Protein 4Z4J (pdb70)

Structure (mmCIF, N/CA/C/O backbone):
data_4Z4J
#
_entry.id   4Z4J
#
_cell.length_a   55.687
_cell.length_b   75.773
_cell.length_c   91.171
_cell.angle_alpha   90.000
_cell.angle_beta   90.000
_cell.angle_gamma   90.000
#
_symmetry.space_group_name_H-M   'P 21 21 21'
#
loop_
_entity.id
_entity.type
_entity.pdbx_description
1 polymer 'Cellobiose 2-epimerase'
2 non-polymer 'ISOPROPYL ALCOHOL'
3 non-polymer 1,2-ETHANEDIOL
4 water water
#
loop_
_atom_site.group_PDB
_atom_site.id
_atom_site.type_symbol
_atom_site.label_atom_id
_atom_site.label_alt_id
_atom_site.label_comp_id
_atom_site.label_asym_id
_atom_site.label_entity_id
_atom_site.label_seq_id
_atom_site.pdbx_PDB_ins_code
_atom_site.Cartn_x
_atom_site.Cartn_y
_atom_site.Cartn_z
_atom_site.occupancy
_atom_site.B_iso_or_equiv
_atom_site.auth_seq_id
_atom_site.auth_comp_id
_atom_site.auth_asym_id
_atom_site.auth_atom_id
_atom_site.pdbx_PDB_model_num
ATOM 1 N N . GLY A 1 11 ? 15.302 -23.240 -17.042 1.00 30.85 -1 GLY A N 1
ATOM 2 C CA . GLY A 1 11 ? 16.370 -22.817 -17.932 1.00 24.47 -1 GLY A CA 1
ATOM 3 C C . GLY A 1 11 ? 16.132 -23.301 -19.352 1.00 28.58 -1 GLY A C 1
ATOM 4 O O . GLY A 1 11 ? 15.047 -23.784 -19.678 1.00 27.87 -1 GLY A O 1
ATOM 5 N N . SER A 1 12 ? 17.147 -23.169 -20.200 1.00 22.61 0 SER A N 1
ATOM 6 C CA . SER A 1 12 ? 17.031 -23.570 -21.597 1.00 24.52 0 SER A CA 1
ATOM 7 C C . SER A 1 12 ? 18.401 -23.567 -22.245 1.00 21.99 0 SER A C 1
ATOM 8 O O . SER A 1 12 ? 19.376 -23.110 -21.643 1.00 21.08 0 SER A O 1
ATOM 11 N N . MET A 1 13 ? 18.472 -24.065 -23.474 1.00 22.96 1 MET A N 1
ATOM 12 C CA . MET A 1 13 ? 19.711 -24.014 -24.235 1.00 22.98 1 MET A CA 1
ATOM 13 C C . MET A 1 13 ? 20.221 -22.580 -24.379 1.00 21.80 1 MET A C 1
ATOM 14 O O . MET A 1 13 ? 21.405 -22.297 -24.165 1.00 21.21 1 MET A O 1
ATOM 19 N N . ASP A 1 14 ? 19.319 -21.675 -24.739 1.00 21.55 2 ASP A N 1
ATOM 20 C CA . ASP A 1 14 ? 19.701 -20.276 -24.926 1.00 20.54 2 ASP A CA 1
ATOM 21 C C . ASP A 1 14 ? 20.247 -19.673 -23.645 1.00 19.31 2 ASP A C 1
ATOM 22 O O . ASP A 1 14 ? 21.208 -18.905 -23.673 1.00 19.30 2 ASP A O 1
ATOM 27 N N . ILE A 1 15 ? 19.621 -20.018 -22.523 1.00 19.16 3 ILE A N 1
ATOM 28 C CA . ILE A 1 15 ? 20.005 -19.455 -21.234 1.00 18.10 3 ILE A CA 1
ATOM 29 C C . ILE A 1 15 ? 21.357 -20.023 -20.806 1.00 18.00 3 ILE A C 1
ATOM 30 O O . ILE A 1 15 ? 22.219 -19.306 -20.311 1.00 17.16 3 ILE A O 1
ATOM 35 N N . THR A 1 16 ? 21.547 -21.316 -21.011 1.00 18.96 4 THR A N 1
ATOM 36 C CA . THR A 1 16 ? 22.830 -21.931 -20.719 1.00 19.07 4 THR A CA 1
ATOM 37 C C . THR A 1 16 ? 23.970 -21.307 -21.526 1.00 18.81 4 THR A C 1
ATOM 38 O O . THR A 1 16 ? 25.028 -20.990 -20.982 1.00 18.25 4 THR A O 1
ATOM 42 N N . ARG A 1 17 ? 23.749 -21.105 -22.820 1.00 19.28 5 ARG A N 1
ATOM 43 C CA A ARG A 1 17 ? 24.751 -20.484 -23.686 0.49 19.16 5 ARG A CA 1
ATOM 44 C CA B ARG A 1 17 ? 24.785 -20.498 -23.647 0.51 19.15 5 ARG A CA 1
ATOM 45 C C . ARG A 1 17 ? 25.011 -19.026 -23.309 1.00 17.96 5 ARG A C 1
ATOM 46 O O . ARG A 1 17 ? 26.131 -18.541 -23.409 1.00 17.62 5 ARG A O 1
ATOM 61 N N . PHE A 1 18 ? 23.957 -18.334 -22.893 1.00 17.41 6 PHE A N 1
ATOM 62 C CA . PHE A 1 18 ? 24.041 -16.948 -22.417 1.00 16.31 6 PHE A CA 1
ATOM 63 C C . PHE A 1 18 ? 24.985 -16.875 -21.215 1.00 15.65 6 PHE A C 1
ATOM 64 O O . PHE A 1 18 ? 25.931 -16.076 -21.179 1.00 15.11 6 PHE A O 1
ATOM 72 N N . LYS A 1 19 ? 24.763 -17.763 -20.251 1.00 15.82 7 LYS A N 1
ATOM 73 C CA . LYS A 1 19 ? 25.620 -17.820 -19.072 1.00 15.83 7 LYS A CA 1
ATOM 74 C C . LYS A 1 19 ? 27.062 -18.125 -19.444 1.00 15.64 7 LYS A C 1
ATOM 75 O O . LYS A 1 19 ? 27.986 -17.494 -18.950 1.00 16.27 7 LYS A O 1
ATOM 81 N N . GLU A 1 20 ? 27.254 -19.109 -20.317 1.00 16.60 8 GLU A N 1
ATOM 82 C CA . GLU A 1 20 ? 28.599 -19.491 -20.726 1.00 17.04 8 GLU A CA 1
ATOM 83 C C . GLU A 1 20 ? 29.317 -18.321 -21.413 1.00 16.59 8 GLU A C 1
ATOM 84 O O . GLU A 1 20 ? 30.510 -18.118 -21.203 1.00 16.48 8 GLU A O 1
ATOM 90 N N . ASP A 1 21 ? 28.583 -17.558 -22.220 1.00 16.43 9 ASP A N 1
ATOM 91 C CA A ASP A 1 21 ? 29.126 -16.399 -22.930 0.53 16.08 9 ASP A CA 1
ATOM 92 C CA B ASP A 1 21 ? 29.182 -16.428 -22.918 0.47 16.10 9 ASP A CA 1
ATOM 93 C C . ASP A 1 21 ? 29.587 -15.322 -21.945 1.00 15.05 9 ASP A C 1
ATOM 94 O O . ASP A 1 21 ? 30.662 -14.726 -22.094 1.00 15.89 9 ASP A O 1
ATOM 103 N N . LEU A 1 22 ? 28.750 -15.064 -20.945 1.00 14.44 10 LEU A N 1
ATOM 104 C CA . LEU A 1 22 ? 29.059 -14.017 -19.975 1.00 13.53 10 LEU A CA 1
ATOM 105 C C . LEU A 1 22 ? 30.214 -14.435 -19.080 1.00 13.52 10 LEU A C 1
ATOM 106 O O . LEU A 1 22 ? 31.050 -13.614 -18.717 1.00 14.36 10 LEU A O 1
ATOM 111 N N . LYS A 1 23 ? 30.275 -15.710 -18.724 1.00 14.09 11 LYS A N 1
ATOM 112 C CA . LYS A 1 23 ? 31.365 -16.180 -17.881 1.00 14.22 11 LYS A CA 1
ATOM 113 C C . LYS A 1 23 ? 32.704 -16.054 -18.610 1.00 14.58 11 LYS A C 1
ATOM 114 O O . LYS A 1 23 ? 33.706 -15.636 -18.030 1.00 16.76 11 LYS A O 1
ATOM 120 N N . ALA A 1 24 ? 32.710 -16.421 -19.887 1.00 15.24 12 ALA A N 1
ATOM 121 C CA . ALA A 1 24 ? 33.906 -16.301 -20.707 1.00 15.71 12 ALA A CA 1
ATOM 122 C C . ALA A 1 24 ? 34.343 -14.845 -20.822 1.00 15.04 12 ALA A C 1
ATOM 123 O O . ALA A 1 24 ? 35.533 -14.533 -20.740 1.00 15.13 12 ALA A O 1
ATOM 125 N N . HIS A 1 25 ? 33.369 -13.961 -21.002 1.00 14.44 13 HIS A N 1
ATOM 126 C CA . HIS A 1 25 ? 33.640 -12.528 -21.135 1.00 13.84 13 HIS A CA 1
ATOM 127 C C . HIS A 1 25 ? 34.263 -11.978 -19.855 1.00 13.48 13 HIS A C 1
ATOM 128 O O . HIS A 1 25 ? 35.250 -11.236 -19.888 1.00 13.15 13 HIS A O 1
ATOM 135 N N . LEU A 1 26 ? 33.674 -12.345 -18.724 1.00 12.89 14 LEU A N 1
ATOM 136 C CA . LEU A 1 26 ? 34.200 -11.934 -17.428 1.00 12.43 14 LEU A CA 1
ATOM 137 C C . LEU A 1 26 ? 35.651 -12.401 -17.241 1.00 12.95 14 LEU A C 1
ATOM 138 O O . LEU A 1 26 ? 36.530 -11.626 -16.840 1.00 13.42 14 LEU A O 1
ATOM 143 N N . GLU A 1 27 ? 35.902 -13.672 -17.533 1.00 13.72 15 GLU A N 1
ATOM 144 C CA . GLU A 1 27 ? 37.229 -14.239 -17.302 1.00 14.34 15 GLU A CA 1
ATOM 145 C C . GLU A 1 27 ? 38.289 -13.769 -18.301 1.00 14.76 15 GLU A C 1
ATOM 146 O O . GLU A 1 27 ? 39.467 -13.619 -17.949 1.00 16.61 15 GLU A O 1
ATOM 152 N N . GLU A 1 28 ? 37.888 -13.571 -19.552 1.00 14.92 16 GLU A N 1
ATOM 153 C CA . GLU A 1 28 ? 38.871 -13.296 -20.599 1.00 16.32 16 GLU A CA 1
ATOM 154 C C . GLU A 1 28 ? 39.057 -11.810 -20.891 1.00 17.99 16 GLU A C 1
ATOM 155 O O . GLU A 1 28 ? 40.119 -11.400 -21.361 1.00 20.35 16 GLU A O 1
ATOM 161 N N . LYS A 1 29 ? 38.038 -11.005 -20.606 1.00 15.43 17 LYS A N 1
ATOM 162 C CA . LYS A 1 29 ? 38.101 -9.578 -20.921 1.00 13.98 17 LYS A CA 1
ATOM 163 C C . LYS A 1 29 ? 38.150 -8.693 -19.677 1.00 13.96 17 LYS A C 1
ATOM 164 O O . LYS A 1 29 ? 39.100 -7.931 -19.480 1.00 16.38 17 LYS A O 1
ATOM 170 N N . ILE A 1 30 ? 37.125 -8.798 -18.838 1.00 12.37 18 ILE A N 1
ATOM 171 C CA . ILE A 1 30 ? 36.952 -7.849 -17.738 1.00 11.66 18 ILE A CA 1
ATOM 172 C C . ILE A 1 30 ? 37.974 -8.055 -16.620 1.00 11.78 18 ILE A C 1
ATOM 173 O O . ILE A 1 30 ? 38.627 -7.100 -16.199 1.00 12.28 18 ILE A O 1
ATOM 178 N N . ILE A 1 31 ? 38.124 -9.283 -16.130 1.00 12.15 19 ILE A N 1
ATOM 179 C CA . ILE A 1 31 ? 39.070 -9.515 -15.045 1.00 12.36 19 ILE A CA 1
ATOM 180 C C . ILE A 1 31 ? 40.525 -9.138 -15.417 1.00 12.90 19 ILE A C 1
ATOM 181 O O . ILE A 1 31 ? 41.156 -8.399 -14.660 1.00 12.92 19 ILE A O 1
ATOM 186 N N . PRO A 1 32 ? 41.043 -9.595 -16.574 1.00 13.56 20 PRO A N 1
ATOM 187 C CA . PRO A 1 32 ? 42.433 -9.227 -16.886 1.00 14.15 20 PRO A CA 1
ATOM 188 C C . PRO A 1 32 ? 42.637 -7.725 -17.093 1.00 13.78 20 PRO A C 1
ATOM 189 O O . PRO A 1 32 ? 43.711 -7.195 -16.777 1.00 15.39 20 PRO A O 1
ATOM 193 N N . PHE A 1 33 ? 41.625 -7.034 -17.604 1.00 13.20 21 PHE A N 1
ATOM 194 C CA . PHE A 1 33 ? 41.759 -5.600 -17.776 1.00 12.89 21 PHE A CA 1
ATOM 195 C C . PHE A 1 33 ? 41.927 -4.909 -16.429 1.00 14.38 21 PHE A C 1
ATOM 196 O O . PHE A 1 33 ? 42.824 -4.092 -16.251 1.00 12.81 21 PHE A O 1
ATOM 204 N N . TRP A 1 34 ? 41.067 -5.222 -15.465 1.00 11.93 22 TRP A N 1
ATOM 205 C CA . TRP A 1 34 ? 41.140 -4.483 -14.211 1.00 11.56 22 TRP A CA 1
ATOM 206 C C . TRP A 1 34 ? 42.378 -4.886 -13.416 1.00 13.60 22 TRP A C 1
ATOM 207 O O . TRP A 1 34 ? 42.915 -4.075 -12.675 1.00 13.59 22 TRP A O 1
ATOM 218 N N . GLN A 1 35 ? 42.860 -6.114 -13.604 1.00 12.88 23 GLN A N 1
ATOM 219 C CA . GLN A 1 35 ? 44.113 -6.520 -12.966 1.00 14.76 23 GLN A CA 1
ATOM 220 C C . GLN A 1 35 ? 45.262 -5.630 -13.438 1.00 15.97 23 GLN A C 1
ATOM 221 O O . GLN A 1 35 ? 46.199 -5.355 -12.677 1.00 18.34 23 GLN A O 1
ATOM 227 N N . SER A 1 36 ? 45.174 -5.153 -14.675 1.00 16.82 24 SER A N 1
ATOM 228 C CA . SER A 1 36 ? 46.250 -4.341 -15.252 1.00 16.14 24 SER A CA 1
ATOM 229 C C . SER A 1 36 ? 46.275 -2.902 -14.717 1.00 21.30 24 SER A C 1
ATOM 230 O O . SER A 1 36 ? 47.210 -2.140 -15.005 1.00 23.99 24 SER A O 1
ATOM 233 N N . LEU A 1 37 ? 45.263 -2.535 -13.939 1.00 16.94 25 LEU A N 1
ATOM 234 C CA . LEU A 1 37 ? 45.164 -1.194 -13.354 1.00 15.62 25 LEU A CA 1
ATOM 235 C C . LEU A 1 37 ? 45.776 -1.140 -11.951 1.00 15.18 25 LEU A C 1
ATOM 236 O O . LEU A 1 37 ? 45.740 -0.098 -11.296 1.00 16.31 25 LEU A O 1
ATOM 241 N N . LYS A 1 38 ? 46.291 -2.267 -11.474 1.00 13.63 26 LYS A N 1
ATOM 242 C CA . LYS A 1 38 ? 46.890 -2.327 -10.144 1.00 15.15 26 LYS A CA 1
ATOM 243 C C . LYS A 1 38 ? 48.076 -1.355 -10.027 1.00 14.62 26 LYS A C 1
ATOM 244 O O . LYS A 1 38 ? 48.978 -1.376 -10.860 1.00 18.72 26 LYS A O 1
ATOM 250 N N . ASP A 1 39 ? 48.041 -0.489 -9.012 1.00 16.31 27 ASP A N 1
ATOM 251 C CA . ASP A 1 39 ? 49.102 0.491 -8.758 1.00 15.16 27 ASP A CA 1
ATOM 252 C C . ASP A 1 39 ? 50.050 -0.082 -7.714 1.00 15.97 27 ASP A C 1
ATOM 253 O O . ASP A 1 39 ? 49.751 -0.086 -6.521 1.00 17.02 27 ASP A O 1
ATOM 258 N N . ASP A 1 40 ? 51.200 -0.565 -8.173 1.00 18.31 28 ASP A N 1
ATOM 259 C CA . ASP A 1 40 ? 52.181 -1.171 -7.282 1.00 23.43 28 ASP A CA 1
ATOM 260 C C . ASP A 1 40 ? 53.150 -0.144 -6.719 1.00 21.13 28 ASP A C 1
ATOM 261 O O . ASP A 1 40 ? 53.996 -0.482 -5.897 1.00 30.28 28 ASP A O 1
ATOM 266 N N . GLU A 1 41 ? 53.048 1.100 -7.174 1.00 21.29 29 GLU A N 1
ATOM 267 C CA . GLU A 1 41 ? 53.926 2.151 -6.662 1.00 20.43 29 GLU A CA 1
ATOM 268 C C . GLU A 1 41 ? 53.405 2.711 -5.355 1.00 22.75 29 GLU A C 1
ATOM 269 O O . GLU A 1 41 ? 54.166 2.884 -4.397 1.00 24.37 29 GLU A O 1
ATOM 275 N N . PHE A 1 42 ? 52.110 3.020 -5.326 1.00 17.70 30 PHE A N 1
ATOM 276 C CA . PHE A 1 42 ? 51.557 3.724 -4.181 1.00 17.51 30 PHE A CA 1
ATOM 277 C C . PHE A 1 42 ? 50.394 2.999 -3.550 1.00 16.65 30 PHE A C 1
ATOM 278 O O . PHE A 1 42 ? 49.876 3.444 -2.526 1.00 20.73 30 PHE A O 1
ATOM 286 N N . GLY A 1 43 ? 49.991 1.880 -4.145 1.00 17.17 31 GLY A N 1
ATOM 287 C CA . GLY A 1 43 ? 48.843 1.141 -3.639 1.00 15.52 31 GLY A CA 1
ATOM 288 C C . GLY A 1 43 ? 47.572 1.442 -4.412 1.00 14.47 31 GLY A C 1
ATOM 289 O O . GLY A 1 43 ? 47.488 2.412 -5.168 1.00 15.07 31 GLY A O 1
ATOM 290 N N . GLY A 1 44 ? 46.568 0.595 -4.216 1.00 13.89 32 GLY A N 1
ATOM 291 C CA . GLY A 1 44 ? 45.297 0.754 -4.900 1.00 12.97 32 GLY A CA 1
ATOM 292 C C . GLY A 1 44 ? 45.415 0.547 -6.396 1.00 12.86 32 GLY A C 1
ATOM 293 O O . GLY A 1 44 ? 46.253 -0.217 -6.869 1.00 13.40 32 GLY A O 1
ATOM 294 N N . TYR A 1 45 ? 44.548 1.238 -7.130 1.00 12.23 33 TYR A N 1
ATOM 295 C CA . TYR A 1 45 ? 44.403 1.081 -8.575 1.00 12.07 33 TYR A CA 1
ATOM 296 C C . TYR A 1 45 ? 44.499 2.448 -9.239 1.00 12.05 33 TYR A C 1
ATOM 297 O O . TYR A 1 45 ? 44.055 3.429 -8.658 1.00 11.82 33 TYR A O 1
ATOM 306 N N . TYR A 1 46 ? 45.091 2.535 -10.430 1.00 12.86 34 TYR A N 1
ATOM 307 C CA . TYR A 1 46 ? 45.232 3.847 -11.072 1.00 14.40 34 TYR A CA 1
ATOM 308 C C . TYR A 1 46 ? 43.862 4.443 -11.329 1.00 13.51 34 TYR A C 1
ATOM 309 O O . TYR A 1 46 ? 42.898 3.713 -11.546 1.00 13.24 34 TYR A O 1
ATOM 318 N N . GLY A 1 47 ? 43.772 5.768 -11.291 1.00 11.73 35 GLY A N 1
ATOM 319 C CA . GLY A 1 47 ? 42.476 6.417 -11.219 1.00 13.27 35 GLY A CA 1
ATOM 320 C C . GLY A 1 47 ? 41.832 6.811 -12.533 1.00 12.77 35 GLY A C 1
ATOM 321 O O . GLY A 1 47 ? 40.679 7.237 -12.531 1.00 12.52 35 GLY A O 1
ATOM 322 N N . TYR A 1 48 ? 42.543 6.679 -13.644 1.00 11.34 36 TYR A N 1
ATOM 323 C CA . TYR A 1 48 ? 42.028 7.192 -14.912 1.00 12.06 36 TYR A CA 1
ATOM 324 C C . TYR A 1 48 ? 42.704 6.521 -16.089 1.00 13.23 36 TYR A C 1
ATOM 325 O O . TYR A 1 48 ? 43.923 6.330 -16.095 1.00 14.51 36 TYR A O 1
ATOM 334 N N . MET A 1 49 ? 41.914 6.184 -17.098 1.00 12.32 37 MET A N 1
ATOM 335 C CA . MET A 1 49 ? 42.444 5.768 -18.396 1.00 12.15 37 MET A CA 1
ATOM 336 C C . MET A 1 49 ? 41.616 6.453 -19.472 1.00 12.10 37 MET A C 1
ATOM 337 O O . MET A 1 49 ? 40.387 6.335 -19.452 1.00 11.74 37 MET A O 1
ATOM 342 N N . ASP A 1 50 ? 42.264 7.166 -20.393 1.00 12.76 38 ASP A N 1
ATOM 343 C CA . ASP A 1 50 ? 41.485 7.941 -21.365 1.00 12.81 38 ASP A CA 1
ATOM 344 C C . ASP A 1 50 ? 40.969 7.069 -22.510 1.00 14.22 38 ASP A C 1
ATOM 345 O O . ASP A 1 50 ? 41.191 5.852 -22.541 1.00 13.84 38 ASP A O 1
ATOM 350 N N . PHE A 1 51 ? 40.259 7.704 -23.435 1.00 15.15 39 PHE A N 1
ATOM 351 C CA . PHE A 1 51 ? 39.626 7.023 -24.561 1.00 14.24 39 PHE A CA 1
ATOM 352 C C . PHE A 1 51 ? 40.651 6.358 -25.471 1.00 17.88 39 PHE A C 1
ATOM 353 O O . PHE A 1 51 ? 40.340 5.405 -26.174 1.00 20.92 39 PHE A O 1
ATOM 361 N N . ASN A 1 52 ? 41.871 6.877 -25.467 1.00 17.27 40 ASN A N 1
ATOM 362 C CA . ASN A 1 52 ? 42.926 6.305 -26.304 1.00 18.41 40 ASN A CA 1
ATOM 363 C C . ASN A 1 52 ? 43.793 5.327 -25.527 1.00 21.67 40 ASN A C 1
ATOM 364 O O . ASN A 1 52 ? 44.902 4.982 -25.951 1.00 22.20 40 ASN A O 1
ATOM 369 N N . LEU A 1 53 ? 43.258 4.900 -24.384 1.00 16.67 41 LEU A N 1
ATOM 370 C CA . LEU A 1 53 ? 43.777 3.797 -23.574 1.00 17.23 41 LEU A CA 1
ATOM 371 C C . LEU A 1 53 ? 45.059 4.141 -22.830 1.00 18.80 41 LEU A C 1
ATOM 372 O O . LEU A 1 53 ? 45.802 3.253 -22.423 1.00 21.31 41 LEU A O 1
ATOM 377 N N . ASN A 1 54 ? 45.303 5.432 -22.645 1.00 19.11 42 ASN A N 1
ATOM 378 C CA . ASN A 1 54 ? 46.423 5.904 -21.840 1.00 18.39 42 ASN A CA 1
ATOM 379 C C . ASN A 1 54 ? 46.072 6.022 -20.365 1.00 18.32 42 ASN A C 1
ATOM 380 O O . ASN A 1 54 ? 45.149 6.753 -20.001 1.00 16.08 42 ASN A O 1
ATOM 385 N N . ILE A 1 55 ? 46.804 5.301 -19.520 1.00 15.43 43 ILE A N 1
ATOM 386 C CA . ILE A 1 55 ? 46.638 5.418 -18.080 1.00 14.42 43 ILE A CA 1
ATOM 387 C C . ILE A 1 55 ? 47.319 6.679 -17.565 1.00 15.96 43 ILE A C 1
ATOM 388 O O . ILE A 1 55 ? 48.480 6.951 -17.899 1.00 20.04 43 ILE A O 1
ATOM 393 N N . ASP A 1 56 ? 46.604 7.453 -16.754 1.00 15.26 44 ASP A N 1
ATOM 394 C CA . ASP A 1 56 ? 47.237 8.554 -16.041 1.00 14.72 44 ASP A CA 1
ATOM 395 C C . ASP A 1 56 ? 47.561 8.048 -14.643 1.00 18.07 44 ASP A C 1
ATOM 396 O O . ASP A 1 56 ? 46.695 7.971 -13.794 1.00 16.95 44 ASP A O 1
ATOM 401 N N . ARG A 1 57 ? 48.813 7.665 -14.412 1.00 18.29 45 ARG A N 1
ATOM 402 C CA . ARG A 1 57 ? 49.162 7.071 -13.129 1.00 15.47 45 ARG A CA 1
ATOM 403 C C . ARG A 1 57 ? 49.013 8.067 -11.992 1.00 16.80 45 ARG A C 1
ATOM 404 O O . ARG A 1 57 ? 48.785 7.669 -10.849 1.00 16.74 45 ARG A O 1
ATOM 412 N N . LYS A 1 58 ? 49.136 9.357 -12.303 1.00 15.85 46 LYS A N 1
ATOM 413 C CA . LYS A 1 58 ? 49.047 10.380 -11.265 1.00 15.67 46 LYS A CA 1
ATOM 414 C C . LYS A 1 58 ? 47.634 10.925 -11.055 1.00 14.79 46 LYS A C 1
ATOM 415 O O . LYS A 1 58 ? 47.451 11.921 -10.350 1.00 16.71 46 LYS A O 1
ATOM 421 N N . ALA A 1 59 ? 46.630 10.280 -11.648 1.00 14.02 47 ALA A N 1
ATOM 422 C CA . ALA A 1 59 ? 45.249 10.707 -11.449 1.00 14.12 47 ALA A CA 1
ATOM 423 C C . ALA A 1 59 ? 44.823 10.564 -9.994 1.00 12.94 47 ALA A C 1
ATOM 424 O O . ALA A 1 59 ? 45.247 9.644 -9.288 1.00 15.14 47 ALA A O 1
ATOM 426 N N . GLN A 1 60 ? 43.972 11.478 -9.551 1.00 13.09 48 GLN A N 1
ATOM 427 C CA . GLN A 1 60 ? 43.359 11.329 -8.238 1.00 12.34 48 GLN A CA 1
ATOM 428 C C . GLN A 1 60 ? 42.537 10.048 -8.190 1.00 12.46 48 GLN A C 1
ATOM 429 O O . GLN A 1 60 ? 41.991 9.590 -9.201 1.00 12.59 48 GLN A O 1
ATOM 435 N N . LYS A 1 61 ? 42.471 9.464 -7.004 1.00 11.60 49 LYS A N 1
ATOM 436 C CA . LYS A 1 61 ? 41.796 8.188 -6.798 1.00 11.08 49 LYS A CA 1
ATOM 437 C C . LYS A 1 61 ? 40.508 8.378 -6.020 1.00 11.79 49 LYS A C 1
ATOM 438 O O . LYS A 1 61 ? 40.530 8.830 -4.876 1.00 11.27 49 LYS A O 1
ATOM 444 N N . GLY A 1 62 ? 39.385 8.038 -6.654 1.00 10.12 50 GLY A N 1
ATOM 445 C CA . GLY A 1 62 ? 38.089 8.142 -6.019 1.00 9.58 50 GLY A CA 1
ATOM 446 C C . GLY A 1 62 ? 37.863 6.958 -5.095 1.00 10.10 50 GLY A C 1
ATOM 447 O O . GLY A 1 62 ? 38.237 5.825 -5.403 1.00 9.76 50 GLY A O 1
ATOM 448 N N . CYS A 1 63 ? 37.242 7.226 -3.954 1.00 10.17 51 CYS A N 1
ATOM 449 C CA . CYS A 1 63 ? 36.965 6.172 -2.996 1.00 9.47 51 CYS A CA 1
ATOM 450 C C . CYS A 1 63 ? 35.930 5.178 -3.534 1.00 8.96 51 CYS A C 1
ATOM 451 O O . CYS A 1 63 ? 36.060 3.966 -3.328 1.00 10.27 51 CYS A O 1
ATOM 454 N N . ILE A 1 64 ? 34.908 5.681 -4.211 1.00 8.81 52 ILE A N 1
ATOM 455 C CA . ILE A 1 64 ? 33.881 4.790 -4.730 1.00 8.19 52 ILE A CA 1
ATOM 456 C C . ILE A 1 64 ? 34.486 3.831 -5.748 1.00 8.16 52 ILE A C 1
ATOM 457 O O . ILE A 1 64 ? 34.149 2.635 -5.751 1.00 9.21 52 ILE A O 1
ATOM 462 N N . LEU A 1 65 ? 35.383 4.332 -6.597 1.00 8.81 53 LEU A N 1
ATOM 463 C CA . LEU A 1 65 ? 36.040 3.453 -7.568 1.00 10.26 53 LEU A CA 1
ATOM 464 C C . LEU A 1 65 ? 36.831 2.363 -6.846 1.00 10.26 53 LEU A C 1
ATOM 465 O O . LEU A 1 65 ? 36.745 1.191 -7.203 1.00 9.36 53 LEU A O 1
ATOM 470 N N . ASN A 1 66 ? 37.579 2.725 -5.809 1.00 9.08 54 ASN A N 1
ATOM 471 C CA . ASN A 1 66 ? 38.332 1.699 -5.095 1.00 9.82 54 ASN A CA 1
ATOM 472 C C . ASN A 1 66 ? 37.435 0.666 -4.416 1.00 10.33 54 ASN A C 1
ATOM 473 O O . ASN A 1 66 ? 37.738 -0.525 -4.451 1.00 10.33 54 ASN A O 1
ATOM 478 N N . SER A 1 67 ? 36.338 1.122 -3.805 1.00 9.02 55 SER A N 1
ATOM 479 C CA . SER A 1 67 ? 35.408 0.203 -3.148 1.00 8.93 55 SER A CA 1
ATOM 480 C C . SER A 1 67 ? 34.716 -0.685 -4.160 1.00 8.65 55 SER A C 1
ATOM 481 O O . SER A 1 67 ? 34.430 -1.851 -3.859 1.00 10.30 55 SER A O 1
ATOM 484 N N . ARG A 1 68 ? 34.456 -0.147 -5.354 1.00 8.93 56 ARG A N 1
ATOM 485 C CA . ARG A 1 68 ? 33.849 -0.961 -6.410 1.00 8.18 56 ARG A CA 1
ATOM 486 C C . ARG A 1 68 ? 34.804 -2.021 -6.924 1.00 8.51 56 ARG A C 1
ATOM 487 O O . ARG A 1 68 ? 34.386 -3.143 -7.220 1.00 8.61 56 ARG A O 1
ATOM 495 N N . ILE A 1 69 ? 36.089 -1.685 -6.995 1.00 8.82 57 ILE A N 1
ATOM 496 C CA . ILE A 1 69 ? 37.102 -2.651 -7.388 1.00 9.26 57 ILE A CA 1
ATOM 497 C C . ILE A 1 69 ? 37.247 -3.703 -6.295 1.00 9.59 57 ILE A C 1
ATOM 498 O O . ILE A 1 69 ? 37.346 -4.895 -6.583 1.00 9.85 57 ILE A O 1
ATOM 503 N N . LEU A 1 70 ? 37.204 -3.265 -5.039 1.00 9.63 58 LEU A N 1
ATOM 504 C CA . LEU A 1 70 ? 37.223 -4.195 -3.906 1.00 9.99 58 LEU A CA 1
ATOM 505 C C . LEU A 1 70 ? 36.042 -5.170 -3.972 1.00 9.82 58 LEU A C 1
ATOM 506 O O . LEU A 1 70 ? 36.215 -6.383 -3.837 1.00 10.20 58 LEU A O 1
ATOM 511 N N . TRP A 1 71 ? 34.844 -4.634 -4.176 1.00 9.33 59 TRP A N 1
ATOM 512 C CA . TRP A 1 71 ? 33.668 -5.479 -4.287 1.00 9.22 59 TRP A CA 1
ATOM 513 C C . TRP A 1 71 ? 33.849 -6.461 -5.444 1.00 9.36 59 TRP A C 1
ATOM 514 O O . TRP A 1 71 ? 33.611 -7.668 -5.301 1.00 9.68 59 TRP A O 1
ATOM 525 N N . PHE A 1 72 ? 34.251 -5.936 -6.596 1.00 9.21 60 PHE A N 1
ATOM 526 C CA . PHE A 1 72 ? 34.344 -6.760 -7.801 1.00 9.39 60 PHE A CA 1
ATOM 527 C C . PHE A 1 72 ? 35.300 -7.934 -7.645 1.00 11.28 60 PHE A C 1
ATOM 528 O O . PHE A 1 72 ? 34.928 -9.079 -7.912 1.00 10.27 60 PHE A O 1
ATOM 536 N N . PHE A 1 73 ? 36.523 -7.685 -7.198 1.00 10.43 61 PHE A N 1
ATOM 537 C CA . PHE A 1 73 ? 37.453 -8.800 -7.086 1.00 10.98 61 PHE A CA 1
ATOM 538 C C . PHE A 1 73 ? 37.051 -9.770 -5.968 1.00 11.27 61 PHE A C 1
ATOM 539 O O . PHE A 1 73 ? 37.274 -10.971 -6.088 1.00 12.12 61 PHE A O 1
ATOM 547 N N . SER A 1 74 ? 36.448 -9.251 -4.901 1.00 11.01 62 SER A N 1
ATOM 548 C CA . SER A 1 74 ? 35.973 -10.110 -3.820 1.00 11.33 62 SER A CA 1
ATOM 549 C C . SER A 1 74 ? 34.856 -11.007 -4.336 1.00 11.29 62 SER A C 1
ATOM 550 O O . SER A 1 74 ? 34.813 -12.211 -4.047 1.00 12.52 62 SER A O 1
ATOM 553 N N . ALA A 1 75 ? 33.946 -10.408 -5.096 1.00 10.73 63 ALA A N 1
ATOM 554 C CA . ALA A 1 75 ? 32.820 -11.148 -5.670 1.00 10.72 63 ALA A CA 1
ATOM 555 C C . ALA A 1 75 ? 33.296 -12.198 -6.667 1.00 12.36 63 ALA A C 1
ATOM 556 O O . ALA A 1 75 ? 32.752 -13.307 -6.720 1.00 12.28 63 ALA A O 1
ATOM 558 N N . CYS A 1 76 ? 34.307 -11.850 -7.458 1.00 11.60 64 CYS A N 1
ATOM 559 C CA . CYS A 1 76 ? 34.881 -12.814 -8.394 1.00 12.05 64 CYS A CA 1
ATOM 560 C C . CYS A 1 76 ? 35.450 -14.004 -7.641 1.00 13.90 64 CYS A C 1
ATOM 561 O O . CYS A 1 76 ? 35.302 -15.154 -8.074 1.00 17.41 64 CYS A O 1
ATOM 564 N N . TYR A 1 77 ? 36.107 -13.749 -6.511 1.00 12.63 65 TYR A N 1
ATOM 565 C CA . TYR A 1 77 ? 36.589 -14.866 -5.714 1.00 13.78 65 TYR A CA 1
ATOM 566 C C . TYR A 1 77 ? 35.420 -15.670 -5.158 1.00 13.53 65 TYR A C 1
ATOM 567 O O . TYR A 1 77 ? 35.421 -16.901 -5.212 1.00 15.34 65 TYR A O 1
ATOM 576 N N . ASN A 1 78 ? 34.419 -14.975 -4.622 1.00 12.96 66 ASN A N 1
ATOM 577 C CA . ASN A 1 78 ? 33.312 -15.683 -3.980 1.00 14.80 66 ASN A CA 1
ATOM 578 C C . ASN A 1 78 ? 32.547 -16.572 -4.950 1.00 14.68 66 ASN A C 1
ATOM 579 O O . ASN A 1 78 ? 32.065 -17.636 -4.569 1.00 16.83 66 ASN A O 1
ATOM 584 N N . VAL A 1 79 ? 32.456 -16.156 -6.207 1.00 14.02 67 VAL A N 1
ATOM 585 C CA . VAL A 1 79 ? 31.711 -16.931 -7.194 1.00 14.06 67 VAL A CA 1
ATOM 586 C C . VAL A 1 79 ? 32.602 -17.910 -7.954 1.00 15.71 67 VAL A C 1
ATOM 587 O O . VAL A 1 79 ? 32.255 -19.094 -8.100 1.00 20.59 67 VAL A O 1
ATOM 591 N N . LEU A 1 80 ? 33.760 -17.437 -8.412 1.00 14.87 68 LEU A N 1
ATOM 592 C CA . LEU A 1 80 ? 34.636 -18.263 -9.259 1.00 16.58 68 LEU A CA 1
ATOM 593 C C . LEU A 1 80 ? 35.802 -18.950 -8.549 1.00 17.37 68 LEU A C 1
ATOM 594 O O . LEU A 1 80 ? 36.435 -19.842 -9.125 1.00 23.75 68 LEU A O 1
ATOM 599 N N . LYS A 1 81 ? 36.089 -18.535 -7.318 1.00 17.22 69 LYS A N 1
ATOM 600 C CA . LYS A 1 81 ? 37.210 -19.049 -6.528 1.00 18.64 69 LYS A CA 1
ATOM 601 C C . LYS A 1 81 ? 38.572 -18.844 -7.179 1.00 22.87 69 LYS A C 1
ATOM 602 O O . LYS A 1 81 ? 39.465 -19.669 -7.046 1.00 24.05 69 LYS A O 1
ATOM 608 N N . SER A 1 82 ? 38.730 -17.714 -7.852 1.00 19.27 70 SER A N 1
ATOM 609 C CA . SER A 1 82 ? 40.014 -17.323 -8.405 1.00 22.59 70 SER A CA 1
ATOM 610 C C . SER A 1 82 ? 40.925 -16.747 -7.328 1.00 18.80 70 SER A C 1
ATOM 611 O O . SER A 1 82 ? 40.638 -15.676 -6.792 1.00 19.73 70 SER A O 1
ATOM 614 N N . GLU A 1 83 ? 42.020 -17.437 -7.022 1.00 23.79 71 GLU A N 1
ATOM 615 C CA . GLU A 1 83 ? 42.936 -16.972 -5.982 1.00 20.07 71 GLU A CA 1
ATOM 616 C C . GLU A 1 83 ? 43.578 -15.636 -6.341 1.00 20.73 71 GLU A C 1
ATOM 617 O O . GLU A 1 83 ? 43.798 -14.788 -5.466 1.00 21.71 71 GLU A O 1
ATOM 623 N N . LYS A 1 84 ? 43.866 -15.443 -7.625 1.00 20.12 72 LYS A N 1
ATOM 624 C CA . LYS A 1 84 ? 44.413 -14.173 -8.093 1.00 20.23 72 LYS A CA 1
ATOM 625 C C . LYS A 1 84 ? 43.457 -13.018 -7.821 1.00 18.13 72 LYS A C 1
ATOM 626 O O . LYS A 1 84 ? 43.885 -11.944 -7.407 1.00 17.32 72 LYS A O 1
ATOM 632 N N . CYS A 1 85 ? 42.163 -13.237 -8.030 1.00 16.54 73 CYS A N 1
ATOM 633 C CA . CYS A 1 85 ? 41.180 -12.205 -7.726 1.00 14.35 73 CYS A CA 1
ATOM 634 C C . CYS A 1 85 ? 41.159 -11.855 -6.242 1.00 14.64 73 CYS A C 1
ATOM 635 O O . CYS A 1 85 ? 41.005 -10.689 -5.888 1.00 14.85 73 CYS A O 1
ATOM 638 N N . LYS A 1 86 ? 41.303 -12.856 -5.379 1.00 17.71 74 LYS A N 1
ATOM 639 C CA . LYS A 1 86 ? 41.369 -12.596 -3.945 1.00 14.82 74 LYS A CA 1
ATOM 640 C C . LYS A 1 86 ? 42.579 -11.716 -3.614 1.00 16.22 74 LYS A C 1
ATOM 641 O O . LYS A 1 86 ? 42.497 -10.817 -2.776 1.00 17.79 74 LYS A O 1
ATOM 647 N N . GLU A 1 87 ? 43.699 -11.962 -4.284 1.00 16.74 75 GLU A N 1
ATOM 648 C CA A GLU A 1 87 ? 44.889 -11.140 -4.086 0.27 17.31 75 GLU A CA 1
ATOM 649 C CA B GLU A 1 87 ? 44.894 -11.143 -4.095 0.73 17.01 75 GLU A CA 1
ATOM 650 C C . GLU A 1 87 ? 44.656 -9.707 -4.571 1.00 16.01 75 GLU A C 1
ATOM 651 O O . GLU A 1 87 ? 45.146 -8.745 -3.966 1.00 16.19 75 GLU A O 1
ATOM 662 N N . MET A 1 88 ? 43.905 -9.561 -5.657 1.00 14.29 76 MET A N 1
ATOM 663 C CA . MET A 1 88 ? 43.608 -8.227 -6.180 1.00 13.85 76 MET A CA 1
ATOM 664 C C . MET A 1 88 ? 42.653 -7.489 -5.242 1.00 12.97 76 MET A C 1
ATOM 665 O O . MET A 1 88 ? 42.729 -6.266 -5.086 1.00 12.68 76 MET A O 1
ATOM 670 N N . ALA A 1 89 ? 41.736 -8.230 -4.626 1.00 12.83 77 ALA A N 1
ATOM 671 C CA . ALA A 1 89 ? 40.845 -7.660 -3.618 1.00 12.39 77 ALA A CA 1
ATOM 672 C C . ALA A 1 89 ? 41.636 -7.169 -2.404 1.00 12.85 77 ALA A C 1
ATOM 673 O O . ALA A 1 89 ? 41.406 -6.068 -1.897 1.00 14.08 77 ALA A O 1
ATOM 675 N N . PHE A 1 90 ? 42.559 -8.001 -1.934 1.00 13.68 78 PHE A N 1
ATOM 676 C CA . PHE A 1 90 ? 43.432 -7.627 -0.824 1.00 14.30 78 PHE A CA 1
ATOM 677 C C . PHE A 1 90 ? 44.136 -6.297 -1.085 1.00 14.25 78 PHE A C 1
ATOM 678 O O . PHE A 1 90 ? 44.240 -5.444 -0.201 1.00 14.48 78 PHE A O 1
ATOM 686 N N . HIS A 1 91 ? 44.602 -6.119 -2.312 1.00 15.50 79 HIS A N 1
ATOM 687 C CA . HIS A 1 91 ? 45.284 -4.888 -2.692 1.00 14.69 79 HIS A CA 1
ATOM 688 C C . HIS A 1 91 ? 44.359 -3.672 -2.546 1.00 13.43 79 HIS A C 1
ATOM 689 O O . HIS A 1 91 ? 44.764 -2.644 -1.998 1.00 14.59 79 HIS A O 1
ATOM 696 N N . ALA A 1 92 ? 43.118 -3.801 -3.016 1.00 12.67 80 ALA A N 1
ATOM 697 C CA . ALA A 1 92 ? 42.129 -2.738 -2.859 1.00 11.99 80 ALA A CA 1
ATOM 698 C C . ALA A 1 92 ? 41.798 -2.523 -1.386 1.00 12.14 80 ALA A C 1
ATOM 699 O O . ALA A 1 92 ? 41.614 -1.391 -0.946 1.00 12.95 80 ALA A O 1
ATOM 701 N N . PHE A 1 93 ? 41.672 -3.613 -0.631 1.00 12.47 81 PHE A N 1
ATOM 702 C CA . PHE A 1 93 ? 41.354 -3.495 0.788 1.00 12.72 81 PHE A CA 1
ATOM 703 C C . PHE A 1 93 ? 42.446 -2.739 1.543 1.00 13.39 81 PHE A C 1
ATOM 704 O O . PHE A 1 93 ? 42.157 -1.873 2.370 1.00 13.46 81 PHE A O 1
ATOM 712 N N . GLU A 1 94 ? 43.699 -3.079 1.256 1.00 14.02 82 GLU A N 1
ATOM 713 C CA . GLU A 1 94 ? 44.831 -2.382 1.867 1.00 14.78 82 GLU A CA 1
ATOM 714 C C . GLU A 1 94 ? 44.751 -0.871 1.630 1.00 14.46 82 GLU A C 1
ATOM 715 O O . GLU A 1 94 ? 44.958 -0.085 2.555 1.00 15.67 82 GLU A O 1
ATOM 721 N N . PHE A 1 95 ? 44.426 -0.464 0.410 1.00 13.82 83 PHE A N 1
ATOM 722 C CA . PHE A 1 95 ? 44.401 0.959 0.104 1.00 14.24 83 PHE A CA 1
ATOM 723 C C . PHE A 1 95 ? 43.212 1.616 0.793 1.00 13.12 83 PHE A C 1
ATOM 724 O O . PHE A 1 95 ? 43.315 2.749 1.263 1.00 14.44 83 PHE A O 1
ATOM 732 N N . LEU A 1 96 ? 42.085 0.910 0.864 1.00 12.59 84 LEU A N 1
ATOM 733 C CA . LEU A 1 96 ? 40.928 1.444 1.580 1.00 12.25 84 LEU A CA 1
ATOM 734 C C . LEU A 1 96 ? 41.312 1.701 3.041 1.00 13.04 84 LEU A C 1
ATOM 735 O O . LEU A 1 96 ? 41.107 2.793 3.577 1.00 14.01 84 LEU A O 1
ATOM 740 N N . LYS A 1 97 ? 41.850 0.667 3.685 1.00 13.55 85 LYS A N 1
ATOM 741 C CA . LYS A 1 97 ? 42.186 0.719 5.098 1.00 14.35 85 LYS A CA 1
ATOM 742 C C . LYS A 1 97 ? 43.255 1.768 5.402 1.00 15.03 85 LYS A C 1
ATOM 743 O O . LYS A 1 97 ? 43.176 2.482 6.402 1.00 16.65 85 LYS A O 1
ATOM 749 N N . ASN A 1 98 ? 44.256 1.858 4.537 1.00 15.19 86 ASN A N 1
ATOM 750 C CA . ASN A 1 98 ? 45.409 2.704 4.811 1.00 18.13 86 ASN A CA 1
ATOM 751 C C . ASN A 1 98 ? 45.249 4.165 4.410 1.00 16.09 86 ASN A C 1
ATOM 752 O O . ASN A 1 98 ? 45.868 5.042 5.031 1.00 18.20 86 ASN A O 1
ATOM 757 N N . LYS A 1 99 ? 44.464 4.424 3.366 1.00 16.99 87 LYS A N 1
ATOM 758 C CA . LYS A 1 99 ? 44.384 5.766 2.797 1.00 14.64 87 LYS A CA 1
ATOM 759 C C . LYS A 1 99 ? 42.985 6.378 2.793 1.00 13.91 87 LYS A C 1
ATOM 760 O O . LYS A 1 99 ? 42.845 7.584 2.994 1.00 17.13 87 LYS A O 1
ATOM 766 N N . PHE A 1 100 ? 41.953 5.576 2.541 1.00 13.20 88 PHE A N 1
ATOM 767 C CA . PHE A 1 100 ? 40.615 6.132 2.488 1.00 12.85 88 PHE A CA 1
ATOM 768 C C . PHE A 1 100 ? 39.943 6.161 3.855 1.00 12.85 88 PHE A C 1
ATOM 769 O O . PHE A 1 100 ? 39.089 7.009 4.098 1.00 12.69 88 PHE A O 1
ATOM 777 N N . TRP A 1 101 ? 40.304 5.238 4.747 1.00 13.33 89 TRP A N 1
ATOM 778 C CA . TRP A 1 101 ? 39.707 5.239 6.080 1.00 13.71 89 TRP A CA 1
ATOM 779 C C . TRP A 1 101 ? 40.251 6.366 6.947 1.00 14.51 89 TRP A C 1
ATOM 780 O O . TRP A 1 101 ? 41.460 6.526 7.082 1.00 15.18 89 TRP A O 1
ATOM 791 N N . ASP A 1 102 ? 39.342 7.130 7.546 1.00 14.53 90 ASP A N 1
ATOM 792 C CA . ASP A 1 102 ? 39.706 8.258 8.403 1.00 15.35 90 ASP A CA 1
ATOM 793 C C . ASP A 1 102 ? 39.996 7.758 9.818 1.00 16.26 90 ASP A C 1
ATOM 794 O O . ASP A 1 102 ? 39.077 7.454 10.567 1.00 16.56 90 ASP A O 1
ATOM 799 N N . LYS A 1 103 ? 41.266 7.670 10.191 1.00 17.08 91 LYS A N 1
ATOM 800 C CA . LYS A 1 103 ? 41.617 7.147 11.509 1.00 19.64 91 LYS A CA 1
ATOM 801 C C . LYS A 1 103 ? 41.111 8.011 12.659 1.00 22.98 91 LYS A C 1
ATOM 802 O O . LYS A 1 103 ? 40.841 7.506 13.749 1.00 26.98 91 LYS A O 1
ATOM 808 N N . GLU A 1 104 ? 40.988 9.312 12.422 1.00 20.01 92 GLU A N 1
ATOM 809 C CA . GLU A 1 104 ? 40.602 10.235 13.483 1.00 24.80 92 GLU A CA 1
ATOM 810 C C . GLU A 1 104 ? 39.094 10.312 13.696 1.00 21.61 92 GLU A C 1
ATOM 811 O O . GLU A 1 104 ? 38.616 10.257 14.833 1.00 23.21 92 GLU A O 1
ATOM 817 N N . TYR A 1 105 ? 38.340 10.426 12.607 1.00 18.61 93 TYR A N 1
ATOM 818 C CA . TYR A 1 105 ? 36.909 10.676 12.725 1.00 20.61 93 TYR A CA 1
ATOM 819 C C . TYR A 1 105 ? 36.063 9.516 12.196 1.00 18.60 93 TYR A C 1
ATOM 820 O O . TYR A 1 105 ? 34.838 9.534 12.313 1.00 21.40 93 TYR A O 1
ATOM 829 N N . GLU A 1 106 ? 36.742 8.510 11.649 1.00 16.30 94 GLU A N 1
ATOM 830 C CA . GLU A 1 106 ? 36.137 7.284 11.103 1.00 16.09 94 GLU A CA 1
ATOM 831 C C . GLU A 1 106 ? 35.344 7.534 9.820 1.00 16.32 94 GLU A C 1
ATOM 832 O O . GLU A 1 106 ? 35.075 8.670 9.436 1.00 16.12 94 GLU A O 1
ATOM 838 N N . GLY A 1 107 ? 34.994 6.458 9.132 1.00 13.83 95 GLY A N 1
ATOM 839 C CA . GLY A 1 107 ? 34.360 6.591 7.834 1.00 15.17 95 GLY A CA 1
ATOM 840 C C . GLY A 1 107 ? 35.383 6.822 6.734 1.00 12.64 95 GLY A C 1
ATOM 841 O O . GLY A 1 107 ? 36.592 6.868 6.983 1.00 13.76 95 GLY A O 1
ATOM 842 N N . LEU A 1 108 ? 34.886 6.984 5.511 1.00 11.90 96 LEU A N 1
ATOM 843 C CA . LEU A 1 108 ? 35.713 7.009 4.301 1.00 11.58 96 LEU A CA 1
ATOM 844 C C . LEU A 1 108 ? 35.754 8.372 3.615 1.00 11.77 96 LEU A C 1
ATOM 845 O O . LEU A 1 108 ? 34.708 8.968 3.359 1.00 11.18 96 LEU A O 1
ATOM 850 N N . PHE A 1 109 ? 36.962 8.849 3.318 1.00 11.83 97 PHE A N 1
ATOM 851 C CA . PHE A 1 109 ? 37.158 10.082 2.544 1.00 11.82 97 PHE A CA 1
ATOM 852 C C . PHE A 1 109 ? 36.551 9.962 1.152 1.00 11.07 97 PHE A C 1
ATOM 853 O O . PHE A 1 109 ? 36.380 8.859 0.634 1.00 11.03 97 PHE A O 1
ATOM 861 N N . TRP A 1 110 ? 36.260 11.104 0.531 1.00 11.01 98 TRP A N 1
ATOM 862 C CA . TRP A 1 110 ? 35.710 11.117 -0.816 1.00 10.42 98 TRP A CA 1
ATOM 863 C C . TRP A 1 110 ? 36.775 10.780 -1.856 1.00 10.39 98 TRP A C 1
ATOM 864 O O . TRP A 1 110 ? 36.538 9.993 -2.768 1.00 9.93 98 TRP A O 1
ATOM 875 N N . SER A 1 111 ? 37.954 11.373 -1.724 1.00 10.98 99 SER A N 1
ATOM 876 C CA . SER A 1 111 ? 39.005 11.139 -2.709 1.00 11.08 99 SER A CA 1
ATOM 877 C C . SER A 1 111 ? 40.377 11.421 -2.135 1.00 11.87 99 SER A C 1
ATOM 878 O O . SER A 1 111 ? 40.516 12.200 -1.195 1.00 12.38 99 SER A O 1
ATOM 881 N N . VAL A 1 112 ? 41.389 10.766 -2.697 1.00 12.05 100 VAL A N 1
ATOM 882 C CA . VAL A 1 112 ? 42.773 11.002 -2.302 1.00 12.89 100 VAL A CA 1
ATOM 883 C C . VAL A 1 112 ? 43.635 11.160 -3.546 1.00 13.10 100 VAL A C 1
ATOM 884 O O . VAL A 1 112 ? 43.204 10.863 -4.664 1.00 13.26 100 VAL A O 1
ATOM 888 N N . SER A 1 113 ? 44.853 11.641 -3.366 1.00 13.95 101 SER A N 1
ATOM 889 C CA . SER A 1 113 ? 45.750 11.756 -4.500 1.00 14.29 101 SER A CA 1
ATOM 890 C C . SER A 1 113 ? 46.273 10.379 -4.888 1.00 14.24 101 SER A C 1
ATOM 891 O O . SER A 1 113 ? 46.013 9.383 -4.201 1.00 14.01 101 SER A O 1
ATOM 894 N N . HIS A 1 114 ? 46.993 10.303 -5.997 1.00 14.52 102 HIS A N 1
ATOM 895 C CA . HIS A 1 114 ? 47.505 9.000 -6.420 1.00 14.57 102 HIS A CA 1
ATOM 896 C C . HIS A 1 114 ? 48.436 8.391 -5.362 1.00 16.46 102 HIS A C 1
ATOM 897 O O . HIS A 1 114 ? 48.587 7.172 -5.302 1.00 16.55 102 HIS A O 1
ATOM 904 N N . LYS A 1 115 ? 49.019 9.240 -4.514 1.00 15.96 103 LYS A N 1
ATOM 905 C CA . LYS A 1 115 ? 49.886 8.794 -3.424 1.00 16.75 103 LYS A CA 1
ATOM 906 C C . LYS A 1 115 ? 49.129 8.521 -2.126 1.00 19.47 103 LYS A C 1
ATOM 907 O O . LYS A 1 115 ? 49.713 8.030 -1.162 1.00 22.07 103 LYS A O 1
ATOM 913 N N . GLY A 1 116 ? 47.839 8.853 -2.095 1.00 17.76 104 GLY A N 1
ATOM 914 C CA . GLY A 1 116 ? 47.030 8.629 -0.909 1.00 16.92 104 GLY A CA 1
ATOM 915 C C . GLY A 1 116 ? 46.825 9.846 -0.025 1.00 16.60 104 GLY A C 1
ATOM 916 O O . GLY A 1 116 ? 46.277 9.733 1.072 1.00 19.86 104 GLY A O 1
ATOM 917 N N . VAL A 1 117 ? 47.281 11.009 -0.476 1.00 16.11 105 VAL A N 1
ATOM 918 C CA . VAL A 1 117 ? 47.084 12.230 0.303 1.00 18.08 105 VAL A CA 1
ATOM 919 C C . VAL A 1 117 ? 45.634 12.681 0.172 1.00 18.10 105 VAL A C 1
ATOM 920 O O . VAL A 1 117 ? 45.103 12.705 -0.934 1.00 17.48 105 VAL A O 1
ATOM 924 N N . PRO A 1 118 ? 44.976 1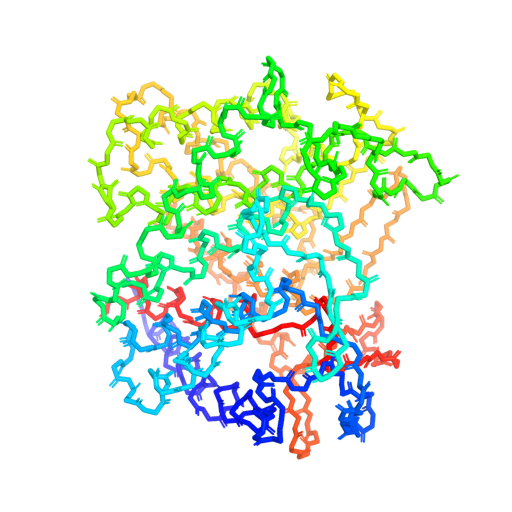3.014 1.300 1.00 18.86 106 PRO A N 1
ATOM 925 C CA . PRO A 1 118 ? 43.556 13.356 1.175 1.00 15.35 106 PRO A CA 1
ATOM 926 C C . PRO A 1 118 ? 43.331 14.586 0.304 1.00 17.14 106 PRO A C 1
ATOM 927 O O . PRO A 1 118 ? 43.980 15.616 0.481 1.00 21.37 106 PRO A O 1
ATOM 931 N N . VAL A 1 119 ? 42.435 14.443 -0.666 1.00 14.13 107 VAL A N 1
ATOM 932 C CA . VAL A 1 119 ? 42.066 15.512 -1.588 1.00 14.04 107 VAL A CA 1
ATOM 933 C C . VAL A 1 119 ? 40.748 16.141 -1.141 1.00 13.76 107 VAL A C 1
ATOM 934 O O . VAL A 1 119 ? 40.609 17.364 -1.070 1.00 14.20 107 VAL A O 1
ATOM 938 N N . ASP A 1 120 ? 39.786 15.280 -0.833 1.00 13.11 108 ASP A N 1
ATOM 939 C CA . ASP A 1 120 ? 38.487 15.709 -0.344 1.00 12.89 108 ASP A CA 1
ATOM 940 C C . ASP A 1 120 ? 38.130 14.825 0.847 1.00 12.84 108 ASP A C 1
ATOM 941 O O . ASP A 1 120 ? 37.859 13.634 0.681 1.00 12.29 108 ASP A O 1
ATOM 946 N N . VAL A 1 121 ? 38.155 15.407 2.044 1.00 13.50 109 VAL A N 1
ATOM 947 C CA . VAL A 1 121 ? 37.915 14.654 3.270 1.00 13.65 109 VAL A CA 1
ATOM 948 C C . VAL A 1 121 ? 36.466 14.665 3.739 1.00 13.35 109 VAL A C 1
ATOM 949 O O . VAL A 1 121 ? 36.163 14.137 4.816 1.00 13.57 109 VAL A O 1
ATOM 953 N N . THR A 1 122 ? 35.572 15.283 2.972 1.00 12.96 110 THR A N 1
ATOM 954 C CA . THR A 1 122 ? 34.168 15.278 3.381 1.00 12.75 110 THR A CA 1
ATOM 955 C C . THR A 1 122 ? 33.632 13.857 3.309 1.00 12.11 110 THR A C 1
ATOM 956 O O . THR A 1 122 ? 34.183 12.998 2.612 1.00 11.69 110 THR A O 1
ATOM 960 N N . LYS A 1 123 ? 32.557 13.629 4.047 1.00 12.13 111 L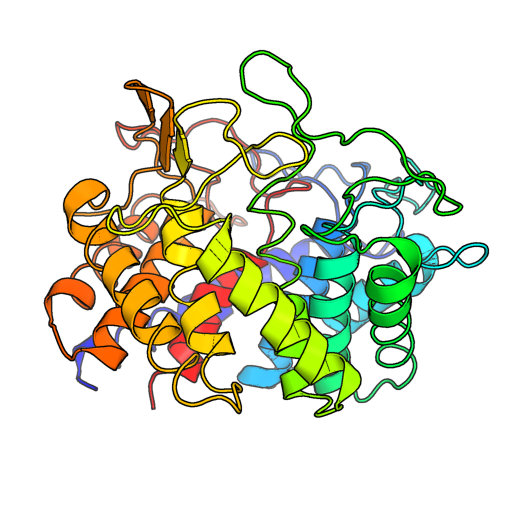YS A N 1
ATOM 961 C CA . LYS A 1 123 ? 31.975 12.297 4.212 1.00 11.70 111 LYS A CA 1
ATOM 962 C C . LYS A 1 123 ? 30.626 12.247 3.526 1.00 11.18 111 LYS A C 1
ATOM 963 O O . LYS A 1 123 ? 29.697 12.930 3.944 1.00 12.73 111 LYS A O 1
ATOM 969 N N . HIS A 1 124 ? 30.524 11.437 2.477 1.00 10.53 112 HIS A N 1
ATOM 970 C CA . HIS A 1 124 ? 29.262 11.306 1.757 1.00 10.09 112 HIS A CA 1
ATOM 971 C C . HIS A 1 124 ? 28.667 9.921 1.956 1.00 9.80 112 HIS A C 1
ATOM 972 O O . HIS A 1 124 ? 29.385 8.926 1.956 1.00 9.71 112 HIS A O 1
ATOM 979 N N . VAL A 1 125 ? 27.353 9.874 2.169 1.00 9.81 113 VAL A N 1
ATOM 980 C CA . VAL A 1 125 ? 26.663 8.610 2.422 1.00 9.66 113 VAL A CA 1
ATOM 981 C C . VAL A 1 125 ? 26.850 7.633 1.251 1.00 9.09 113 VAL A C 1
ATOM 982 O O . VAL A 1 125 ? 26.958 6.417 1.461 1.00 10.10 113 VAL A O 1
ATOM 986 N N . TYR A 1 126 ? 26.919 8.163 0.033 1.00 9.28 114 TYR A N 1
ATOM 987 C CA A TYR A 1 126 ? 27.140 7.337 -1.158 0.47 9.15 114 TYR A CA 1
ATOM 988 C CA B TYR A 1 126 ? 27.149 7.360 -1.166 0.53 9.78 114 TYR A CA 1
ATOM 989 C C . TYR A 1 126 ? 28.458 6.580 -1.033 1.00 9.77 114 TYR A C 1
ATOM 990 O O . TYR A 1 126 ? 28.540 5.383 -1.326 1.00 9.94 114 TYR A O 1
ATOM 1007 N N . VAL A 1 127 ? 29.489 7.276 -0.570 1.00 8.60 115 VAL A N 1
ATOM 1008 C CA . VAL A 1 127 ? 30.791 6.680 -0.363 1.00 8.74 115 VAL A CA 1
ATOM 1009 C C . VAL A 1 127 ? 30.777 5.661 0.775 1.00 9.00 115 VAL A C 1
ATOM 1010 O O . VAL A 1 127 ? 31.355 4.576 0.643 1.00 9.89 115 VAL A O 1
ATOM 1014 N N . GLN A 1 128 ? 30.119 5.995 1.885 1.00 9.32 116 GLN A N 1
ATOM 1015 C CA . GLN A 1 128 ? 30.071 5.065 3.022 1.00 9.68 116 GLN A CA 1
ATOM 1016 C C . GLN A 1 128 ? 29.341 3.779 2.629 1.00 9.38 116 GLN A C 1
ATOM 1017 O O . GLN A 1 128 ? 29.749 2.681 3.024 1.00 10.24 116 GLN A O 1
ATOM 1023 N N . ALA A 1 129 ? 28.264 3.915 1.856 1.00 9.41 117 ALA A N 1
ATOM 1024 C CA . ALA A 1 129 ? 27.500 2.742 1.402 1.00 8.82 117 ALA A CA 1
ATOM 1025 C C . ALA A 1 129 ? 28.346 1.795 0.559 1.00 9.14 117 ALA A C 1
ATOM 1026 O O . ALA A 1 129 ? 28.338 0.584 0.786 1.00 9.40 117 ALA A O 1
ATOM 1028 N N . PHE A 1 130 ? 29.075 2.329 -0.419 1.00 9.21 118 PHE A N 1
ATOM 1029 C CA . PHE A 1 130 ? 29.914 1.459 -1.243 1.00 8.83 118 PHE A CA 1
ATOM 1030 C C . PHE A 1 130 ? 31.034 0.842 -0.417 1.00 11.08 118 PHE A C 1
ATOM 1031 O O . PHE A 1 130 ? 31.454 -0.286 -0.689 1.00 10.28 118 PHE A O 1
ATOM 1039 N N . GLY A 1 131 ? 31.472 1.542 0.630 1.00 9.27 119 GLY A N 1
ATOM 1040 C CA . GLY A 1 131 ? 32.393 0.954 1.586 1.00 9.46 119 GLY A CA 1
ATOM 1041 C C . GLY A 1 131 ? 31.819 -0.283 2.250 1.00 9.68 119 GLY A C 1
ATOM 1042 O O . GLY A 1 131 ? 32.481 -1.314 2.332 1.00 10.50 119 GLY A O 1
ATOM 1043 N N . ILE A 1 132 ? 30.585 -0.189 2.729 1.00 9.66 120 ILE A N 1
ATOM 1044 C CA . ILE A 1 132 ? 29.945 -1.348 3.343 1.00 9.94 120 ILE A CA 1
ATOM 1045 C C . ILE A 1 132 ? 29.816 -2.496 2.341 1.00 9.69 120 ILE A C 1
ATOM 1046 O O . ILE A 1 132 ? 30.045 -3.658 2.681 1.00 10.04 120 ILE A O 1
ATOM 1051 N N . TYR A 1 133 ? 29.431 -2.159 1.111 1.00 9.46 121 TYR A N 1
ATOM 1052 C CA . TYR A 1 133 ? 29.213 -3.162 0.080 1.00 9.62 121 TYR A CA 1
ATOM 1053 C C . TYR A 1 133 ? 30.508 -3.912 -0.215 1.00 9.20 121 TYR A C 1
ATOM 1054 O O . TYR A 1 133 ? 30.536 -5.143 -0.248 1.00 9.48 121 TYR A O 1
ATOM 1063 N N . GLY A 1 134 ? 31.587 -3.171 -0.426 1.00 9.16 122 GLY A N 1
ATOM 1064 C CA . GLY A 1 134 ? 32.866 -3.803 -0.725 1.00 9.42 122 GLY A CA 1
ATOM 1065 C C . GLY A 1 134 ? 33.481 -4.539 0.454 1.00 10.19 122 GLY A C 1
ATOM 1066 O O . GLY A 1 134 ? 34.009 -5.632 0.289 1.00 10.36 122 GLY A O 1
ATOM 1067 N N . LEU A 1 135 ? 33.437 -3.934 1.635 1.00 10.29 123 LEU A N 1
ATOM 1068 C CA . LEU A 1 135 ? 34.037 -4.544 2.814 1.00 10.97 123 LEU A CA 1
ATOM 1069 C C . LEU A 1 135 ? 33.305 -5.808 3.209 1.00 11.24 123 LEU A C 1
ATOM 1070 O O . LEU A 1 135 ? 33.935 -6.766 3.637 1.00 12.25 123 LEU A O 1
ATOM 1075 N N . SER A 1 136 ? 31.981 -5.812 3.094 1.00 10.93 124 SER A N 1
ATOM 1076 C CA . SER A 1 136 ? 31.242 -7.017 3.467 1.00 11.26 124 SER A CA 1
ATOM 1077 C C . SER A 1 136 ? 31.565 -8.145 2.485 1.00 11.27 124 SER A C 1
ATOM 1078 O O . SER A 1 136 ? 31.780 -9.283 2.909 1.00 11.84 124 SER A O 1
ATOM 1081 N N . GLU A 1 137 ? 31.640 -7.830 1.195 1.00 10.75 125 GLU A N 1
ATOM 1082 C CA . GLU A 1 137 ? 31.996 -8.839 0.200 1.00 10.83 125 GLU A CA 1
ATOM 1083 C C . GLU A 1 137 ? 33.414 -9.354 0.443 1.00 11.36 125 GLU A C 1
ATOM 1084 O O . GLU A 1 137 ? 33.689 -10.552 0.306 1.00 11.82 125 GLU A O 1
ATOM 1090 N N . TYR A 1 138 ? 34.315 -8.448 0.814 1.00 11.38 126 TYR A N 1
ATOM 1091 C CA . TYR A 1 138 ? 35.690 -8.852 1.091 1.00 11.98 126 TYR A CA 1
ATOM 1092 C C . TYR A 1 138 ? 35.778 -9.710 2.356 1.00 12.73 126 TYR A C 1
ATOM 1093 O O . TYR A 1 138 ? 36.591 -10.646 2.431 1.00 13.35 126 TYR A O 1
ATOM 1102 N N . TYR A 1 139 ? 34.950 -9.406 3.353 1.00 12.75 127 TYR A N 1
ATOM 1103 C CA . TYR A 1 139 ? 34.905 -10.240 4.553 1.00 13.53 127 TYR A CA 1
ATOM 1104 C C . TYR A 1 139 ? 34.494 -11.665 4.191 1.00 13.81 127 TYR A C 1
ATOM 1105 O O . TYR A 1 139 ? 35.062 -12.634 4.713 1.00 16.29 127 TYR A O 1
ATOM 1114 N N . GLU A 1 140 ? 33.512 -11.797 3.298 1.00 13.27 128 GLU A N 1
ATOM 1115 C CA . GLU A 1 140 ? 33.091 -13.130 2.864 1.00 13.59 128 GLU A CA 1
ATOM 1116 C C . GLU A 1 140 ? 34.248 -13.868 2.188 1.00 13.96 128 GLU A C 1
ATOM 1117 O O . GLU A 1 140 ? 34.459 -15.059 2.420 1.00 16.45 128 GLU A O 1
ATOM 1123 N N . ALA A 1 141 ? 35.007 -13.147 1.366 1.00 13.56 129 ALA A N 1
ATOM 1124 C CA . ALA A 1 141 ? 36.126 -13.721 0.621 1.00 13.92 129 ALA A CA 1
ATOM 1125 C C . ALA A 1 141 ? 37.313 -14.091 1.509 1.00 18.44 129 ALA A C 1
ATOM 1126 O O . ALA A 1 141 ? 37.972 -15.106 1.279 1.00 21.88 129 ALA A O 1
ATOM 1128 N N . SER A 1 142 ? 37.579 -13.279 2.528 1.00 15.92 130 SER A N 1
ATOM 1129 C CA . SER A 1 142 ? 38.836 -13.386 3.273 1.00 17.02 130 SER A CA 1
ATOM 1130 C C . SER A 1 142 ? 38.722 -13.817 4.729 1.00 19.78 130 SER A C 1
ATOM 1131 O O . SER A 1 142 ? 39.706 -14.276 5.320 1.00 21.31 130 SER A O 1
ATOM 1134 N N . GLY A 1 143 ? 37.552 -13.616 5.325 1.00 20.06 131 GLY A N 1
ATOM 1135 C CA . GLY A 1 143 ? 37.374 -13.836 6.748 1.00 23.45 131 GLY A CA 1
ATOM 1136 C C . GLY A 1 143 ? 38.060 -12.790 7.611 1.00 23.18 131 GLY A C 1
ATOM 1137 O O . GLY A 1 143 ? 38.164 -12.963 8.827 1.00 25.00 131 GLY A O 1
ATOM 1138 N N . ASP A 1 144 ? 38.516 -11.697 6.999 1.00 19.51 132 ASP A N 1
ATOM 1139 C CA . ASP A 1 144 ? 39.232 -10.656 7.734 1.00 20.81 132 ASP A CA 1
ATOM 1140 C C . ASP A 1 144 ? 38.297 -9.890 8.657 1.00 24.49 132 ASP A C 1
ATOM 1141 O O . ASP A 1 144 ? 37.447 -9.121 8.208 1.00 20.34 132 ASP A O 1
ATOM 1146 N N . GLU A 1 145 ? 38.491 -10.084 9.956 1.00 28.58 133 GLU A N 1
ATOM 1147 C CA A GLU A 1 145 ? 37.652 -9.471 10.983 0.43 32.49 133 GLU A CA 1
ATOM 1148 C CA B GLU A 1 145 ? 37.616 -9.469 10.946 0.57 31.85 133 GLU A CA 1
ATOM 1149 C C . GLU A 1 145 ? 37.726 -7.945 10.951 1.00 26.27 133 GLU A C 1
ATOM 1150 O O . GLU A 1 145 ? 36.791 -7.258 11.355 1.00 27.46 133 GLU A O 1
ATOM 1161 N N . GLU A 1 146 ? 38.853 -7.418 10.489 1.00 24.60 134 GLU A N 1
ATOM 1162 C CA . GLU A 1 146 ? 39.045 -5.978 10.415 1.00 24.51 134 GLU A CA 1
ATOM 1163 C C . GLU A 1 146 ? 38.097 -5.379 9.378 1.00 22.70 134 GLU A C 1
ATOM 1164 O O . GLU A 1 146 ? 37.576 -4.273 9.554 1.00 21.80 134 GLU A O 1
ATOM 1170 N N . ALA A 1 147 ? 37.883 -6.118 8.295 1.00 19.43 135 ALA A N 1
ATOM 1171 C CA . ALA A 1 147 ? 36.977 -5.664 7.242 1.00 16.71 135 ALA A CA 1
ATOM 1172 C C . ALA A 1 147 ? 35.551 -5.641 7.787 1.00 17.11 135 ALA A C 1
ATOM 1173 O O . ALA A 1 147 ? 34.785 -4.709 7.537 1.00 16.62 135 ALA A O 1
ATOM 1175 N N . LEU A 1 148 ? 35.215 -6.678 8.541 1.00 19.25 136 LEU A N 1
ATOM 1176 C CA . LEU A 1 148 ? 33.939 -6.776 9.230 1.00 18.84 136 LEU A CA 1
ATOM 1177 C C . LEU A 1 148 ? 33.705 -5.600 10.171 1.00 18.98 136 LEU A C 1
ATOM 1178 O O . LEU A 1 148 ? 32.634 -4.987 10.160 1.00 19.23 136 LEU A O 1
ATOM 1183 N N . HIS A 1 149 ? 34.710 -5.305 10.992 1.00 18.79 137 HIS A N 1
ATOM 1184 C CA . HIS A 1 149 ? 34.626 -4.206 11.948 1.00 19.38 137 HIS A CA 1
ATOM 1185 C C . HIS A 1 149 ? 34.352 -2.881 11.254 1.00 16.13 137 HIS A C 1
ATOM 1186 O O . HIS A 1 149 ? 33.481 -2.117 11.675 1.00 18.32 137 HIS A O 1
ATOM 1193 N N . MET A 1 150 ? 35.089 -2.606 10.186 1.00 15.76 138 MET A N 1
ATOM 1194 C CA A MET A 1 150 ? 34.922 -1.352 9.455 0.55 15.10 138 MET A CA 1
ATOM 1195 C CA B MET A 1 150 ? 34.916 -1.354 9.471 0.45 14.46 138 MET A CA 1
ATOM 1196 C C . MET A 1 150 ? 33.538 -1.274 8.813 1.00 13.21 138 MET A C 1
ATOM 1197 O O . MET A 1 150 ? 32.902 -0.226 8.840 1.00 15.03 138 MET A O 1
ATOM 1206 N N . ALA A 1 151 ? 33.070 -2.383 8.243 1.00 12.91 139 ALA A N 1
ATOM 1207 C CA . ALA A 1 151 ? 31.729 -2.385 7.656 1.00 15.58 139 ALA A CA 1
ATOM 1208 C C . ALA A 1 151 ? 30.658 -2.112 8.721 1.00 12.82 139 ALA A C 1
ATOM 1209 O O . ALA A 1 151 ? 29.716 -1.351 8.475 1.00 13.69 139 ALA A O 1
ATOM 1211 N N . LYS A 1 152 ? 30.805 -2.726 9.893 1.00 13.50 140 LYS A N 1
ATOM 1212 C CA . LYS A 1 152 ? 29.858 -2.520 10.990 1.00 14.23 140 LYS A CA 1
ATOM 1213 C C . LYS A 1 152 ? 29.893 -1.091 11.510 1.00 14.21 140 LYS A C 1
ATOM 1214 O O . LYS A 1 152 ? 28.845 -0.505 11.826 1.00 14.81 140 LYS A O 1
ATOM 1220 N N . ARG A 1 153 ? 31.094 -0.521 11.591 1.00 14.47 141 ARG A N 1
ATOM 1221 C CA A ARG A 1 153 ? 31.247 0.852 12.057 0.70 15.90 141 ARG A CA 1
ATOM 1222 C CA B ARG A 1 153 ? 31.260 0.859 12.040 0.30 15.99 141 ARG A CA 1
ATOM 1223 C C . ARG A 1 153 ? 30.603 1.840 11.077 1.00 13.86 141 ARG A C 1
ATOM 1224 O O . ARG A 1 153 ? 29.949 2.790 11.498 1.00 14.24 141 ARG A O 1
ATOM 1239 N N . LEU A 1 154 ? 30.785 1.608 9.777 1.00 13.08 142 LEU A N 1
ATOM 1240 C CA . LEU A 1 154 ? 30.130 2.426 8.761 1.00 12.38 142 LEU A CA 1
ATOM 1241 C C . LEU A 1 154 ? 28.619 2.368 8.915 1.00 12.32 142 LEU A C 1
ATOM 1242 O O . LEU A 1 154 ? 27.958 3.399 8.870 1.00 12.87 142 LEU A O 1
ATOM 1247 N N . PHE A 1 155 ? 28.082 1.162 9.100 1.00 12.41 143 PHE A N 1
ATOM 1248 C CA . PHE A 1 155 ? 26.649 1.004 9.346 1.00 14.56 143 PHE A CA 1
ATOM 1249 C C . PHE A 1 155 ? 26.195 1.817 10.565 1.00 13.23 143 PHE A C 1
ATOM 1250 O O . PHE A 1 155 ? 25.207 2.560 10.500 1.00 14.33 143 PHE A O 1
ATOM 1258 N N . GLU A 1 156 ? 26.918 1.675 11.674 1.00 13.96 144 GLU A N 1
ATOM 1259 C CA . GLU A 1 156 ? 26.581 2.386 12.906 1.00 14.79 144 GLU A CA 1
ATOM 1260 C C . GLU A 1 156 ? 26.596 3.906 12.710 1.00 15.94 144 GLU A C 1
ATOM 1261 O O . GLU A 1 156 ? 25.717 4.616 13.208 1.00 16.55 144 GLU A O 1
ATOM 1267 N N . ILE A 1 157 ? 27.594 4.403 11.988 1.00 15.12 145 ILE A N 1
ATOM 1268 C CA . ILE A 1 157 ? 27.709 5.840 11.743 1.00 16.13 145 ILE A CA 1
ATOM 1269 C C . ILE A 1 157 ? 26.549 6.344 10.878 1.00 13.74 145 ILE A C 1
ATOM 1270 O O . ILE A 1 157 ? 25.955 7.389 11.172 1.00 16.31 145 ILE A O 1
ATOM 1275 N N . LEU A 1 158 ? 26.201 5.596 9.834 1.00 12.94 146 LEU A N 1
ATOM 1276 C CA . LEU A 1 158 ? 25.080 6.000 8.988 1.00 12.83 146 LEU A CA 1
ATOM 1277 C C . LEU A 1 158 ? 23.791 6.061 9.799 1.00 15.36 146 LEU A C 1
ATOM 1278 O O . LEU A 1 158 ? 23.007 7.001 9.663 1.00 15.37 146 LEU A O 1
ATOM 1283 N N . GLU A 1 159 ? 23.575 5.071 10.657 1.00 14.42 147 GLU A N 1
ATOM 1284 C CA . GLU A 1 159 ? 22.310 4.989 11.385 1.00 14.13 147 GLU A CA 1
ATOM 1285 C C . GLU A 1 159 ? 22.217 6.010 12.523 1.00 20.65 147 GLU A C 1
ATOM 1286 O O . GLU A 1 159 ? 21.135 6.514 12.830 1.00 22.01 147 GLU A O 1
ATOM 1292 N N . THR A 1 160 ? 23.349 6.330 13.137 1.00 15.61 148 THR A N 1
ATOM 1293 C CA . THR A 1 160 ? 23.335 7.170 14.329 1.00 17.49 148 THR A CA 1
ATOM 1294 C C . THR A 1 160 ? 23.718 8.632 14.076 1.00 19.19 148 THR A C 1
ATOM 1295 O O . THR A 1 160 ? 23.398 9.503 14.889 1.00 25.11 148 THR A O 1
ATOM 1299 N N . LYS A 1 161 ? 24.387 8.911 12.966 1.00 17.62 149 LYS A N 1
ATOM 1300 C CA . LYS A 1 161 ? 24.804 10.280 12.658 1.00 17.44 149 LYS A CA 1
ATOM 1301 C C . LYS A 1 161 ? 24.128 10.867 11.410 1.00 19.94 149 LYS A C 1
ATOM 1302 O O . LYS A 1 161 ? 23.944 12.081 11.312 1.00 23.81 149 LYS A O 1
ATOM 1308 N N . CYS A 1 162 ? 23.765 10.014 10.455 1.00 17.32 150 CYS A N 1
ATOM 1309 C CA . CYS A 1 162 ? 23.337 10.502 9.147 1.00 13.61 150 CYS A CA 1
ATOM 1310 C C . CYS A 1 162 ? 21.843 10.374 8.884 1.00 17.24 150 CYS A C 1
ATOM 1311 O O . CYS A 1 162 ? 21.294 11.057 8.023 1.00 17.20 150 CYS A O 1
ATOM 1314 N N . LYS A 1 163 ? 21.191 9.482 9.609 1.00 17.00 151 LYS A N 1
ATOM 1315 C CA . LYS A 1 163 ? 19.801 9.151 9.323 1.00 15.64 151 LYS A CA 1
ATOM 1316 C C . LYS A 1 163 ? 18.837 10.168 9.928 1.00 17.38 151 LYS A C 1
ATOM 1317 O O . LYS A 1 163 ? 19.032 10.617 11.058 1.00 21.09 151 LYS A O 1
ATOM 1323 N N . ARG A 1 164 ? 17.801 10.521 9.172 1.00 17.16 152 ARG A N 1
ATOM 1324 C CA . ARG A 1 164 ? 16.737 11.392 9.658 1.00 19.12 152 ARG A CA 1
ATOM 1325 C C . ARG A 1 164 ? 15.396 10.740 9.342 1.00 17.56 152 ARG A C 1
ATOM 1326 O O . ARG A 1 164 ? 15.354 9.665 8.755 1.00 18.50 152 ARG A O 1
ATOM 1334 N N . GLU A 1 165 ? 14.305 11.403 9.711 1.00 22.94 153 GLU A N 1
ATOM 1335 C CA . GLU A 1 165 ? 12.981 10.800 9.610 1.00 24.28 153 GLU A CA 1
ATOM 1336 C C . GLU A 1 165 ? 12.595 10.403 8.186 1.00 20.71 153 GLU A C 1
ATOM 1337 O O . GLU A 1 165 ? 11.893 9.413 7.991 1.00 28.32 153 GLU A O 1
ATOM 1343 N N . ASN A 1 166 ? 13.068 11.151 7.190 1.00 20.13 154 ASN A N 1
ATOM 1344 C CA . ASN A 1 166 ? 12.677 10.869 5.811 1.00 26.13 154 ASN A CA 1
ATOM 1345 C C . ASN A 1 166 ? 13.830 10.399 4.934 1.00 22.05 154 ASN A C 1
ATOM 1346 O O . ASN A 1 166 ? 13.761 10.483 3.710 1.00 24.46 154 ASN A O 1
ATOM 1351 N N . GLY A 1 167 ? 14.885 9.897 5.560 1.00 15.13 155 GLY A N 1
ATOM 1352 C CA . GLY A 1 167 ? 16.005 9.365 4.809 1.00 14.29 155 GLY A CA 1
ATOM 1353 C C . GLY A 1 167 ? 17.304 9.907 5.347 1.00 16.50 155 GLY A C 1
ATOM 1354 O O . GLY A 1 167 ? 17.335 10.526 6.414 1.00 20.98 155 GLY A O 1
ATOM 1355 N N . TYR A 1 168 ? 18.379 9.701 4.600 1.00 12.13 156 TYR A N 1
ATOM 1356 C CA . TYR A 1 168 ? 19.690 10.124 5.065 1.00 12.92 156 TYR A CA 1
ATOM 1357 C C . TYR A 1 168 ? 20.019 11.532 4.597 1.00 11.88 156 TYR A C 1
ATOM 1358 O O . TYR A 1 168 ? 19.793 11.881 3.443 1.00 13.50 156 TYR A O 1
ATOM 1367 N N . THR A 1 169 ? 20.555 12.345 5.496 1.00 13.04 157 THR A N 1
ATOM 1368 C CA . THR A 1 169 ? 21.241 13.545 5.050 1.00 12.42 157 THR A CA 1
ATOM 1369 C C . THR A 1 169 ? 22.504 13.021 4.367 1.00 11.76 157 THR A C 1
ATOM 1370 O O . THR A 1 169 ? 23.127 12.076 4.863 1.00 12.76 157 THR A O 1
ATOM 1374 N N . GLU A 1 170 ? 22.870 13.576 3.218 1.00 11.88 158 GLU A N 1
ATOM 1375 C CA . GLU A 1 170 ? 23.801 12.842 2.353 1.00 10.73 158 GLU A CA 1
ATOM 1376 C C . GLU A 1 170 ? 25.257 13.295 2.451 1.00 12.86 158 GLU A C 1
ATOM 1377 O O . GLU A 1 170 ? 26.159 12.494 2.208 1.00 11.54 158 GLU A O 1
ATOM 1383 N N . GLN A 1 171 ? 25.510 14.544 2.826 1.00 12.59 159 GLN A N 1
ATOM 1384 C CA A GLN A 1 171 ? 26.865 15.093 2.837 0.41 11.97 159 GLN A CA 1
ATOM 1385 C CA B GLN A 1 171 ? 26.896 15.000 2.882 0.59 11.50 159 GLN A CA 1
ATOM 1386 C C . GLN A 1 171 ? 27.231 15.657 4.209 1.00 12.31 159 GLN A C 1
ATOM 1387 O O . GLN A 1 171 ? 26.421 16.363 4.807 1.00 12.85 159 GLN A O 1
ATOM 1398 N N . PHE A 1 172 ? 28.452 15.377 4.677 1.00 12.48 160 PHE A N 1
ATOM 1399 C CA . PHE A 1 172 ? 28.929 15.855 5.976 1.00 13.32 160 PHE A CA 1
ATOM 1400 C C . PHE A 1 172 ? 30.353 16.364 5.873 1.00 13.93 160 PHE A C 1
ATOM 1401 O O . PHE A 1 172 ? 31.106 15.967 4.989 1.00 13.16 160 PHE A O 1
ATOM 1409 N N . GLU A 1 173 ? 30.718 17.263 6.773 1.00 14.50 161 GLU A N 1
ATOM 1410 C CA . GLU A 1 173 ? 32.118 17.594 6.959 1.00 14.97 161 GLU A CA 1
ATOM 1411 C C . GLU A 1 173 ? 32.868 16.359 7.434 1.00 14.87 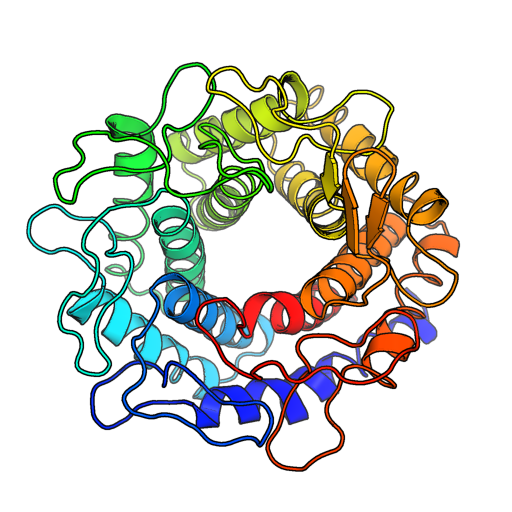161 GLU A C 1
ATOM 1412 O O . GLU A 1 173 ? 32.259 15.369 7.846 1.00 14.60 161 GLU A O 1
ATOM 1418 N N . ARG A 1 174 ? 34.193 16.429 7.406 1.00 15.19 162 ARG A N 1
ATOM 1419 C CA . ARG A 1 174 ? 35.013 15.312 7.868 1.00 15.24 162 ARG A CA 1
ATOM 1420 C C . ARG A 1 174 ? 34.608 14.810 9.265 1.00 15.78 162 ARG A C 1
ATOM 1421 O O . ARG A 1 174 ? 34.594 13.604 9.509 1.00 15.52 162 ARG A O 1
ATOM 1429 N N . ASN A 1 175 ? 34.235 15.725 10.162 1.00 16.59 163 ASN A N 1
ATOM 1430 C CA . ASN A 1 175 ? 33.886 15.364 11.546 1.00 17.29 163 ASN A CA 1
ATOM 1431 C C . ASN A 1 175 ? 32.397 15.068 11.781 1.00 17.00 163 ASN A C 1
ATOM 1432 O O . ASN A 1 175 ? 31.935 15.061 12.922 1.00 17.73 163 ASN A O 1
ATOM 1437 N N . TRP A 1 176 ? 31.674 14.872 10.679 1.00 16.10 164 TRP A N 1
ATOM 1438 C CA . TRP A 1 176 ? 30.267 14.451 10.634 1.00 16.25 164 TRP A CA 1
ATOM 1439 C C . TRP A 1 176 ? 29.278 15.568 10.946 1.00 16.16 164 TRP A C 1
ATOM 1440 O O . TRP A 1 176 ? 28.098 15.302 11.182 1.00 20.66 164 TRP A O 1
ATOM 1451 N N . GLN A 1 177 ? 29.742 16.815 10.946 1.00 16.70 165 GLN A N 1
ATOM 1452 C CA A GLN A 1 177 ? 28.816 17.938 10.970 0.42 17.97 165 GLN A CA 1
ATOM 1453 C CA B GLN A 1 177 ? 28.834 17.960 10.954 0.58 17.92 165 GLN A CA 1
ATOM 1454 C C . GLN A 1 177 ? 28.127 18.009 9.608 1.00 18.52 165 GLN A C 1
ATOM 1455 O O . GLN A 1 177 ? 28.775 17.955 8.565 1.00 17.98 165 GLN A O 1
ATOM 1466 N N . GLU A 1 178 ? 26.801 18.105 9.608 1.00 18.89 166 GLU A N 1
ATOM 1467 C CA . GLU A 1 178 ? 26.110 18.026 8.330 1.00 17.80 166 GLU A CA 1
ATOM 1468 C C . GLU A 1 178 ? 26.316 19.276 7.492 1.00 15.78 166 GLU A C 1
ATOM 1469 O O . GLU A 1 178 ? 26.557 20.365 8.020 1.00 17.79 166 GLU A O 1
ATOM 1475 N N . LYS A 1 179 ? 26.285 19.106 6.177 1.00 14.71 167 LYS A N 1
ATOM 1476 C CA A LYS A 1 179 ? 26.257 20.272 5.304 0.23 18.97 167 LYS A CA 1
ATOM 1477 C CA B LYS A 1 179 ? 26.317 20.242 5.269 0.77 19.69 167 LYS A CA 1
ATOM 1478 C C . LYS A 1 179 ? 25.355 20.024 4.106 1.00 15.11 167 LYS A C 1
ATOM 1479 O O . LYS A 1 179 ? 24.662 19.001 4.039 1.00 16.43 167 LYS A O 1
ATOM 1490 N N . GLU A 1 180 ? 25.323 20.986 3.195 1.00 14.27 168 GLU A N 1
ATOM 1491 C CA . GLU A 1 180 ? 24.488 20.871 2.006 1.00 15.33 168 GLU A CA 1
ATOM 1492 C C . GLU A 1 180 ? 25.056 19.806 1.070 1.00 16.08 168 GLU A C 1
ATOM 1493 O O . GLU A 1 180 ? 26.258 19.532 1.084 1.00 15.64 168 GLU A O 1
ATOM 1499 N N . ASN A 1 181 ? 24.197 19.193 0.263 1.00 13.07 169 ASN A N 1
ATOM 1500 C CA . ASN A 1 181 ? 24.636 18.099 -0.601 1.00 12.18 169 ASN A CA 1
ATOM 1501 C C . ASN A 1 181 ? 25.450 18.634 -1.777 1.00 12.87 169 ASN A C 1
ATOM 1502 O O . ASN A 1 181 ? 25.458 19.848 -2.047 1.00 15.46 169 ASN A O 1
ATOM 1507 N N . ARG A 1 182 ? 26.149 17.729 -2.455 1.00 13.76 170 ARG A N 1
ATOM 1508 C CA . ARG A 1 182 ? 27.027 18.125 -3.549 1.00 14.83 170 ARG A CA 1
ATOM 1509 C C . ARG A 1 182 ? 26.459 17.802 -4.931 1.00 17.54 170 ARG A C 1
ATOM 1510 O O . ARG A 1 182 ? 27.030 18.207 -5.946 1.00 21.99 170 ARG A O 1
ATOM 1518 N N . PHE A 1 183 ? 25.336 17.089 -4.977 1.00 12.72 171 PHE A N 1
ATOM 1519 C CA . PHE A 1 183 ? 24.745 16.705 -6.252 1.00 13.12 171 PHE A CA 1
ATOM 1520 C C . PHE A 1 183 ? 23.738 17.756 -6.689 1.00 15.69 171 PHE A C 1
ATOM 1521 O O . PHE A 1 183 ? 22.933 18.215 -5.875 1.00 15.23 171 PHE A O 1
ATOM 1529 N N . LEU A 1 184 ? 23.805 18.148 -7.960 1.00 16.36 172 LEU A N 1
ATOM 1530 C CA . LEU A 1 184 ? 22.997 19.247 -8.484 1.00 18.40 172 LEU A CA 1
ATOM 1531 C C . LEU A 1 184 ? 22.042 18.815 -9.586 1.00 18.46 172 LEU A C 1
ATOM 1532 O O . LEU A 1 184 ? 22.339 17.912 -10.366 1.00 21.75 172 LEU A O 1
ATOM 1537 N N . SER A 1 185 ? 20.906 19.496 -9.668 1.00 15.53 173 SER A N 1
ATOM 1538 C CA . SER A 1 185 ? 20.026 19.374 -10.819 1.00 18.71 173 SER A CA 1
ATOM 1539 C C . SER A 1 185 ? 20.699 19.944 -12.060 1.00 20.17 173 SER A C 1
ATOM 1540 O O . SER A 1 185 ? 21.740 20.593 -11.970 1.00 22.10 173 SER A O 1
ATOM 1543 N N . GLU A 1 186 ? 20.068 19.749 -13.213 1.00 22.46 174 GLU A N 1
ATOM 1544 C CA A GLU A 1 186 ? 20.609 20.224 -14.476 0.45 25.52 174 GLU A CA 1
ATOM 1545 C CA B GLU A 1 186 ? 20.624 20.231 -14.475 0.55 25.39 174 GLU A CA 1
ATOM 1546 C C . GLU A 1 186 ? 20.656 21.757 -14.539 1.00 28.20 174 GLU A C 1
ATOM 1547 O O . GLU A 1 186 ? 21.322 22.332 -15.403 1.00 31.64 174 GLU A O 1
ATOM 1558 N N . ASN A 1 187 ? 19.946 22.418 -13.622 1.00 22.37 175 ASN A N 1
ATOM 1559 C CA . ASN A 1 187 ? 19.956 23.878 -13.552 1.00 21.77 175 ASN A CA 1
ATOM 1560 C C . ASN A 1 187 ? 20.806 24.392 -12.390 1.00 23.09 175 ASN A C 1
ATOM 1561 O O . ASN A 1 187 ? 20.818 25.586 -12.107 1.00 29.40 175 ASN A O 1
ATOM 1566 N N . GLY A 1 188 ? 21.482 23.478 -11.699 1.00 21.64 176 GLY A N 1
ATOM 1567 C CA . GLY A 1 188 ? 22.451 23.845 -10.678 1.00 24.23 176 GLY A CA 1
ATOM 1568 C C . GLY A 1 188 ? 21.917 23.965 -9.261 1.00 25.55 176 GLY A C 1
ATOM 1569 O O . GLY A 1 188 ? 22.594 24.509 -8.394 1.00 26.46 176 GLY A O 1
ATOM 1570 N N . VAL A 1 189 ? 20.706 23.463 -9.031 1.00 20.54 177 VAL A N 1
ATOM 1571 C CA . VAL A 1 189 ? 20.071 23.509 -7.713 1.00 16.93 177 VAL A CA 1
ATOM 1572 C C . VAL A 1 189 ? 20.457 22.268 -6.920 1.00 16.98 177 VAL A C 1
ATOM 1573 O O . VAL A 1 189 ? 20.421 21.161 -7.449 1.00 17.28 177 VAL A O 1
ATOM 1577 N N . ILE A 1 190 ? 20.828 22.453 -5.653 1.00 14.29 178 ILE A N 1
ATOM 1578 C CA . ILE A 1 190 ? 21.286 21.325 -4.843 1.00 12.63 178 ILE A CA 1
ATOM 1579 C C . ILE A 1 190 ? 20.143 20.372 -4.531 1.00 12.35 178 ILE A C 1
ATOM 1580 O O . ILE A 1 190 ? 19.073 20.788 -4.109 1.00 14.42 178 ILE A O 1
ATOM 1585 N N . ALA A 1 191 ? 20.377 19.084 -4.750 1.00 11.65 179 ALA A N 1
ATOM 1586 C CA . ALA A 1 191 ? 19.387 18.067 -4.427 1.00 12.13 179 ALA A CA 1
ATOM 1587 C C . ALA A 1 191 ? 19.681 17.481 -3.057 1.00 13.87 179 ALA A C 1
ATOM 1588 O O . ALA A 1 191 ? 20.704 16.820 -2.871 1.00 13.32 179 ALA A O 1
ATOM 1590 N N . SER A 1 192 ? 18.790 17.703 -2.098 1.00 11.96 180 SER A N 1
ATOM 1591 C CA . SER A 1 192 ? 19.055 17.231 -0.747 1.00 12.05 180 SER A CA 1
ATOM 1592 C C . SER A 1 192 ? 18.767 15.751 -0.560 1.00 15.58 180 SER A C 1
ATOM 1593 O O . SER A 1 192 ? 19.273 15.141 0.373 1.00 16.00 180 SER A O 1
ATOM 1596 N N . LYS A 1 193 ? 17.924 15.191 -1.417 1.00 11.40 181 LYS A N 1
ATOM 1597 C CA . LYS A 1 193 ? 17.647 13.758 -1.378 1.00 11.29 181 LYS A CA 1
ATOM 1598 C C . LYS A 1 193 ? 17.831 13.212 -2.777 1.00 12.24 181 LYS A C 1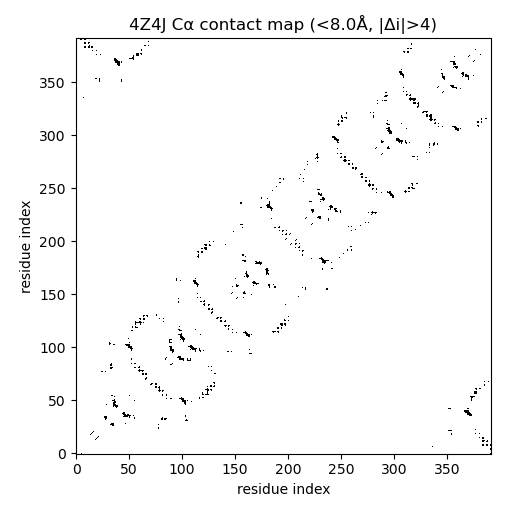
ATOM 1599 O O . LYS A 1 193 ? 17.248 13.739 -3.728 1.00 12.30 181 LYS A O 1
ATOM 1605 N N . THR A 1 194 ? 18.647 12.169 -2.919 1.00 10.56 182 THR A N 1
ATOM 1606 C CA . THR A 1 194 ? 18.833 11.579 -4.235 1.00 9.82 182 THR A CA 1
ATOM 1607 C C . THR A 1 194 ? 18.532 10.092 -4.188 1.00 10.88 182 THR A C 1
ATOM 1608 O O . THR A 1 194 ? 18.906 9.402 -3.242 1.00 11.13 182 THR A O 1
ATOM 1612 N N . MET A 1 195 ? 17.824 9.610 -5.202 1.00 10.68 183 MET A N 1
ATOM 1613 C CA . MET A 1 195 ? 17.489 8.194 -5.280 1.00 9.36 183 MET A CA 1
ATOM 1614 C C . MET A 1 195 ? 18.764 7.352 -5.285 1.00 9.30 183 MET A C 1
ATOM 1615 O O . MET A 1 195 ? 18.847 6.341 -4.588 1.00 11.65 183 MET A O 1
ATOM 1620 N N . ASN A 1 196 ? 19.753 7.788 -6.061 1.00 10.11 184 ASN A N 1
ATOM 1621 C CA A ASN A 1 196 ? 20.977 7.014 -6.230 0.61 12.33 184 ASN A CA 1
ATOM 1622 C CA B ASN A 1 196 ? 20.998 7.043 -6.230 0.39 13.64 184 ASN A CA 1
ATOM 1623 C C . ASN A 1 196 ? 21.699 6.749 -4.905 1.00 9.93 184 ASN A C 1
ATOM 1624 O O . ASN A 1 196 ? 22.099 5.615 -4.632 1.00 9.73 184 ASN A O 1
ATOM 1633 N N . THR A 1 197 ? 21.841 7.767 -4.068 1.00 9.74 185 THR A N 1
ATOM 1634 C CA . THR A 1 197 ? 22.490 7.559 -2.779 1.00 9.98 185 THR A CA 1
ATOM 1635 C C . THR A 1 197 ? 21.710 6.535 -1.967 1.00 9.58 185 THR A C 1
ATOM 1636 O O . THR A 1 197 ? 22.273 5.591 -1.408 1.00 9.36 185 THR A O 1
ATOM 1640 N N . HIS A 1 198 ? 20.394 6.687 -1.946 1.00 8.93 186 HIS A N 1
ATOM 1641 C CA . HIS A 1 198 ? 19.581 5.792 -1.133 1.00 9.01 186 HIS A CA 1
ATOM 1642 C C . HIS A 1 198 ? 19.530 4.375 -1.695 1.00 8.80 186 HIS A C 1
ATOM 1643 O O . HIS A 1 198 ? 19.457 3.419 -0.933 1.00 9.28 186 HIS A O 1
ATOM 1650 N N . LEU A 1 199 ? 19.624 4.243 -3.012 1.00 8.52 187 LEU A N 1
ATOM 1651 C CA . LEU A 1 199 ? 19.676 2.919 -3.632 1.00 9.22 187 LEU A CA 1
ATOM 1652 C C . LEU A 1 199 ? 20.917 2.144 -3.196 1.00 9.48 187 LEU A C 1
ATOM 1653 O O . LEU A 1 199 ? 20.859 0.931 -2.936 1.00 11.11 187 LEU A O 1
ATOM 1658 N N . HIS A 1 200 ? 22.043 2.837 -3.107 1.00 8.73 188 HIS A N 1
ATOM 1659 C CA . HIS A 1 200 ? 23.259 2.130 -2.758 1.00 10.54 188 HIS A CA 1
ATOM 1660 C C . HIS A 1 200 ? 23.348 1.864 -1.252 1.00 8.69 188 HIS A C 1
ATOM 1661 O O . HIS A 1 200 ? 23.998 0.896 -0.842 1.00 10.20 188 HIS A O 1
ATOM 1668 N N . VAL A 1 201 ? 22.663 2.662 -0.422 1.00 8.51 189 VAL A N 1
ATOM 1669 C CA . VAL A 1 201 ? 22.443 2.253 0.969 1.00 9.11 189 VAL A CA 1
ATOM 1670 C C . VAL A 1 201 ? 21.679 0.912 1.006 1.00 9.70 189 VAL A C 1
ATOM 1671 O O . VAL A 1 201 ? 22.101 -0.045 1.661 1.00 12.02 189 VAL A O 1
ATOM 1675 N N . LEU A 1 202 ? 20.567 0.837 0.283 1.00 9.19 190 LEU A N 1
ATOM 1676 C CA A LEU A 1 202 ? 19.771 -0.390 0.220 0.35 10.83 190 LEU A CA 1
ATOM 1677 C CA B LEU A 1 202 ? 19.767 -0.386 0.204 0.65 10.58 190 LEU A CA 1
ATOM 1678 C C . LEU A 1 202 ? 20.616 -1.591 -0.218 1.00 10.07 190 LEU A C 1
ATOM 1679 O O . LEU A 1 202 ? 20.575 -2.647 0.414 1.00 11.38 190 LEU A O 1
ATOM 1688 N N . GLU A 1 203 ? 21.369 -1.414 -1.296 1.00 8.75 191 GLU A N 1
ATOM 1689 C CA . GLU A 1 203 ? 22.260 -2.435 -1.840 1.00 9.87 191 GLU A CA 1
ATOM 1690 C C . GLU A 1 203 ? 23.273 -2.924 -0.797 1.00 9.60 191 GLU A C 1
ATOM 1691 O O . GLU A 1 203 ? 23.455 -4.132 -0.569 1.00 9.99 191 GLU A O 1
ATOM 1697 N N . SER A 1 204 ? 23.906 -1.976 -0.120 1.00 9.61 192 SER A N 1
ATOM 1698 C CA . SER A 1 204 ? 24.940 -2.339 0.835 1.00 9.76 192 SER A CA 1
ATOM 1699 C C . SER A 1 204 ? 24.347 -3.016 2.071 1.00 10.08 192 SER A C 1
ATOM 1700 O O . SER A 1 204 ? 24.929 -3.954 2.605 1.00 11.43 192 SER A O 1
ATOM 1703 N N . TYR A 1 205 ? 23.178 -2.564 2.515 1.00 9.96 193 TYR A N 1
ATOM 1704 C CA . TYR A 1 205 ? 22.560 -3.163 3.694 1.00 10.40 193 TYR A CA 1
ATOM 1705 C C . TYR A 1 205 ? 22.076 -4.578 3.387 1.00 11.56 193 TYR A C 1
ATOM 1706 O O . TYR A 1 205 ? 22.052 -5.434 4.269 1.00 13.70 193 TYR A O 1
ATOM 1715 N N . THR A 1 206 ? 21.682 -4.819 2.136 1.00 10.66 194 THR A N 1
ATOM 1716 C CA . THR A 1 206 ? 21.278 -6.166 1.735 1.00 10.52 194 THR A CA 1
ATOM 1717 C C . THR A 1 206 ? 22.467 -7.103 1.830 1.00 10.92 194 THR A C 1
ATOM 1718 O O . THR A 1 206 ? 22.340 -8.204 2.363 1.00 11.81 194 THR A O 1
ATOM 1722 N N . ASN A 1 207 ? 23.622 -6.660 1.331 1.00 10.87 195 ASN A N 1
ATOM 1723 C CA . ASN A 1 207 ? 24.821 -7.490 1.381 1.00 10.35 195 ASN A CA 1
ATOM 1724 C C . ASN A 1 207 ? 25.284 -7.715 2.816 1.00 12.32 195 ASN A C 1
ATOM 1725 O O . ASN A 1 207 ? 25.731 -8.808 3.171 1.00 13.25 195 ASN A O 1
ATOM 1730 N N . LEU A 1 208 ? 25.191 -6.672 3.639 1.00 10.91 196 LEU A N 1
ATOM 1731 C CA . LEU A 1 208 ? 25.603 -6.775 5.026 1.00 11.49 196 LEU A CA 1
ATOM 1732 C C . LEU A 1 208 ? 24.699 -7.762 5.769 1.00 12.99 196 LEU A C 1
ATOM 1733 O O . LEU A 1 208 ? 25.189 -8.620 6.510 1.00 15.08 196 LEU A O 1
ATOM 1738 N N . TYR A 1 209 ? 23.386 -7.664 5.560 1.00 13.67 197 TYR A N 1
ATOM 1739 C CA . TYR A 1 209 ? 22.465 -8.576 6.240 1.00 12.81 197 TYR A CA 1
ATOM 1740 C C . TYR A 1 209 ? 22.626 -10.013 5.754 1.00 13.55 197 TYR A C 1
ATOM 1741 O O . TYR A 1 209 ? 22.545 -10.959 6.542 1.00 16.05 197 TYR A O 1
ATOM 1750 N N . ARG A 1 210 ? 22.839 -10.179 4.456 1.00 14.45 198 ARG A N 1
ATOM 1751 C CA . ARG A 1 210 ? 23.087 -11.507 3.895 1.00 14.49 198 ARG A CA 1
ATOM 1752 C C . ARG A 1 210 ? 24.188 -12.234 4.664 1.00 17.15 198 ARG A C 1
ATOM 1753 O O . ARG A 1 210 ? 24.099 -13.442 4.918 1.00 16.98 198 ARG A O 1
ATOM 1761 N N . LEU A 1 211 ? 25.210 -11.485 5.065 1.00 16.65 199 LEU A N 1
ATOM 1762 C CA . LEU A 1 211 ? 26.392 -12.084 5.681 1.00 18.52 199 LEU A CA 1
ATOM 1763 C C . LEU A 1 211 ? 26.349 -12.072 7.202 1.00 25.90 199 LEU A C 1
ATOM 1764 O O . LEU A 1 211 ? 26.895 -12.971 7.846 1.00 34.57 199 LEU A O 1
ATOM 1769 N N A LEU A 1 212 ? 25.758 -10.995 7.723 0.43 22.19 200 LEU A N 1
ATOM 1770 N N B LEU A 1 212 ? 25.650 -11.128 7.817 0.57 21.60 200 LEU A N 1
ATOM 1771 C CA A LEU A 1 212 ? 25.558 -10.764 9.148 0.43 23.38 200 LEU A CA 1
ATOM 1772 C CA B LEU A 1 212 ? 25.706 -11.056 9.279 0.57 23.15 200 LEU A CA 1
ATOM 1773 C C A LEU A 1 212 ? 24.096 -10.500 9.451 0.43 22.59 200 LEU A C 1
ATOM 1774 C C B LEU A 1 212 ? 24.445 -11.476 10.045 0.57 22.41 200 LEU A C 1
ATOM 1775 O O A LEU A 1 212 ? 23.686 -9.369 9.708 0.43 17.41 200 LEU A O 1
ATOM 1776 O O B LEU A 1 212 ? 24.522 -11.750 11.236 0.57 24.34 200 LEU A O 1
ATOM 1785 N N . LYS A 1 213 ? 23.310 -11.553 9.357 1.00 25.67 201 LYS A N 1
ATOM 1786 C CA . LYS A 1 213 ? 21.985 -11.647 9.983 1.00 26.18 201 LYS A CA 1
ATOM 1787 C C . LYS A 1 213 ? 21.828 -11.016 11.383 1.00 26.91 201 LYS A C 1
ATOM 1788 O O . LYS A 1 213 ? 21.453 -11.699 12.332 1.00 34.53 201 LYS A O 1
ATOM 1794 N N . LEU A 1 214 ? 22.102 -9.719 11.509 1.00 24.74 202 LEU A N 1
ATOM 1795 C CA . LEU A 1 214 ? 21.898 -8.999 12.770 1.00 22.92 202 LEU A CA 1
ATOM 1796 C C . LEU A 1 214 ? 20.587 -8.220 12.751 1.00 22.98 202 LEU A C 1
ATOM 1797 O O . LEU A 1 214 ? 20.242 -7.618 11.740 1.00 21.88 202 LEU A O 1
ATOM 1802 N N . ASP A 1 215 ? 19.867 -8.218 13.870 1.00 24.32 203 ASP A N 1
ATOM 1803 C CA . ASP A 1 215 ? 18.551 -7.582 13.931 1.00 26.06 203 ASP A CA 1
ATOM 1804 C C . ASP A 1 215 ? 18.579 -6.073 13.640 1.00 24.55 203 ASP A C 1
ATOM 1805 O O . ASP A 1 215 ? 17.682 -5.553 12.969 1.00 20.94 203 ASP A O 1
ATOM 1810 N N . ASP A 1 216 ? 19.606 -5.371 14.120 1.00 22.61 204 ASP A N 1
ATOM 1811 C CA . ASP A 1 216 ? 19.753 -3.946 13.827 1.00 25.21 204 ASP A CA 1
ATOM 1812 C C . ASP A 1 216 ? 19.857 -3.708 12.318 1.00 19.06 204 ASP A C 1
ATOM 1813 O O . ASP A 1 216 ? 19.269 -2.764 11.764 1.00 16.49 204 ASP A O 1
ATOM 1818 N N . VAL A 1 217 ? 20.603 -4.576 11.650 1.00 17.81 205 VAL A N 1
ATOM 1819 C CA . VAL A 1 217 ? 20.776 -4.452 10.211 1.00 16.16 205 VAL A CA 1
ATOM 1820 C C . VAL A 1 217 ? 19.476 -4.810 9.505 1.00 14.07 205 VAL A C 1
ATOM 1821 O O . VAL A 1 217 ? 19.091 -4.132 8.558 1.00 16.02 205 VAL A O 1
ATOM 1825 N N . TYR A 1 218 ? 18.786 -5.847 9.976 1.00 16.84 206 TYR A N 1
ATOM 1826 C CA . TYR A 1 218 ? 17.510 -6.185 9.374 1.00 17.37 206 TYR A CA 1
ATOM 1827 C C . TYR A 1 218 ? 16.556 -4.987 9.419 1.00 14.86 206 TYR A C 1
ATOM 1828 O O . TYR A 1 218 ? 15.931 -4.647 8.419 1.00 14.61 206 TYR A O 1
ATOM 1837 N N . GLU A 1 219 ? 16.434 -4.365 10.588 1.00 17.18 207 GLU A N 1
ATOM 1838 C CA . GLU A 1 219 ? 15.466 -3.281 10.761 1.00 17.76 207 GLU A CA 1
ATOM 1839 C C . GLU A 1 219 ? 15.778 -2.111 9.835 1.00 14.88 207 GLU A C 1
ATOM 1840 O O . GLU A 1 219 ? 14.875 -1.437 9.324 1.00 19.07 207 GLU A O 1
ATOM 1846 N N . ALA A 1 220 ? 17.063 -1.868 9.615 1.00 14.31 208 ALA A N 1
ATOM 1847 C CA . ALA A 1 220 ? 17.473 -0.775 8.751 1.00 14.08 208 ALA A CA 1
ATOM 1848 C C . ALA A 1 220 ? 17.236 -1.132 7.298 1.00 14.64 208 ALA A C 1
ATOM 1849 O O . ALA A 1 220 ? 16.905 -0.263 6.484 1.00 14.13 208 ALA A O 1
ATOM 1851 N N . LEU A 1 221 ? 17.410 -2.409 6.966 1.00 13.39 209 LEU A N 1
ATOM 1852 C CA . LEU A 1 221 ? 17.107 -2.859 5.618 1.00 13.16 209 LEU A CA 1
ATOM 1853 C C . LEU A 1 221 ? 15.621 -2.674 5.328 1.00 12.75 209 LEU A C 1
ATOM 1854 O O . LEU A 1 221 ? 15.254 -2.151 4.279 1.00 14.23 209 LEU A O 1
ATOM 1859 N N . GLU A 1 222 ? 14.760 -3.101 6.252 1.00 13.50 210 GLU A N 1
ATOM 1860 C CA . GLU A 1 222 ? 13.330 -2.978 6.016 1.00 13.96 210 GLU A CA 1
ATOM 1861 C C . GLU A 1 222 ? 12.939 -1.505 5.911 1.00 14.91 210 GLU A C 1
ATOM 1862 O O . GLU A 1 222 ? 12.087 -1.137 5.106 1.00 13.94 210 GLU A O 1
ATOM 1868 N N . TRP A 1 223 ? 13.577 -0.666 6.721 1.00 13.90 211 TRP A N 1
ATOM 1869 C CA . TRP A 1 223 ? 13.266 0.756 6.733 1.00 15.65 211 TRP A CA 1
ATOM 1870 C C . TRP A 1 223 ? 13.573 1.392 5.376 1.00 13.15 211 TRP A C 1
ATOM 1871 O O . TRP A 1 223 ? 12.759 2.135 4.834 1.00 14.53 211 TRP A O 1
ATOM 1882 N N . ILE A 1 224 ? 14.735 1.090 4.808 1.00 12.44 212 ILE A N 1
ATOM 1883 C CA . ILE A 1 224 ? 15.077 1.717 3.534 1.00 11.79 212 ILE A CA 1
ATOM 1884 C C . ILE A 1 224 ? 14.226 1.122 2.401 1.00 12.11 212 ILE A C 1
ATOM 1885 O O . ILE A 1 224 ? 13.837 1.838 1.480 1.00 12.47 212 ILE A O 1
ATOM 1890 N N . VAL A 1 225 ? 13.893 -0.166 2.472 1.00 11.95 213 VAL A N 1
ATOM 1891 C CA . VAL A 1 225 ? 12.958 -0.717 1.497 1.00 12.07 213 VAL A CA 1
ATOM 1892 C C . VAL A 1 225 ? 11.612 0.030 1.558 1.00 12.66 213 VAL A C 1
ATOM 1893 O O . VAL A 1 225 ? 11.055 0.410 0.520 1.00 13.01 213 VAL A O 1
ATOM 1897 N N . ARG A 1 226 ? 11.097 0.253 2.765 1.00 13.31 214 ARG A N 1
ATOM 1898 C CA . ARG A 1 226 ? 9.829 0.971 2.927 1.00 14.94 214 ARG A CA 1
ATOM 1899 C C . ARG A 1 226 ? 9.912 2.396 2.393 1.00 16.02 214 ARG A C 1
ATOM 1900 O O . ARG A 1 226 ? 8.937 2.920 1.850 1.00 16.22 214 ARG A O 1
ATOM 1908 N N . LEU A 1 227 ? 11.073 3.029 2.559 1.00 14.43 215 LEU A N 1
ATOM 1909 C CA . LEU A 1 227 ? 11.269 4.373 2.026 1.00 14.27 215 LEU A CA 1
ATOM 1910 C C . LEU A 1 227 ? 11.110 4.382 0.512 1.00 15.33 215 LEU A C 1
ATOM 1911 O O . LEU A 1 227 ? 10.505 5.294 -0.055 1.00 13.51 215 LEU A O 1
ATOM 1916 N N . PHE A 1 228 ? 11.654 3.359 -0.146 1.00 13.07 216 PHE A N 1
ATOM 1917 C CA . PHE A 1 228 ? 11.505 3.249 -1.590 1.00 12.99 216 PHE A CA 1
ATOM 1918 C C . PHE A 1 228 ? 10.054 3.062 -1.993 1.00 15.01 216 PHE A C 1
ATOM 1919 O O . PHE A 1 228 ? 9.583 3.698 -2.932 1.00 17.30 216 PHE A O 1
ATOM 1927 N N . VAL A 1 229 ? 9.337 2.210 -1.271 1.00 13.49 217 VAL A N 1
ATOM 1928 C CA . VAL A 1 229 ? 7.930 1.983 -1.571 1.00 14.59 217 VAL A CA 1
ATOM 1929 C C . VAL A 1 229 ? 7.056 3.217 -1.340 1.00 16.89 217 VAL A C 1
ATOM 1930 O O . VAL A 1 229 ? 6.185 3.534 -2.163 1.00 20.89 217 VAL A O 1
ATOM 1934 N N . ASP A 1 230 ? 7.287 3.907 -0.221 1.00 16.34 218 ASP A N 1
ATOM 1935 C CA . ASP A 1 230 ? 6.377 4.960 0.250 1.00 15.60 218 ASP A CA 1
ATOM 1936 C C . ASP A 1 230 ? 6.702 6.367 -0.224 1.00 17.20 218 ASP A C 1
ATOM 1937 O O . ASP A 1 230 ? 5.806 7.216 -0.305 1.00 19.61 218 ASP A O 1
ATOM 1942 N N . LYS A 1 231 ? 7.975 6.628 -0.499 1.00 15.29 219 LYS A N 1
ATOM 1943 C CA . LYS A 1 231 ? 8.407 7.984 -0.815 1.00 16.76 219 LYS A CA 1
ATOM 1944 C C . LYS A 1 231 ? 9.117 8.136 -2.161 1.00 14.94 219 LYS A C 1
ATOM 1945 O O . LYS A 1 231 ? 8.939 9.147 -2.836 1.00 17.18 219 LYS A O 1
ATOM 1951 N N . ILE A 1 232 ? 9.939 7.164 -2.553 1.00 12.62 220 ILE A N 1
ATOM 1952 C CA . ILE A 1 232 ? 10.784 7.361 -3.732 1.00 11.97 220 ILE A CA 1
ATOM 1953 C C . ILE A 1 232 ? 10.108 6.903 -5.022 1.00 12.10 220 ILE A C 1
ATOM 1954 O O . ILE A 1 232 ? 10.289 7.523 -6.070 1.00 14.74 220 ILE A O 1
ATOM 1959 N N . TYR A 1 233 ? 9.308 5.842 -4.947 1.00 12.46 221 TYR A N 1
ATOM 1960 C CA . TYR A 1 233 ? 8.595 5.341 -6.120 1.00 12.83 221 TYR A CA 1
ATOM 1961 C C . TYR A 1 233 ? 7.406 6.212 -6.499 1.00 13.79 221 TYR A C 1
ATOM 1962 O O . TYR A 1 233 ? 6.644 6.638 -5.635 1.00 17.43 221 TYR A O 1
ATOM 1971 N N . LYS A 1 234 ? 7.243 6.466 -7.794 1.00 15.51 222 LYS A N 1
ATOM 1972 C CA . LYS A 1 234 ? 6.047 7.164 -8.269 1.00 15.90 222 LYS A CA 1
ATOM 1973 C C . LYS A 1 234 ? 5.002 6.117 -8.658 1.00 15.96 222 LYS A C 1
ATOM 1974 O O . LYS A 1 234 ? 5.124 5.467 -9.700 1.00 16.43 222 LYS A O 1
ATOM 1980 N N . LYS A 1 235 ? 3.993 5.955 -7.800 1.00 16.70 223 LYS A N 1
ATOM 1981 C CA . LYS A 1 235 ? 3.078 4.805 -7.853 1.00 19.37 223 LYS A CA 1
ATOM 1982 C C . LYS A 1 235 ? 2.409 4.615 -9.216 1.00 18.81 223 LYS A C 1
ATOM 1983 O O . LYS A 1 235 ? 1.863 5.553 -9.777 1.00 19.63 223 LYS A O 1
ATOM 1989 N N . GLY A 1 236 ? 2.497 3.391 -9.744 1.00 20.77 224 GLY A N 1
ATOM 1990 C CA . GLY A 1 236 ? 1.851 3.028 -10.995 1.00 22.42 224 GLY A CA 1
ATOM 1991 C C . GLY A 1 236 ? 2.557 3.453 -12.266 1.00 26.97 224 GLY A C 1
ATOM 1992 O O . GLY A 1 236 ? 2.119 3.101 -13.369 1.00 25.49 224 GLY A O 1
ATOM 1993 N N . THR A 1 237 ? 3.650 4.200 -12.122 1.00 20.95 225 THR A N 1
ATOM 1994 C CA . THR A 1 237 ? 4.333 4.762 -13.284 1.00 20.11 225 THR A CA 1
ATOM 1995 C C . THR A 1 237 ? 5.523 3.944 -13.743 1.00 19.43 225 THR A C 1
ATOM 1996 O O . THR A 1 237 ? 5.980 4.118 -14.870 1.00 19.74 225 THR A O 1
ATOM 2000 N N . GLY A 1 238 ? 6.030 3.065 -12.880 1.00 15.54 226 GLY A N 1
ATOM 2001 C CA . GLY A 1 238 ? 7.215 2.286 -13.198 1.00 17.79 226 GLY A CA 1
ATOM 2002 C C . GLY A 1 238 ? 8.513 3.051 -13.003 1.00 14.06 226 GLY A C 1
ATOM 2003 O O . GLY A 1 238 ? 9.592 2.544 -13.331 1.00 16.43 226 GLY A O 1
ATOM 2004 N N . HIS A 1 239 ? 8.405 4.261 -12.463 1.00 18.11 227 HIS A N 1
ATOM 2005 C CA . HIS A 1 239 ? 9.564 5.139 -12.306 1.00 15.25 227 HIS A CA 1
ATOM 2006 C C . HIS A 1 239 ? 9.767 5.649 -10.898 1.00 12.03 227 HIS A C 1
ATOM 2007 O O . HIS A 1 239 ? 8.818 5.885 -10.146 1.00 13.53 227 HIS A O 1
ATOM 2014 N N . PHE A 1 240 ? 11.033 5.848 -10.557 1.00 11.33 228 PHE A N 1
ATOM 2015 C CA . PHE A 1 240 ? 11.404 6.431 -9.280 1.00 11.14 228 PHE A CA 1
ATOM 2016 C C . PHE A 1 240 ? 11.750 7.894 -9.462 1.00 12.67 228 PHE A C 1
ATOM 2017 O O . PHE A 1 240 ? 12.148 8.319 -10.544 1.00 13.24 228 PHE A O 1
ATOM 2025 N N . LYS A 1 241 ? 11.585 8.662 -8.399 1.00 11.32 229 LYS A N 1
ATOM 2026 C CA . LYS A 1 241 ? 12.116 10.009 -8.376 1.00 11.28 229 LYS A CA 1
ATOM 2027 C C . LYS A 1 241 ? 13.632 9.955 -8.532 1.00 11.39 229 LYS A C 1
ATOM 2028 O O . LYS A 1 241 ? 14.267 8.935 -8.246 1.00 12.95 229 LYS A O 1
ATOM 2034 N N . VAL A 1 242 ? 14.215 11.046 -9.016 1.00 11.56 230 VAL A N 1
ATOM 2035 C CA . VAL A 1 242 ? 15.660 11.092 -9.232 1.00 11.23 230 VAL A CA 1
ATOM 2036 C C . VAL A 1 242 ? 16.324 12.054 -8.235 1.00 11.14 230 VAL A C 1
ATOM 2037 O O . VAL A 1 242 ? 16.897 11.618 -7.246 1.00 16.93 230 VAL A O 1
ATOM 2041 N N . PHE A 1 243 ? 16.222 13.360 -8.484 1.00 12.36 231 PHE A N 1
ATOM 2042 C CA . PHE A 1 243 ? 16.802 14.384 -7.600 1.00 12.71 231 PHE A CA 1
ATOM 2043 C C . PHE A 1 243 ? 15.685 15.177 -6.925 1.00 11.20 231 PHE A C 1
ATOM 2044 O O . PHE A 1 243 ? 14.807 15.711 -7.610 1.00 13.05 231 PHE A O 1
ATOM 2052 N N . CYS A 1 244 ? 15.741 15.287 -5.596 1.00 11.35 232 CYS A N 1
ATOM 2053 C CA . CYS A 1 244 ? 14.637 15.859 -4.822 1.00 12.08 232 CYS A CA 1
ATOM 2054 C C . CYS A 1 244 ? 15.092 16.855 -3.785 1.00 12.45 232 CYS A C 1
ATOM 2055 O O . CYS A 1 244 ? 16.275 16.968 -3.487 1.00 12.36 232 CYS A O 1
ATOM 2058 N N . ASP A 1 245 ? 14.122 17.580 -3.233 1.00 13.24 233 ASP A N 1
ATOM 2059 C CA . ASP A 1 245 ? 14.394 18.426 -2.086 1.00 13.74 233 ASP A CA 1
ATOM 2060 C C . ASP A 1 245 ? 14.516 17.563 -0.832 1.00 13.64 233 ASP A C 1
ATOM 2061 O O . ASP A 1 245 ? 14.622 16.340 -0.928 1.00 13.08 233 ASP A O 1
ATOM 2066 N N . ASP A 1 246 ? 14.486 18.181 0.345 1.00 14.26 234 ASP A N 1
ATOM 2067 C CA . ASP A 1 246 ? 14.738 17.419 1.565 1.00 14.25 234 ASP A CA 1
ATOM 2068 C C . ASP A 1 246 ? 13.522 16.583 1.965 1.00 16.17 234 ASP A C 1
ATOM 2069 O O . ASP A 1 246 ? 13.587 15.805 2.911 1.00 19.59 234 ASP A O 1
ATOM 2074 N N . ASN A 1 247 ? 12.425 16.729 1.228 1.00 14.84 235 ASN A N 1
ATOM 2075 C CA . ASN A 1 247 ? 11.178 16.043 1.563 1.00 15.29 235 ASN A CA 1
ATOM 2076 C C . ASN A 1 247 ? 10.709 15.079 0.477 1.00 14.83 235 ASN A C 1
ATOM 2077 O O . ASN A 1 247 ? 9.541 14.686 0.454 1.00 15.32 235 ASN A O 1
ATOM 2082 N N . TRP A 1 248 ? 11.629 14.704 -0.409 1.00 13.97 236 TRP A N 1
ATOM 2083 C CA . TRP A 1 248 ? 11.358 13.826 -1.549 1.00 13.52 236 TRP A CA 1
ATOM 2084 C C . TRP A 1 248 ? 10.333 14.406 -2.524 1.00 14.12 236 TRP A C 1
ATOM 2085 O O . TRP A 1 248 ? 9.604 13.667 -3.175 1.00 18.18 236 TRP A O 1
ATOM 2096 N N . ASN A 1 249 ? 10.278 15.733 -2.628 1.00 14.48 237 ASN A N 1
ATOM 2097 C CA . ASN A 1 249 ? 9.565 16.367 -3.731 1.00 14.90 237 ASN A CA 1
ATOM 2098 C C . ASN A 1 249 ? 10.536 16.561 -4.882 1.00 14.56 237 ASN A C 1
ATOM 2099 O O . ASN A 1 249 ? 11.626 17.099 -4.673 1.00 14.73 237 ASN A O 1
ATOM 2104 N N . GLU A 1 250 ? 10.169 16.127 -6.086 1.0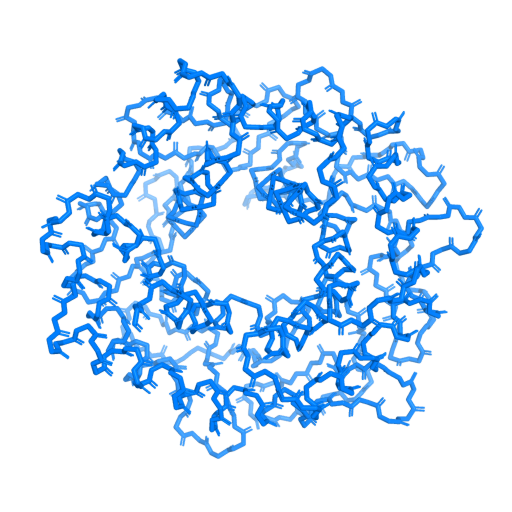0 14.19 238 GLU A N 1
ATOM 2105 C CA . GLU A 1 250 ? 11.101 16.191 -7.207 1.00 15.26 238 GLU A CA 1
ATOM 2106 C C . GLU A 1 250 ? 11.484 17.622 -7.542 1.00 14.86 238 GLU A C 1
ATOM 2107 O O . GLU A 1 250 ? 10.632 18.499 -7.548 1.00 16.44 238 GLU A O 1
ATOM 2113 N N . LEU A 1 251 ? 12.762 17.841 -7.848 1.00 13.83 239 LEU A N 1
ATOM 2114 C CA . LEU A 1 251 ? 13.195 19.141 -8.352 1.00 13.71 239 LEU A CA 1
ATOM 2115 C C . LEU A 1 251 ? 12.716 19.338 -9.780 1.00 14.00 239 LEU A C 1
ATOM 2116 O O . LEU A 1 251 ? 12.284 20.422 -10.168 1.00 15.01 239 LEU A O 1
ATOM 2121 N N . ILE A 1 252 ? 12.826 18.278 -10.569 1.00 16.58 240 ILE A N 1
ATOM 2122 C CA A ILE A 1 252 ? 12.441 18.298 -11.977 0.63 16.49 240 ILE A CA 1
ATOM 2123 C CA B ILE A 1 252 ? 12.383 18.319 -11.953 0.37 17.15 240 ILE A CA 1
ATOM 2124 C C . ILE A 1 252 ? 11.685 17.018 -12.320 1.00 18.75 240 ILE A C 1
ATOM 2125 O O . ILE A 1 252 ? 11.976 15.964 -11.763 1.00 20.62 240 ILE A O 1
ATOM 2134 N N . LYS A 1 253 ? 10.723 17.099 -13.232 1.00 20.34 241 LYS A N 1
ATOM 2135 C CA A LYS A 1 253 ? 10.111 15.888 -13.753 0.31 21.20 241 LYS A CA 1
ATOM 2136 C CA B LYS A 1 253 ? 10.103 15.897 -13.767 0.69 20.18 241 LYS A CA 1
ATOM 2137 C C . LYS A 1 253 ? 11.177 15.131 -14.529 1.00 19.59 241 LYS A C 1
ATOM 2138 O O . LYS A 1 253 ? 11.555 15.515 -15.630 1.00 24.63 241 LYS A O 1
ATOM 2149 N N . ALA A 1 254 ? 11.680 14.067 -13.930 1.00 14.86 242 ALA A N 1
ATOM 2150 C CA . ALA A 1 254 ? 12.784 13.344 -14.540 1.00 14.70 242 ALA A CA 1
ATOM 2151 C C . ALA A 1 254 ? 12.677 11.870 -14.260 1.00 15.68 242 ALA A C 1
ATOM 2152 O O . ALA A 1 254 ? 12.198 11.457 -13.202 1.00 17.99 242 ALA A O 1
ATOM 2154 N N . VAL A 1 255 ? 13.111 11.079 -15.232 1.00 13.61 243 VAL A N 1
ATOM 2155 C CA . VAL A 1 255 ? 13.159 9.630 -15.090 1.00 11.30 243 VAL A CA 1
ATOM 2156 C C . VAL A 1 255 ? 14.529 9.153 -15.538 1.00 11.44 243 VAL A C 1
ATOM 2157 O O . VAL A 1 255 ? 15.030 9.603 -16.562 1.00 13.89 243 VAL A O 1
ATOM 2161 N N . SER A 1 256 ? 15.136 8.264 -14.760 1.00 11.18 244 SER A N 1
ATOM 2162 C CA . SER A 1 256 ? 16.415 7.668 -15.114 1.00 10.23 244 SER A CA 1
ATOM 2163 C C . SER A 1 256 ? 16.172 6.190 -15.325 1.00 11.11 244 SER A C 1
ATOM 2164 O O . SER A 1 256 ? 16.005 5.454 -14.360 1.00 12.06 244 SER A O 1
ATOM 2167 N N . TYR A 1 257 ? 16.128 5.755 -16.575 1.00 10.35 245 TYR A N 1
ATOM 2168 C CA . TYR A 1 257 ? 15.687 4.386 -16.845 1.00 10.16 245 TYR A CA 1
ATOM 2169 C C . TYR A 1 257 ? 16.669 3.332 -16.322 1.00 9.66 245 TYR A C 1
ATOM 2170 O O . TYR A 1 257 ? 16.241 2.252 -15.900 1.00 11.65 245 TYR A O 1
ATOM 2179 N N . GLY A 1 258 ? 17.966 3.630 -16.335 1.00 9.24 246 GLY A N 1
ATOM 2180 C CA . GLY A 1 258 ? 18.944 2.710 -15.786 1.00 9.92 246 GLY A CA 1
ATOM 2181 C C . GLY A 1 258 ? 18.779 2.534 -14.292 1.00 9.25 246 GLY A C 1
ATOM 2182 O O . GLY A 1 258 ? 18.898 1.424 -13.783 1.00 10.33 246 GLY A O 1
ATOM 2183 N N . HIS A 1 259 ? 18.533 3.628 -13.574 1.00 9.04 247 HIS A N 1
ATOM 2184 C CA . HIS A 1 259 ? 18.328 3.503 -12.137 1.00 8.83 247 HIS A CA 1
ATOM 2185 C C . HIS A 1 259 ? 17.038 2.763 -11.823 1.00 10.58 247 HIS A C 1
ATOM 2186 O O . HIS A 1 259 ? 16.986 2.004 -10.849 1.00 10.83 247 HIS A O 1
ATOM 2193 N N . ASP A 1 260 ? 16.005 2.965 -12.638 1.00 9.24 248 ASP A N 1
ATOM 2194 C CA . ASP A 1 260 ? 14.750 2.236 -12.448 1.00 9.93 248 ASP A CA 1
ATOM 2195 C C . ASP A 1 260 ? 14.977 0.732 -12.540 1.00 9.72 248 ASP A C 1
ATOM 2196 O O . ASP A 1 260 ? 14.521 -0.030 -11.685 1.00 9.88 248 ASP A O 1
ATOM 2201 N N . ILE A 1 261 ? 15.638 0.294 -13.608 1.00 9.66 249 ILE A N 1
ATOM 2202 C CA . ILE A 1 261 ? 15.727 -1.140 -13.839 1.00 9.83 249 ILE A CA 1
ATOM 2203 C C . ILE A 1 261 ? 16.726 -1.772 -12.855 1.00 9.41 249 ILE A C 1
ATOM 2204 O O . ILE A 1 261 ? 16.542 -2.928 -12.443 1.00 10.03 249 ILE A O 1
ATOM 2209 N N . GLU A 1 262 ? 17.750 -1.027 -12.447 1.00 8.92 250 GLU A N 1
ATOM 2210 C CA . GLU A 1 262 ? 18.643 -1.475 -11.377 1.00 8.98 250 GLU A CA 1
ATOM 2211 C C . GLU A 1 262 ? 17.864 -1.633 -10.060 1.00 9.59 250 GLU A C 1
ATOM 2212 O O . GLU A 1 262 ? 17.976 -2.653 -9.362 1.00 9.95 250 GLU A O 1
ATOM 2218 N N . ALA A 1 263 ? 17.063 -0.624 -9.726 1.00 9.59 251 ALA A N 1
ATOM 2219 C CA . ALA A 1 263 ? 16.264 -0.676 -8.496 1.00 9.13 251 ALA A CA 1
ATOM 2220 C C . ALA A 1 263 ? 15.278 -1.834 -8.512 1.00 10.42 251 ALA A C 1
ATOM 2221 O O . ALA A 1 263 ? 15.006 -2.442 -7.473 1.00 11.24 251 ALA A O 1
ATOM 2223 N N . SER A 1 264 ? 14.744 -2.150 -9.683 1.00 9.93 252 SER A N 1
ATOM 2224 C CA A SER A 1 264 ? 13.778 -3.236 -9.774 0.26 11.01 252 SER A CA 1
ATOM 2225 C CA B SER A 1 264 ? 13.786 -3.241 -9.793 0.74 10.52 252 SER A CA 1
ATOM 2226 C C . SER A 1 264 ? 14.386 -4.531 -9.237 1.00 11.34 252 SER A C 1
ATOM 2227 O O . SER A 1 264 ? 13.791 -5.204 -8.396 1.00 11.67 252 SER A O 1
ATOM 2232 N N . TRP A 1 265 ? 15.583 -4.876 -9.686 1.00 10.14 253 TRP A N 1
ATOM 2233 C CA . TRP A 1 265 ? 16.106 -6.162 -9.251 1.00 10.91 253 TRP A CA 1
ATOM 2234 C C . TRP A 1 265 ? 16.774 -6.075 -7.880 1.00 9.99 253 TRP A C 1
ATOM 2235 O O . TRP A 1 265 ? 16.758 -7.057 -7.138 1.00 10.69 253 TRP A O 1
ATOM 2246 N N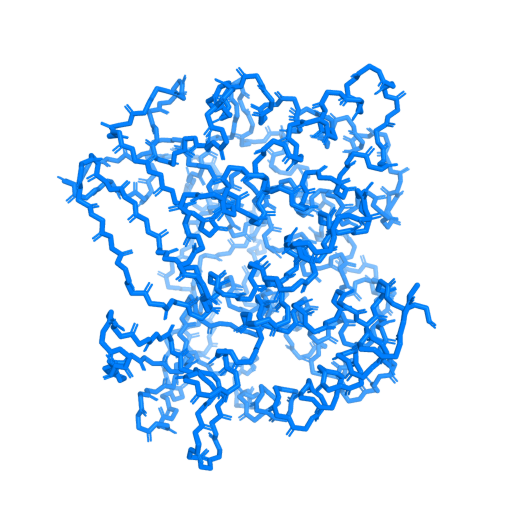 . LEU A 1 266 ? 17.304 -4.904 -7.514 1.00 9.54 254 LEU A N 1
ATOM 2247 C CA . LEU A 1 266 ? 17.858 -4.765 -6.166 1.00 9.41 254 LEU A CA 1
ATOM 2248 C C . LEU A 1 266 ? 16.760 -4.807 -5.112 1.00 11.40 254 LEU A C 1
ATOM 2249 O O . LEU A 1 266 ? 16.955 -5.360 -4.025 1.00 10.37 254 LEU A O 1
ATOM 2254 N N . LEU A 1 267 ? 15.603 -4.232 -5.423 1.00 10.10 255 LEU A N 1
ATOM 2255 C CA . LEU A 1 267 ? 14.476 -4.317 -4.489 1.00 10.66 255 LEU A CA 1
ATOM 2256 C C . LEU A 1 267 ? 13.943 -5.746 -4.375 1.00 11.22 255 LEU A C 1
ATOM 2257 O O . LEU A 1 267 ? 13.628 -6.218 -3.280 1.00 13.39 255 LEU A O 1
ATOM 2262 N N . ASP A 1 268 ? 13.830 -6.428 -5.509 1.00 11.76 256 ASP A N 1
ATOM 2263 C CA . ASP A 1 268 ? 13.404 -7.822 -5.525 1.00 14.83 256 ASP A CA 1
ATOM 2264 C C . ASP A 1 268 ? 14.374 -8.678 -4.697 1.00 15.19 256 ASP A C 1
ATOM 2265 O O . ASP A 1 268 ? 13.966 -9.589 -3.975 1.00 18.30 256 ASP A O 1
ATOM 2270 N N . GLN A 1 269 ? 15.658 -8.367 -4.791 1.00 12.68 257 GLN A N 1
ATOM 2271 C CA . GLN A 1 269 ? 16.676 -9.076 -4.031 1.00 12.03 257 GLN A CA 1
ATOM 2272 C C . GLN A 1 269 ? 16.528 -8.841 -2.521 1.00 16.31 257 GLN A C 1
ATOM 2273 O O . GLN A 1 269 ? 16.558 -9.780 -1.725 1.00 15.95 257 GLN A O 1
ATOM 2279 N N . ALA A 1 270 ? 16.382 -7.579 -2.130 1.00 13.34 258 ALA A N 1
ATOM 2280 C CA . ALA A 1 270 ? 16.133 -7.248 -0.733 1.00 12.96 258 ALA A CA 1
ATOM 2281 C C . ALA A 1 270 ? 14.872 -7.936 -0.200 1.00 13.15 258 ALA A C 1
ATOM 2282 O O . ALA A 1 270 ? 14.827 -8.346 0.963 1.00 14.77 258 ALA A O 1
ATOM 2284 N N . ALA A 1 271 ? 13.847 -8.046 -1.049 1.00 12.75 259 ALA A N 1
ATOM 2285 C CA . ALA A 1 271 ? 12.561 -8.606 -0.642 1.00 14.19 259 ALA A CA 1
ATOM 2286 C C . ALA A 1 271 ? 12.680 -10.044 -0.141 1.00 14.46 259 ALA A C 1
ATOM 2287 O O . ALA A 1 271 ? 11.880 -10.477 0.685 1.00 19.50 259 ALA A O 1
ATOM 2289 N N . LYS A 1 272 ? 13.683 -10.773 -0.618 1.00 15.93 260 LYS A N 1
ATOM 2290 C CA A LYS A 1 272 ? 13.853 -12.173 -0.235 0.56 17.40 260 LYS A CA 1
ATOM 2291 C CA B LYS A 1 272 ? 13.835 -12.177 -0.235 0.44 17.73 260 LYS A CA 1
ATOM 2292 C C . LYS A 1 272 ? 14.178 -12.308 1.250 1.00 18.93 260 LYS A C 1
ATOM 2293 O O . LYS A 1 272 ? 13.983 -13.370 1.848 1.00 20.30 260 LYS A O 1
ATOM 2304 N N . TYR A 1 273 ? 14.663 -11.224 1.846 1.00 15.94 261 TYR A N 1
ATOM 2305 C CA . TYR A 1 273 ? 15.037 -11.219 3.262 1.00 17.18 261 TYR A CA 1
ATOM 2306 C C . TYR A 1 273 ? 13.962 -10.656 4.182 1.00 18.64 261 TYR A C 1
ATOM 2307 O O . TYR A 1 273 ? 14.083 -10.731 5.409 1.00 23.13 261 TYR A O 1
ATOM 2316 N N . LEU A 1 274 ? 12.909 -10.098 3.598 1.00 18.92 262 LEU A N 1
ATOM 2317 C CA . LEU A 1 274 ? 11.891 -9.419 4.384 1.00 16.98 262 LEU A CA 1
ATOM 2318 C C . LEU A 1 274 ? 11.081 -10.388 5.223 1.00 22.19 262 LEU A C 1
ATOM 2319 O O . LEU A 1 274 ? 10.644 -11.431 4.739 1.00 22.16 262 LEU A O 1
ATOM 2324 N N . LYS A 1 275 ? 10.882 -10.024 6.484 1.00 20.63 263 LYS A N 1
ATOM 2325 C CA A LYS A 1 275 ? 10.143 -10.860 7.423 0.49 22.28 263 LYS A CA 1
ATOM 2326 C CA B LYS A 1 275 ? 10.141 -10.862 7.419 0.51 22.30 263 LYS A CA 1
ATOM 2327 C C . LYS A 1 275 ? 8.653 -10.511 7.434 1.00 19.44 263 LYS A C 1
ATOM 2328 O O . LYS A 1 275 ? 7.839 -11.245 7.984 1.00 24.15 263 LYS A O 1
ATOM 2339 N N . ASP A 1 276 ? 8.303 -9.385 6.817 1.00 22.55 264 ASP A N 1
ATOM 2340 C CA . ASP A 1 276 ? 6.918 -8.934 6.694 1.00 24.10 264 ASP A CA 1
ATOM 2341 C C . ASP A 1 276 ? 6.369 -9.394 5.342 1.00 20.05 264 ASP A C 1
ATOM 2342 O O . ASP A 1 276 ? 6.762 -8.867 4.299 1.00 23.53 264 ASP A O 1
ATOM 2347 N N . GLU A 1 277 ? 5.470 -10.373 5.358 1.00 26.80 265 GLU A N 1
ATOM 2348 C CA . GLU A 1 277 ? 4.980 -10.959 4.113 1.00 24.69 265 GLU A CA 1
ATOM 2349 C C . GLU A 1 277 ? 4.180 -9.968 3.268 1.00 25.18 265 GLU A C 1
ATOM 2350 O O . GLU A 1 277 ? 4.246 -9.998 2.037 1.00 24.25 265 GLU A O 1
ATOM 2356 N N . LYS A 1 278 ? 3.439 -9.085 3.925 1.00 25.46 266 LYS A N 1
ATOM 2357 C CA A LYS A 1 278 ? 2.674 -8.076 3.203 0.55 27.05 266 LYS A CA 1
ATOM 2358 C CA B LYS A 1 278 ? 2.672 -8.055 3.232 0.45 27.74 266 LYS A CA 1
ATOM 2359 C C . LYS A 1 278 ? 3.590 -7.092 2.483 1.00 25.24 266 LYS A C 1
ATOM 2360 O O . LYS A 1 278 ? 3.356 -6.763 1.318 1.00 23.85 266 LYS A O 1
ATOM 2371 N N . LEU A 1 279 ? 4.640 -6.633 3.158 1.00 22.20 267 LEU A N 1
ATOM 2372 C CA . LEU A 1 279 ? 5.606 -5.751 2.518 1.00 20.84 267 LEU A CA 1
ATOM 2373 C C . LEU A 1 279 ? 6.335 -6.479 1.387 1.00 17.77 267 LEU A C 1
ATOM 2374 O O . LEU A 1 279 ? 6.569 -5.918 0.314 1.00 18.65 267 LEU A O 1
ATOM 2379 N N . LYS A 1 280 ? 6.711 -7.729 1.636 1.00 18.67 268 LYS A N 1
ATOM 2380 C CA . LYS A 1 280 ? 7.405 -8.523 0.628 1.00 17.22 268 LYS A CA 1
ATOM 2381 C C . LYS A 1 280 ? 6.573 -8.616 -0.652 1.00 18.18 268 LYS A C 1
ATOM 2382 O O . LYS A 1 280 ? 7.096 -8.461 -1.758 1.00 19.22 268 LYS A O 1
ATOM 2388 N N . GLU A 1 281 ? 5.276 -8.851 -0.501 1.00 17.70 269 GLU A N 1
ATOM 2389 C CA A GLU A 1 281 ? 4.391 -8.965 -1.654 0.41 21.99 269 GLU A CA 1
ATOM 2390 C CA B GLU A 1 281 ? 4.395 -8.968 -1.658 0.59 21.50 269 GLU A CA 1
ATOM 2391 C C . GLU A 1 281 ? 4.324 -7.646 -2.416 1.00 22.14 269 GLU A C 1
ATOM 2392 O O . GLU A 1 281 ? 4.379 -7.624 -3.645 1.00 20.22 269 GLU A O 1
ATOM 2403 N N . GLU A 1 282 ? 4.222 -6.546 -1.677 1.00 17.76 270 GLU A N 1
ATOM 2404 C CA . GLU A 1 282 ? 4.174 -5.216 -2.287 1.00 20.09 270 GLU A CA 1
ATOM 2405 C C . GLU A 1 282 ? 5.452 -4.874 -3.046 1.00 18.94 270 GLU A C 1
ATOM 2406 O O . GLU A 1 282 ? 5.400 -4.296 -4.136 1.00 18.89 270 GLU A O 1
ATOM 2412 N N . VAL A 1 283 ? 6.600 -5.205 -2.461 1.00 16.17 271 VAL A N 1
ATOM 2413 C CA . VAL A 1 283 ? 7.878 -4.911 -3.104 1.00 14.37 271 VAL A CA 1
ATOM 2414 C C . VAL A 1 283 ? 8.066 -5.740 -4.372 1.00 16.13 271 VAL A C 1
ATOM 2415 O O . VAL A 1 283 ? 8.558 -5.244 -5.381 1.00 15.85 271 VAL A O 1
ATOM 2419 N N . GLU A 1 284 ? 7.657 -6.999 -4.325 1.00 16.84 272 GLU A N 1
ATOM 2420 C CA . GLU A 1 284 ? 7.794 -7.865 -5.487 1.00 16.65 272 GLU A CA 1
ATOM 2421 C C . GLU A 1 284 ? 6.896 -7.374 -6.623 1.00 19.88 272 GLU A C 1
ATOM 2422 O O . GLU A 1 284 ? 7.295 -7.381 -7.796 1.00 19.32 272 GLU A O 1
ATOM 2428 N N . LYS A 1 285 ? 5.700 -6.914 -6.269 1.00 16.49 273 LYS A N 1
ATOM 2429 C CA . LYS A 1 285 ? 4.787 -6.328 -7.242 1.00 16.43 273 LYS A CA 1
ATOM 2430 C C . LYS A 1 285 ? 5.362 -5.055 -7.850 1.00 16.91 273 LYS A C 1
ATOM 2431 O O . LYS A 1 285 ? 5.267 -4.827 -9.057 1.00 18.89 273 LYS A O 1
ATOM 2437 N N . LEU A 1 286 ? 5.926 -4.210 -6.999 1.00 15.11 274 LEU A N 1
ATOM 2438 C CA . LEU A 1 286 ? 6.542 -2.974 -7.461 1.00 14.44 274 LEU A CA 1
ATOM 2439 C C . LEU A 1 286 ? 7.669 -3.278 -8.433 1.00 15.42 274 LEU A C 1
ATOM 2440 O O . LEU A 1 286 ? 7.773 -2.658 -9.497 1.00 14.99 274 LEU A O 1
ATOM 2445 N N . ALA A 1 287 ? 8.541 -4.207 -8.054 1.00 14.97 275 ALA A N 1
ATOM 2446 C CA . ALA A 1 287 ? 9.690 -4.520 -8.890 1.00 15.75 275 ALA A CA 1
ATOM 2447 C C . ALA A 1 287 ? 9.259 -4.977 -10.286 1.00 15.60 275 ALA A C 1
ATOM 2448 O O . ALA A 1 287 ? 9.881 -4.608 -11.293 1.00 16.70 275 ALA A O 1
ATOM 2450 N N . LEU A 1 288 ? 8.188 -5.764 -10.352 1.00 14.07 276 LEU A N 1
ATOM 2451 C CA . LEU A 1 288 ? 7.708 -6.269 -11.628 1.00 14.63 276 LEU A CA 1
ATOM 2452 C C . LEU A 1 288 ? 7.049 -5.164 -12.446 1.00 16.98 276 LEU A C 1
ATOM 2453 O O . LEU A 1 288 ? 7.180 -5.118 -13.672 1.00 19.39 276 LEU A O 1
ATOM 2458 N N . GLU A 1 289 ? 6.335 -4.274 -11.769 1.00 15.05 277 GLU A N 1
ATOM 2459 C CA . GLU A 1 289 ? 5.733 -3.146 -12.460 1.00 17.94 277 GLU A CA 1
ATOM 2460 C C . GLU A 1 289 ? 6.819 -2.282 -13.116 1.00 15.72 277 GLU A C 1
ATOM 2461 O O . GLU A 1 289 ? 6.666 -1.840 -14.260 1.00 15.78 277 GLU A O 1
ATOM 2467 N N . VAL A 1 290 ? 7.923 -2.057 -12.404 1.00 13.68 278 VAL A N 1
ATOM 2468 C CA . VAL A 1 290 ? 9.039 -1.289 -12.970 1.00 12.95 278 VAL A CA 1
ATOM 2469 C C . VAL A 1 290 ? 9.627 -1.997 -14.188 1.00 13.57 278 VAL A C 1
ATOM 2470 O O . VAL A 1 290 ? 9.864 -1.370 -15.227 1.00 14.43 278 VAL A O 1
ATOM 2474 N N . ALA A 1 291 ? 9.841 -3.308 -14.087 1.00 13.51 279 ALA A N 1
ATOM 2475 C CA . ALA A 1 291 ? 10.399 -4.042 -15.227 1.00 13.93 279 ALA A CA 1
ATOM 2476 C C . ALA A 1 291 ? 9.474 -3.992 -16.448 1.00 16.06 279 ALA A C 1
ATOM 2477 O O . ALA A 1 291 ? 9.933 -3.831 -17.579 1.00 17.27 279 ALA A O 1
ATOM 2479 N N . GLN A 1 292 ? 8.171 -4.140 -16.210 1.00 14.65 280 GLN A N 1
ATOM 2480 C CA A GLN A 1 292 ? 7.167 -4.138 -17.267 0.49 17.45 280 GLN A CA 1
ATOM 2481 C CA B GLN A 1 292 ? 7.192 -4.149 -17.293 0.51 16.83 280 GLN A CA 1
ATOM 2482 C C . GLN A 1 292 ? 7.167 -2.808 -18.015 1.00 17.40 280 GLN A C 1
ATOM 2483 O O . GLN A 1 292 ? 7.189 -2.756 -19.245 1.00 20.96 280 GLN A O 1
ATOM 2494 N N . ILE A 1 293 ? 7.145 -1.731 -17.247 1.00 15.93 281 ILE A N 1
ATOM 2495 C CA . ILE A 1 293 ? 7.067 -0.404 -17.822 1.00 17.60 281 ILE A CA 1
ATOM 2496 C C . ILE A 1 293 ? 8.393 0.006 -18.462 1.00 17.82 281 ILE A C 1
ATOM 2497 O O . ILE A 1 293 ? 8.399 0.662 -19.500 1.00 18.28 281 ILE A O 1
ATOM 2502 N N . THR A 1 294 ? 9.514 -0.412 -17.872 1.00 15.29 282 THR A N 1
ATOM 2503 C CA . THR A 1 294 ? 10.822 -0.143 -18.471 1.00 14.50 282 THR A CA 1
ATOM 2504 C C . THR A 1 294 ? 10.912 -0.794 -19.854 1.00 16.37 282 THR A C 1
ATOM 2505 O O . THR A 1 294 ? 11.361 -0.181 -20.821 1.00 15.45 282 THR A O 1
ATOM 2509 N N . LEU A 1 295 ? 10.480 -2.045 -19.944 1.00 14.05 283 LEU A N 1
ATOM 2510 C CA . LEU A 1 295 ? 10.461 -2.741 -21.218 1.00 16.46 283 LEU A CA 1
ATOM 2511 C C . LEU A 1 295 ? 9.597 -2.002 -22.231 1.00 18.06 283 LEU A C 1
ATOM 2512 O O . LEU A 1 295 ? 9.982 -1.822 -23.386 1.00 21.62 283 LEU A O 1
ATOM 2517 N N . LYS A 1 296 ? 8.426 -1.558 -21.791 1.00 18.30 284 LYS A N 1
ATOM 2518 C CA . LYS A 1 296 ? 7.487 -0.910 -22.691 1.00 19.73 284 LYS A CA 1
ATOM 2519 C C . LYS A 1 296 ? 7.980 0.455 -23.159 1.00 17.15 284 LYS A C 1
ATOM 2520 O O . LYS A 1 296 ? 7.851 0.785 -24.340 1.00 24.38 284 LYS A O 1
ATOM 2526 N N . GLU A 1 297 ? 8.572 1.228 -22.251 1.00 17.49 285 GLU A N 1
ATOM 2527 C CA . GLU A 1 297 ? 8.877 2.632 -22.539 1.00 16.45 285 GLU A CA 1
ATOM 2528 C C . GLU A 1 297 ? 10.304 2.920 -22.974 1.00 18.45 285 GLU A C 1
ATOM 2529 O O . GLU A 1 297 ? 10.536 3.884 -23.708 1.00 19.76 285 GLU A O 1
ATOM 2535 N N . ALA A 1 298 ? 11.258 2.116 -22.509 1.00 15.31 286 ALA A N 1
ATOM 2536 C CA . ALA A 1 298 ? 12.664 2.483 -22.641 1.00 14.98 286 ALA A CA 1
ATOM 2537 C C . ALA A 1 298 ? 13.495 1.498 -23.458 1.00 16.76 286 ALA A C 1
ATOM 2538 O O . ALA A 1 298 ? 14.613 1.817 -23.842 1.00 15.59 286 ALA A O 1
ATOM 2540 N N . PHE A 1 299 ? 12.965 0.301 -23.702 1.00 15.23 287 PHE A N 1
ATOM 2541 C CA . PHE A 1 299 ? 13.653 -0.679 -24.527 1.00 14.85 287 PHE A CA 1
ATOM 2542 C C . PHE A 1 299 ? 13.234 -0.481 -25.976 1.00 15.45 287 PHE A C 1
ATOM 2543 O O . PHE A 1 299 ? 12.038 -0.550 -26.299 1.00 19.59 287 PHE A O 1
ATOM 2551 N N . ASP A 1 300 ? 14.204 -0.228 -26.852 1.00 19.00 288 ASP A N 1
ATOM 2552 C CA . ASP A 1 300 ? 13.878 0.160 -28.223 1.00 21.05 288 ASP A CA 1
ATOM 2553 C C . ASP A 1 300 ? 13.948 -0.998 -29.205 1.00 23.18 288 ASP A C 1
ATOM 2554 O O . ASP A 1 300 ? 13.903 -0.786 -30.416 1.00 25.69 288 ASP A O 1
ATOM 2559 N N . GLY A 1 301 ? 14.069 -2.214 -28.687 1.00 20.56 289 GLY A N 1
ATOM 2560 C CA . GLY A 1 301 ? 14.195 -3.384 -29.534 1.00 21.72 289 GLY A CA 1
ATOM 2561 C C . GLY A 1 301 ? 15.583 -3.994 -29.490 1.00 20.49 289 GLY A C 1
ATOM 2562 O O . GLY A 1 301 ? 15.756 -5.175 -29.806 1.00 22.54 289 GLY A O 1
ATOM 2563 N N . GLN A 1 302 ? 16.586 -3.197 -29.128 1.00 18.91 290 GLN A N 1
ATOM 2564 C CA . GLN A 1 302 ? 17.940 -3.736 -29.012 1.00 19.99 290 GLN A CA 1
ATOM 2565 C C . GLN A 1 302 ? 18.641 -3.336 -27.717 1.00 15.60 290 GLN A C 1
ATOM 2566 O O . GLN A 1 302 ? 19.479 -4.086 -27.215 1.00 20.63 290 GLN A O 1
ATOM 2572 N N . SER A 1 303 ? 18.310 -2.169 -27.170 1.00 14.18 291 SER A N 1
ATOM 2573 C CA . SER A 1 303 ? 18.943 -1.720 -25.931 1.00 14.01 291 SER A CA 1
ATOM 2574 C C . SER A 1 303 ? 18.065 -0.709 -25.209 1.00 12.92 291 SER A C 1
ATOM 2575 O O . SER A 1 303 ? 16.982 -0.371 -25.687 1.00 13.48 291 SER A O 1
ATOM 2578 N N . LEU A 1 304 ? 18.524 -0.253 -24.050 1.00 12.82 292 LEU A N 1
ATOM 2579 C CA . LEU A 1 304 ? 17.779 0.703 -23.235 1.00 11.86 292 LEU A CA 1
ATOM 2580 C C . LEU A 1 304 ? 18.293 2.116 -23.418 1.00 13.92 292 LEU A C 1
ATOM 2581 O O . LEU A 1 304 ? 19.508 2.336 -23.426 1.00 13.62 292 LEU A O 1
ATOM 2586 N N . ILE A 1 305 ? 17.384 3.077 -23.540 1.00 12.89 293 ILE A N 1
ATOM 2587 C CA . ILE A 1 305 ? 17.780 4.481 -23.539 1.00 13.14 293 ILE A CA 1
ATOM 2588 C C . ILE A 1 305 ? 18.103 4.944 -22.107 1.00 12.61 293 ILE A C 1
ATOM 2589 O O . ILE A 1 305 ? 17.954 4.188 -21.138 1.00 13.47 293 ILE A O 1
ATOM 2594 N N . ASN A 1 306 ? 18.585 6.175 -21.982 1.00 12.29 294 ASN A N 1
ATOM 2595 C CA . ASN A 1 306 ? 19.193 6.617 -20.733 1.00 11.56 294 ASN A CA 1
ATOM 2596 C C . ASN A 1 306 ? 18.211 7.308 -19.785 1.00 12.89 294 ASN A C 1
ATOM 2597 O O . ASN A 1 306 ? 17.963 6.826 -18.682 1.00 10.91 294 ASN A O 1
ATOM 2602 N N . GLU A 1 307 ? 17.657 8.439 -20.204 1.00 12.35 295 GLU A N 1
ATOM 2603 C CA . GLU A 1 307 ? 16.833 9.201 -19.280 1.00 12.66 295 GLU A CA 1
ATOM 2604 C C . GLU A 1 307 ? 15.919 10.152 -20.035 1.00 14.64 295 GLU A C 1
ATOM 2605 O O . GLU A 1 307 ? 16.065 10.365 -21.243 1.00 15.65 295 GLU A O 1
ATOM 2611 N N . MET A 1 308 ? 14.922 10.680 -19.328 1.00 11.82 296 MET A N 1
ATOM 2612 C CA . MET A 1 308 ? 14.062 11.701 -19.888 1.00 13.01 296 MET A CA 1
ATOM 2613 C C . MET A 1 308 ? 13.907 12.770 -18.838 1.00 19.68 296 MET A C 1
ATOM 2614 O O . MET A 1 308 ? 13.511 12.485 -17.715 1.00 17.53 296 MET A O 1
ATOM 2619 N N . ILE A 1 309 ? 14.244 14.003 -19.197 1.00 15.88 297 ILE A N 1
ATOM 2620 C CA . ILE A 1 309 ? 14.105 15.113 -18.277 1.00 14.58 297 ILE A CA 1
ATOM 2621 C C . ILE A 1 309 ? 13.060 16.018 -18.880 1.00 15.01 297 ILE A C 1
ATOM 2622 O O . ILE A 1 309 ? 13.231 16.516 -19.997 1.00 17.19 297 ILE A O 1
ATOM 2627 N N . GLU A 1 310 ? 11.961 16.200 -18.148 1.00 18.70 298 GLU A N 1
ATOM 2628 C CA . GLU A 1 310 ? 10.733 16.766 -18.684 1.00 20.70 298 GLU A CA 1
ATOM 2629 C C . GLU A 1 310 ? 10.316 15.987 -19.932 1.00 20.04 298 GLU A C 1
ATOM 2630 O O . GLU A 1 310 ? 9.920 14.827 -19.826 1.00 24.29 298 GLU A O 1
ATOM 2636 N N . ASP A 1 311 ? 10.400 16.602 -21.102 1.00 18.88 299 ASP A N 1
ATOM 2637 C CA . ASP A 1 311 ? 10.044 15.887 -22.321 1.00 25.23 299 ASP A CA 1
ATOM 2638 C C . ASP A 1 311 ? 11.265 15.655 -23.205 1.00 20.98 299 ASP A C 1
ATOM 2639 O O . ASP A 1 311 ? 11.137 15.234 -24.350 1.00 23.87 299 ASP A O 1
ATOM 2644 N N . ARG A 1 312 ? 12.451 15.909 -22.655 1.00 17.37 300 ARG A N 1
ATOM 2645 C CA . ARG A 1 312 ? 13.694 15.751 -23.409 1.00 15.87 300 ARG A CA 1
ATOM 2646 C C . ARG A 1 312 ? 14.318 14.389 -23.140 1.00 14.43 300 ARG A C 1
ATOM 2647 O O . ARG A 1 312 ? 14.720 14.087 -22.022 1.00 14.62 300 ARG A O 1
ATOM 2655 N N . ILE A 1 313 ? 14.418 13.581 -24.190 1.00 15.03 301 ILE A N 1
ATOM 2656 C CA . ILE A 1 313 ? 14.875 12.202 -24.068 1.00 16.57 301 ILE A CA 1
ATOM 2657 C C . ILE A 1 313 ? 16.331 12.064 -24.496 1.00 17.17 301 ILE A C 1
ATOM 2658 O O . ILE A 1 313 ? 16.698 12.523 -25.587 1.00 18.96 301 ILE A O 1
ATOM 2663 N N . ASP A 1 314 ? 17.149 11.461 -23.632 1.00 13.84 302 ASP A N 1
ATOM 2664 C CA . ASP A 1 314 ? 18.520 11.086 -23.984 1.00 15.61 302 ASP A CA 1
ATOM 2665 C C . ASP A 1 314 ? 18.540 9.624 -24.404 1.00 14.13 302 ASP A C 1
ATOM 2666 O O . ASP A 1 314 ? 18.326 8.726 -23.582 1.00 14.19 302 ASP A O 1
ATOM 2671 N N . ARG A 1 315 ? 18.791 9.392 -25.692 1.00 13.54 303 ARG A N 1
ATOM 2672 C CA . ARG A 1 315 ? 18.801 8.045 -26.239 1.00 13.08 303 ARG A CA 1
ATOM 2673 C C . ARG A 1 315 ? 20.217 7.495 -26.388 1.00 12.74 303 ARG A C 1
ATOM 2674 O O . ARG A 1 315 ? 20.426 6.510 -27.095 1.00 15.92 303 ARG A O 1
ATOM 2682 N N . SER A 1 316 ? 21.184 8.129 -25.732 1.00 12.75 304 SER A N 1
ATOM 2683 C CA . SER A 1 316 ? 22.522 7.549 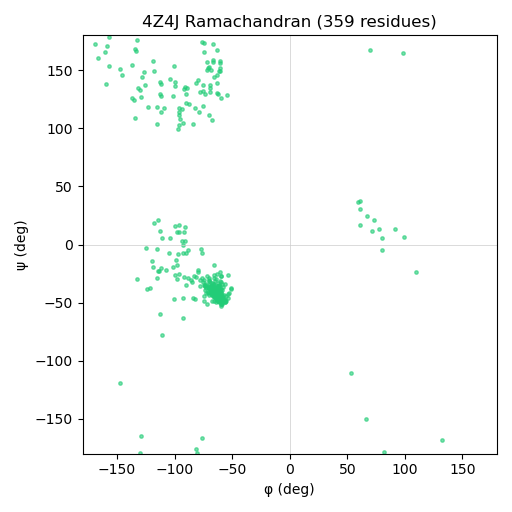-25.661 1.00 13.97 304 SER A CA 1
ATOM 2684 C C . SER A 1 316 ? 22.461 6.204 -24.979 1.00 12.08 304 SER A C 1
ATOM 2685 O O . SER A 1 316 ? 21.594 5.961 -24.134 1.00 12.74 304 SER A O 1
ATOM 2688 N N . LYS A 1 317 ? 23.400 5.339 -25.347 1.00 11.45 305 LYS A N 1
ATOM 2689 C CA A LYS A 1 317 ? 23.480 4.010 -24.755 0.62 11.15 305 LYS A CA 1
ATOM 2690 C CA B LYS A 1 317 ? 23.500 4.004 -24.778 0.38 11.43 305 LYS A CA 1
ATOM 2691 C C . LYS A 1 317 ? 24.717 3.944 -23.866 1.00 10.56 305 LYS A C 1
ATOM 2692 O O . LYS A 1 317 ? 25.858 3.893 -24.341 1.00 11.07 305 LYS A O 1
ATOM 2703 N N . ILE A 1 318 ? 24.458 3.967 -22.565 1.00 10.00 306 ILE A N 1
ATOM 2704 C CA A ILE A 1 318 ? 25.480 4.078 -21.525 0.48 9.49 306 ILE A CA 1
ATOM 2705 C CA B ILE A 1 318 ? 25.507 4.075 -21.560 0.52 9.50 306 ILE A CA 1
ATOM 2706 C C . ILE A 1 318 ? 25.840 2.706 -20.978 1.00 9.71 306 ILE A C 1
ATOM 2707 O O . ILE A 1 318 ? 24.949 1.901 -20.721 1.00 9.61 306 ILE A O 1
ATOM 2716 N N . TRP A 1 319 ? 27.133 2.448 -20.778 1.00 9.18 307 TRP A N 1
ATOM 2717 C CA . TRP A 1 319 ? 27.581 1.094 -20.435 1.00 9.14 307 TRP A CA 1
ATOM 2718 C C . TRP A 1 319 ? 26.841 0.529 -19.213 1.00 8.78 307 TRP A C 1
ATOM 2719 O O . TRP A 1 319 ? 26.372 -0.611 -19.258 1.00 8.93 307 TRP A O 1
ATOM 2730 N N . TRP A 1 320 ? 26.693 1.307 -18.142 1.00 8.38 308 TRP A N 1
ATOM 2731 C CA . TRP A 1 320 ? 26.140 0.729 -16.927 1.00 8.12 308 TRP A CA 1
ATOM 2732 C C . TRP A 1 320 ? 24.631 0.559 -17.047 1.00 8.26 308 TRP A C 1
ATOM 2733 O O . TRP A 1 320 ? 24.055 -0.336 -16.429 1.00 9.17 308 TRP A O 1
ATOM 2744 N N . VAL A 1 321 ? 23.992 1.415 -17.835 1.00 8.46 309 VAL A N 1
ATOM 2745 C CA . VAL A 1 321 ? 22.559 1.293 -18.046 1.00 8.72 309 VAL A CA 1
ATOM 2746 C C . VAL A 1 321 ? 22.244 -0.021 -18.747 1.00 9.11 309 VAL A C 1
ATOM 2747 O O . VAL A 1 321 ? 21.301 -0.731 -18.381 1.00 9.77 309 VAL A O 1
ATOM 2751 N N . GLU A 1 322 ? 23.047 -0.362 -19.749 1.00 9.36 310 GLU A N 1
ATOM 2752 C CA . GLU A 1 322 ? 22.798 -1.605 -20.474 1.00 9.83 310 GLU A CA 1
ATOM 2753 C C . GLU A 1 322 ? 23.119 -2.827 -19.606 1.00 10.08 310 GLU A C 1
ATOM 2754 O O . GLU A 1 322 ? 22.386 -3.829 -19.638 1.00 10.02 310 GLU A O 1
ATOM 2760 N N . ALA A 1 323 ? 24.179 -2.734 -18.801 1.00 9.27 311 ALA A N 1
ATOM 2761 C CA . ALA A 1 323 ? 24.517 -3.822 -17.872 1.00 9.18 311 ALA A CA 1
ATOM 2762 C C . ALA A 1 323 ? 23.361 -4.093 -16.891 1.00 9.10 311 ALA A C 1
ATOM 2763 O O . ALA A 1 323 ? 22.984 -5.246 -16.692 1.00 9.77 311 ALA A O 1
ATOM 2765 N N . GLU A 1 324 ? 22.794 -3.036 -16.303 1.00 8.80 312 GLU A N 1
ATOM 2766 C CA . GLU A 1 324 ? 21.700 -3.205 -15.343 1.00 8.80 312 GLU A CA 1
ATOM 2767 C C . GLU A 1 324 ? 20.420 -3.676 -16.015 1.00 9.30 312 GLU A C 1
ATOM 2768 O O . GLU A 1 324 ? 19.594 -4.365 -15.393 1.00 10.96 312 GLU A O 1
ATOM 2774 N N . THR A 1 325 ? 20.251 -3.321 -17.289 1.00 9.59 313 THR A N 1
ATOM 2775 C CA . THR A 1 325 ? 19.103 -3.786 -18.075 1.00 10.21 313 THR A CA 1
ATOM 2776 C C . THR A 1 325 ? 19.129 -5.302 -18.257 1.00 10.62 313 THR A C 1
ATOM 2777 O O . THR A 1 325 ? 18.111 -5.966 -18.106 1.00 12.09 313 THR A O 1
ATOM 2781 N N . VAL A 1 326 ? 20.301 -5.848 -18.556 1.00 10.57 314 VAL A N 1
ATOM 2782 C CA . VAL A 1 326 ? 20.441 -7.294 -18.697 1.00 11.02 314 VAL A CA 1
ATOM 2783 C C . VAL A 1 326 ? 20.029 -7.988 -17.401 1.00 10.94 314 VAL A C 1
ATOM 2784 O O . VAL A 1 326 ? 19.224 -8.923 -17.421 1.00 11.48 314 VAL A O 1
ATOM 2788 N N . VAL A 1 327 ? 20.555 -7.518 -16.268 1.00 10.49 315 VAL A N 1
ATOM 2789 C CA . VAL A 1 327 ? 20.213 -8.158 -14.999 1.00 11.33 315 VAL A CA 1
ATOM 2790 C C . VAL A 1 327 ? 18.738 -7.965 -14.653 1.00 10.59 315 VAL A C 1
ATOM 2791 O O . VAL A 1 327 ? 18.061 -8.912 -14.242 1.00 12.11 315 VAL A O 1
ATOM 2795 N N . GLY A 1 328 ? 18.234 -6.747 -14.831 1.00 10.39 316 GLY A N 1
ATOM 2796 C CA . GLY A 1 328 ? 16.861 -6.444 -14.451 1.00 10.66 316 GLY A CA 1
ATOM 2797 C C . GLY A 1 328 ? 15.830 -7.202 -15.262 1.00 11.42 316 GLY A C 1
ATOM 2798 O O . GLY A 1 328 ? 14.822 -7.685 -14.729 1.00 12.23 316 GLY A O 1
ATOM 2799 N N . PHE A 1 329 ? 16.078 -7.312 -16.561 1.00 11.68 317 PHE A N 1
ATOM 2800 C CA . PHE A 1 329 ? 15.170 -8.063 -17.418 1.00 12.51 317 PHE A CA 1
ATOM 2801 C C . PHE A 1 329 ? 15.327 -9.569 -17.191 1.00 12.93 317 PHE A C 1
ATOM 2802 O O . PHE A 1 329 ? 14.341 -10.299 -17.239 1.00 13.63 317 PHE A O 1
ATOM 2810 N N . PHE A 1 330 ? 16.545 -10.049 -16.924 1.00 12.59 318 PHE A N 1
ATOM 2811 C CA . PHE A 1 330 ? 16.678 -11.483 -16.666 1.00 13.06 318 PHE A CA 1
ATOM 2812 C C . PHE A 1 330 ? 15.950 -11.830 -15.369 1.00 13.15 318 PHE A C 1
ATOM 2813 O O . PHE A 1 330 ? 15.289 -12.867 -15.282 1.00 13.85 318 PHE A O 1
ATOM 2821 N N . ASN A 1 331 ? 16.054 -10.959 -14.371 1.00 12.52 319 ASN A N 1
ATOM 2822 C CA . ASN A 1 331 ? 15.352 -11.169 -13.111 1.00 12.64 319 ASN A CA 1
ATOM 2823 C C . ASN A 1 331 ? 13.844 -11.221 -13.327 1.00 13.32 319 ASN A C 1
ATOM 2824 O O . ASN A 1 331 ? 13.159 -12.087 -12.768 1.00 14.39 319 ASN A O 1
ATOM 2829 N N . ALA A 1 332 ? 13.331 -10.316 -14.150 1.00 13.33 320 ALA A N 1
ATOM 2830 C CA . ALA A 1 332 ? 11.900 -10.300 -14.439 1.00 14.06 320 ALA A CA 1
ATOM 2831 C C . ALA A 1 332 ? 11.463 -11.583 -15.149 1.00 14.97 320 ALA A C 1
ATOM 2832 O O . ALA A 1 332 ? 10.378 -12.099 -14.886 1.00 16.57 320 ALA A O 1
ATOM 2834 N N . TYR A 1 333 ? 12.297 -12.086 -16.053 1.00 15.00 321 TYR A N 1
ATOM 2835 C CA . TYR A 1 333 ? 12.043 -13.390 -16.663 1.00 16.14 321 TYR A CA 1
ATOM 2836 C C . TYR A 1 333 ? 11.965 -14.501 -15.615 1.00 16.69 321 TYR A C 1
ATOM 2837 O O . TYR A 1 333 ? 11.075 -15.340 -15.660 1.00 17.41 321 TYR A O 1
ATOM 2846 N N . GLN A 1 334 ? 12.905 -14.514 -14.678 1.00 16.00 322 GLN A N 1
ATOM 2847 C CA . GLN A 1 334 ? 12.926 -15.559 -13.655 1.00 16.54 322 GLN A CA 1
ATOM 2848 C C . GLN A 1 334 ? 11.645 -15.545 -12.831 1.00 16.36 322 GLN A C 1
ATOM 2849 O O . GLN A 1 334 ? 11.109 -16.598 -12.483 1.00 21.44 322 GLN A O 1
ATOM 2855 N N . LYS A 1 335 ? 11.139 -14.352 -12.539 1.00 15.95 323 LYS A N 1
ATOM 2856 C CA . LYS A 1 335 ? 9.944 -14.225 -11.705 1.00 19.77 323 LYS A CA 1
ATOM 2857 C C . LYS A 1 335 ? 8.646 -14.523 -12.457 1.00 25.78 323 LYS A C 1
ATOM 2858 O O . LYS A 1 335 ? 7.691 -15.017 -11.866 1.00 28.72 323 LYS A O 1
ATOM 2864 N N . THR A 1 336 ? 8.609 -14.246 -13.757 1.00 21.56 324 THR A N 1
ATOM 2865 C CA . THR A 1 336 ? 7.351 -14.339 -14.506 1.00 19.74 324 THR A CA 1
ATOM 2866 C C . THR A 1 336 ? 7.281 -15.462 -15.529 1.00 22.95 324 THR A C 1
ATOM 2867 O O . THR A 1 336 ? 6.184 -15.841 -15.958 1.00 24.55 324 THR A O 1
ATOM 2871 N N . LYS A 1 337 ? 8.442 -15.959 -15.945 1.00 21.20 325 LYS A N 1
ATOM 2872 C CA . LYS A 1 337 ? 8.571 -16.887 -17.068 1.00 23.69 325 LYS A CA 1
ATOM 2873 C C . LYS A 1 337 ? 8.069 -16.297 -18.389 1.00 22.02 325 LYS A C 1
ATOM 2874 O O . LYS A 1 337 ? 7.831 -17.024 -19.351 1.00 23.45 325 LYS A O 1
ATOM 2880 N N . GLU A 1 338 ? 7.918 -14.979 -18.449 1.00 21.28 326 GLU A N 1
ATOM 2881 C CA . GLU A 1 338 ? 7.549 -14.341 -19.710 1.00 23.04 326 GLU A CA 1
ATOM 2882 C C . GLU A 1 338 ? 8.775 -14.130 -20.603 1.00 19.46 326 GLU A C 1
ATOM 2883 O O . GLU A 1 338 ? 9.700 -13.390 -20.256 1.00 21.27 326 GLU A O 1
ATOM 2889 N N . GLU A 1 339 ? 8.754 -14.781 -21.762 1.00 22.28 327 GLU A N 1
ATOM 2890 C CA . GLU A 1 339 ? 9.887 -14.802 -22.682 1.00 24.44 327 GLU A CA 1
ATOM 2891 C C . GLU A 1 339 ? 10.310 -13.429 -23.178 1.00 22.12 327 GLU A C 1
ATOM 2892 O O . GLU A 1 339 ? 11.476 -13.238 -23.523 1.00 24.27 327 GLU A O 1
ATOM 2898 N N . LYS A 1 340 ? 9.379 -12.478 -23.218 1.00 21.78 328 LYS A N 1
ATOM 2899 C CA . LYS A 1 340 ? 9.716 -11.124 -23.673 1.00 22.78 328 LYS A CA 1
ATOM 2900 C C . LYS A 1 340 ? 10.853 -10.518 -22.854 1.00 20.64 328 LYS A C 1
ATOM 2901 O O . LYS A 1 340 ? 11.670 -9.775 -23.399 1.00 21.01 328 LYS A O 1
ATOM 2907 N N . TYR A 1 341 ? 10.919 -10.836 -21.560 1.00 17.08 329 TYR A N 1
ATOM 2908 C CA . TYR A 1 341 ? 11.992 -10.296 -20.713 1.00 15.94 329 TYR A CA 1
ATOM 2909 C C . TYR A 1 341 ? 13.322 -10.980 -21.013 1.00 15.70 329 TYR A C 1
ATOM 2910 O O . TYR A 1 341 ? 14.373 -10.336 -21.016 1.00 15.58 329 TYR A O 1
ATOM 2919 N N . LEU A 1 342 ? 13.277 -12.287 -21.249 1.00 18.85 330 LEU A N 1
ATOM 2920 C CA . LEU A 1 342 ? 14.478 -13.026 -21.601 1.00 16.38 330 LEU A CA 1
ATOM 2921 C C . LEU A 1 342 ? 15.020 -12.529 -22.934 1.00 16.52 330 LEU A C 1
ATOM 2922 O O . LEU A 1 342 ? 16.224 -12.280 -23.081 1.00 16.47 330 LEU A O 1
ATOM 2927 N N . ASP A 1 343 ? 14.119 -12.374 -23.900 1.00 18.05 331 ASP A N 1
ATOM 2928 C CA A ASP A 1 343 ? 14.500 -11.895 -25.224 0.52 19.41 331 ASP A CA 1
ATOM 2929 C CA B ASP A 1 343 ? 14.490 -11.890 -25.222 0.48 19.45 331 ASP A CA 1
ATOM 2930 C C . ASP A 1 343 ? 15.186 -10.534 -25.123 1.00 16.68 331 ASP A C 1
ATOM 2931 O O . ASP A 1 343 ? 16.233 -10.309 -25.731 1.00 17.03 331 ASP A O 1
ATOM 2940 N N . ALA A 1 344 ? 14.603 -9.634 -24.336 1.00 16.13 332 ALA A N 1
ATOM 2941 C CA . ALA A 1 344 ? 15.159 -8.298 -24.158 1.00 16.72 332 ALA A CA 1
ATOM 2942 C C . ALA A 1 344 ? 16.533 -8.318 -23.474 1.00 15.62 332 ALA A C 1
ATOM 2943 O O . ALA A 1 344 ? 17.442 -7.574 -23.856 1.00 15.68 332 ALA A O 1
ATOM 2945 N N . ALA A 1 345 ? 16.685 -9.182 -22.473 1.00 14.24 333 ALA A N 1
ATOM 2946 C CA . ALA A 1 345 ? 17.962 -9.322 -21.779 1.00 13.56 333 ALA A CA 1
ATOM 2947 C C . ALA A 1 345 ? 19.073 -9.791 -22.720 1.00 15.17 333 ALA A C 1
ATOM 2948 O O . ALA A 1 345 ? 20.158 -9.204 -22.765 1.00 13.36 333 ALA A O 1
ATOM 2950 N N . ILE A 1 346 ? 18.808 -10.846 -23.480 1.00 15.64 334 ILE A N 1
ATOM 2951 C CA . ILE A 1 346 ? 19.818 -11.376 -24.389 1.00 16.01 334 ILE A CA 1
ATOM 2952 C C . ILE A 1 346 ? 20.078 -10.406 -25.551 1.00 16.58 334 ILE A C 1
ATOM 2953 O O . ILE A 1 346 ? 21.229 -10.227 -25.948 1.00 16.25 334 ILE A O 1
ATOM 2958 N N . LYS A 1 347 ? 19.040 -9.744 -26.064 1.00 15.56 335 LYS A N 1
ATOM 2959 C CA A LYS A 1 347 ? 19.266 -8.764 -27.120 0.47 15.73 335 LYS A CA 1
ATOM 2960 C CA B LYS A 1 347 ? 19.217 -8.726 -27.103 0.53 15.72 335 LYS A CA 1
ATOM 2961 C C . LYS A 1 347 ? 20.122 -7.598 -26.617 1.00 14.95 335 LYS A C 1
ATOM 2962 O O . LYS A 1 347 ? 20.966 -7.088 -27.360 1.00 16.78 335 LYS A O 1
ATOM 2973 N N . THR A 1 348 ? 19.931 -7.197 -25.363 1.00 14.00 336 THR A N 1
ATOM 2974 C CA . THR A 1 348 ? 20.726 -6.098 -24.815 1.00 13.18 336 THR A CA 1
ATOM 2975 C C . THR A 1 348 ? 22.183 -6.531 -24.672 1.00 13.21 336 THR A C 1
ATOM 2976 O O . THR A 1 348 ? 23.103 -5.755 -24.946 1.00 13.39 336 THR A O 1
ATOM 2980 N N . TRP A 1 349 ? 22.405 -7.771 -24.258 1.00 13.10 337 TRP A N 1
ATOM 2981 C CA . TRP A 1 349 ? 23.774 -8.280 -24.226 1.00 13.06 337 TRP A CA 1
ATOM 2982 C C . TRP A 1 349 ? 24.389 -8.320 -25.627 1.00 13.74 337 TRP A C 1
ATOM 2983 O O . TRP A 1 349 ? 25.551 -7.949 -25.799 1.00 14.20 337 TRP A O 1
ATOM 2994 N N . GLU A 1 350 ? 23.624 -8.750 -26.629 1.00 14.55 338 GLU A N 1
ATOM 2995 C CA . GLU A 1 350 ? 24.145 -8.765 -27.990 1.00 15.31 338 GLU A CA 1
ATOM 2996 C C . GLU A 1 350 ? 24.478 -7.344 -28.453 1.00 15.50 338 GLU A C 1
ATOM 2997 O O . GLU A 1 350 ? 25.463 -7.134 -29.168 1.00 16.71 338 GLU A O 1
ATOM 3003 N N . PHE A 1 351 ? 23.679 -6.374 -28.025 1.00 14.57 339 PHE A N 1
ATOM 3004 C CA . PHE A 1 351 ? 23.981 -4.972 -28.297 1.00 14.30 339 PHE A CA 1
ATOM 3005 C C . PHE A 1 351 ? 25.307 -4.561 -27.650 1.00 13.66 339 PHE A C 1
ATOM 3006 O O . PHE A 1 351 ? 26.151 -3.937 -28.292 1.00 13.85 339 PHE A O 1
ATOM 3014 N N . ILE A 1 352 ? 25.472 -4.890 -26.373 1.00 12.99 340 ILE A N 1
ATOM 3015 C CA . ILE A 1 352 ? 26.706 -4.585 -25.654 1.00 13.29 340 ILE A CA 1
ATOM 3016 C C . ILE A 1 352 ? 27.903 -5.192 -26.392 1.00 13.01 340 ILE A C 1
ATOM 3017 O O . ILE A 1 352 ? 28.896 -4.515 -26.647 1.00 13.00 340 ILE A O 1
ATOM 3022 N N . LYS A 1 353 ? 27.788 -6.471 -26.734 1.00 13.58 341 LYS A N 1
ATOM 3023 C CA . LYS A 1 353 ? 28.842 -7.169 -27.463 1.00 14.25 341 LYS A CA 1
ATOM 3024 C C . LYS A 1 353 ? 29.246 -6.452 -28.752 1.00 16.31 341 LYS A C 1
ATOM 3025 O O . LYS A 1 353 ? 30.428 -6.340 -29.063 1.00 18.79 341 LYS A O 1
ATOM 3031 N N . GLU A 1 354 ? 28.262 -5.957 -29.491 1.00 17.61 342 GLU A N 1
ATOM 3032 C CA A GLU A 1 354 ? 28.506 -5.354 -30.800 0.49 17.93 342 GLU A CA 1
ATOM 3033 C CA B GLU A 1 354 ? 28.533 -5.362 -30.795 0.51 17.36 342 GLU A CA 1
ATOM 3034 C C . GLU A 1 354 ? 28.968 -3.899 -30.715 1.00 19.05 342 GLU A C 1
ATOM 3035 O O . GLU A 1 354 ? 29.807 -3.450 -31.509 1.00 20.31 342 GLU A O 1
ATOM 3046 N N . HIS A 1 355 ? 28.425 -3.150 -29.757 1.00 14.62 343 HIS A N 1
ATOM 3047 C CA . HIS A 1 355 ? 28.642 -1.703 -29.768 1.00 15.46 343 HIS A CA 1
ATOM 3048 C C . HIS A 1 355 ? 29.363 -1.104 -28.565 1.00 14.00 343 HIS A C 1
ATOM 3049 O O . HIS A 1 355 ? 29.870 0.009 -28.657 1.00 17.28 343 HIS A O 1
ATOM 3056 N N . LEU A 1 356 ? 29.408 -1.806 -27.437 1.00 12.90 344 LEU A N 1
ATOM 3057 C CA . LEU A 1 356 ? 30.042 -1.216 -26.251 1.00 12.17 344 LEU A CA 1
ATOM 3058 C C . LEU A 1 356 ? 31.320 -1.935 -25.818 1.00 14.91 344 LEU A C 1
ATOM 3059 O O . LEU A 1 356 ? 32.164 -1.358 -25.139 1.00 16.48 344 LEU A O 1
ATOM 3064 N N . VAL A 1 357 ? 31.484 -3.193 -26.197 1.00 13.49 345 VAL A N 1
ATOM 3065 C CA . VAL A 1 357 ? 32.753 -3.850 -25.917 1.00 12.84 345 VAL A CA 1
ATOM 3066 C C . VAL A 1 357 ? 33.789 -3.331 -26.905 1.00 14.83 345 VAL A C 1
ATOM 3067 O O . VAL A 1 357 ? 33.628 -3.445 -28.123 1.00 17.90 345 VAL A O 1
ATOM 3071 N N . ASP A 1 358 ? 34.836 -2.710 -26.377 1.00 15.67 346 ASP A N 1
ATOM 3072 C CA . ASP A 1 358 ? 35.875 -2.097 -27.206 1.00 15.33 346 ASP A CA 1
ATOM 3073 C C . ASP A 1 358 ? 36.601 -3.156 -28.048 1.00 23.23 346 ASP A C 1
ATOM 3074 O O . ASP A 1 358 ? 37.039 -4.182 -27.524 1.00 23.06 346 ASP A O 1
ATOM 3079 N N . ARG A 1 359 ? 36.720 -2.896 -29.347 1.00 23.99 347 ARG A N 1
ATOM 3080 C CA A ARG A 1 359 ? 37.352 -3.814 -30.293 0.49 27.27 347 ARG A CA 1
ATOM 3081 C CA B ARG A 1 359 ? 37.355 -3.871 -30.225 0.51 26.73 347 ARG A CA 1
ATOM 3082 C C . ARG A 1 359 ? 38.870 -3.709 -30.246 1.00 31.25 347 ARG A C 1
ATOM 3083 O O . ARG A 1 359 ? 39.586 -4.597 -30.726 1.00 29.43 347 ARG A O 1
ATOM 3098 N N . ARG A 1 360 ? 39.359 -2.599 -29.701 1.00 24.50 348 ARG A N 1
ATOM 3099 C CA . ARG A 1 360 ? 40.798 -2.366 -29.617 1.00 22.86 348 ARG A CA 1
ATOM 3100 C C . ARG A 1 360 ? 41.426 -3.273 -28.575 1.00 21.33 348 ARG A C 1
ATOM 3101 O O . ARG A 1 360 ? 40.75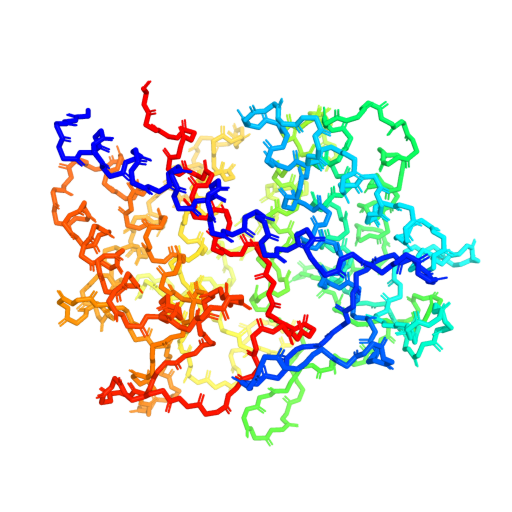3 -3.745 -27.654 1.00 25.20 348 ARG A O 1
ATOM 3109 N N . LYS A 1 361 ? 42.725 -3.514 -28.714 1.00 25.81 349 LYS A N 1
ATOM 3110 C CA . LYS A 1 361 ? 43.454 -4.304 -27.739 1.00 25.10 349 LYS A CA 1
ATOM 3111 C C . LYS A 1 361 ? 43.627 -3.537 -26.438 1.00 26.10 349 LYS A C 1
ATOM 3112 O O . LYS A 1 361 ? 43.670 -2.305 -26.437 1.00 27.66 349 LYS A O 1
ATOM 3118 N N . ASN A 1 362 ? 43.723 -4.279 -25.341 1.00 26.16 350 ASN A N 1
ATOM 3119 C CA . ASN A 1 362 ? 44.010 -3.718 -24.027 1.00 30.37 350 ASN A CA 1
ATOM 3120 C C . ASN A 1 362 ? 42.945 -2.733 -23.570 1.00 25.05 350 ASN A C 1
ATOM 3121 O O . ASN A 1 362 ? 43.245 -1.721 -22.941 1.00 25.91 350 ASN A O 1
ATOM 3126 N N . SER A 1 363 ? 41.696 -3.041 -23.896 1.00 22.60 351 SER A N 1
ATOM 3127 C CA . SER A 1 363 ? 40.590 -2.208 -23.458 1.00 19.13 351 SER A CA 1
ATOM 3128 C C . SER A 1 363 ? 39.509 -3.070 -22.800 1.00 16.43 351 SER A C 1
ATOM 3129 O O . SER A 1 363 ? 39.727 -4.226 -22.437 1.00 18.67 351 SER A O 1
ATOM 3132 N N . GLU A 1 364 ? 38.335 -2.485 -22.640 1.00 14.26 352 GLU A N 1
ATOM 3133 C CA . GLU A 1 364 ? 37.284 -3.107 -21.861 1.00 12.15 352 GLU A CA 1
ATOM 3134 C C . GLU A 1 364 ? 35.962 -2.685 -22.504 1.00 13.83 352 GLU A C 1
ATOM 3135 O O . GLU A 1 364 ? 35.745 -2.991 -23.693 1.00 15.33 352 GLU A O 1
ATOM 3141 N N . TRP A 1 365 ? 35.097 -1.985 -21.761 1.00 11.01 353 TRP A N 1
ATOM 3142 C CA . TRP A 1 365 ? 33.856 -1.462 -22.330 1.00 10.87 353 TRP A CA 1
ATOM 3143 C C . TRP A 1 365 ? 33.970 0.036 -22.565 1.00 10.78 353 TRP A C 1
ATOM 3144 O O . TRP A 1 365 ? 34.565 0.762 -21.755 1.00 11.77 353 TRP A O 1
ATOM 3155 N N . LEU A 1 366 ? 33.382 0.500 -23.660 1.00 11.09 354 LEU A N 1
ATOM 3156 C CA . LEU A 1 366 ? 33.229 1.938 -23.869 1.00 11.11 354 LEU A CA 1
ATOM 3157 C C . LEU A 1 366 ? 32.238 2.530 -22.882 1.00 10.39 354 LEU A C 1
ATOM 3158 O O . LEU A 1 366 ? 31.306 1.859 -22.456 1.00 10.62 354 LEU A O 1
ATOM 3163 N N . TRP A 1 367 ? 32.432 3.801 -22.528 1.00 10.24 355 TRP A N 1
ATOM 3164 C CA . TRP A 1 367 ? 31.515 4.495 -21.634 1.00 9.74 355 TRP A CA 1
ATOM 3165 C C . TRP A 1 367 ? 30.122 4.570 -22.259 1.00 9.84 355 TRP A C 1
ATOM 3166 O O . TRP A 1 367 ? 29.108 4.307 -21.605 1.00 9.50 355 TRP A O 1
ATOM 3177 N N . LYS A 1 368 ? 30.081 4.955 -23.527 1.00 10.39 356 LYS A N 1
ATOM 3178 C CA . LYS A 1 368 ? 28.805 5.088 -24.213 1.00 10.63 356 LYS A CA 1
ATOM 3179 C C . LYS A 1 368 ? 28.957 5.209 -25.712 1.00 13.66 356 LYS A C 1
ATOM 3180 O O . LYS A 1 368 ? 30.027 5.536 -26.212 1.00 12.83 356 LYS A O 1
ATOM 3186 N N . VAL A 1 369 ? 27.869 4.939 -26.423 1.00 11.95 357 VAL A N 1
ATOM 3187 C CA . VAL A 1 369 ? 27.756 5.392 -27.800 1.00 12.52 357 VAL A CA 1
ATOM 3188 C C . VAL A 1 369 ? 26.552 6.331 -27.853 1.00 12.96 357 VAL A C 1
ATOM 3189 O O . VAL A 1 369 ? 25.680 6.282 -26.984 1.00 12.14 357 VAL A O 1
ATOM 3193 N N . ASN A 1 370 ? 26.513 7.204 -28.851 1.00 13.66 358 ASN A N 1
ATOM 3194 C CA . ASN A 1 370 ? 25.404 8.134 -28.950 1.00 13.48 358 ASN A CA 1
ATOM 3195 C C . ASN A 1 370 ? 24.215 7.445 -29.604 1.00 17.14 358 ASN A C 1
ATOM 3196 O O . ASN A 1 370 ? 24.266 6.246 -29.884 1.00 16.09 358 ASN A O 1
ATOM 3201 N N . GLU A 1 371 ? 23.144 8.194 -29.847 1.00 17.50 359 GLU A N 1
ATOM 3202 C CA . GLU A 1 371 ? 21.912 7.576 -30.323 1.00 17.23 359 GLU A CA 1
ATOM 3203 C C . GLU A 1 371 ? 22.071 6.971 -31.726 1.00 21.11 359 GLU A C 1
ATOM 3204 O O . GLU A 1 371 ? 21.278 6.118 -32.125 1.00 26.97 359 GLU A O 1
ATOM 3210 N N . ASP A 1 372 ? 23.114 7.378 -32.448 1.00 20.73 360 ASP A N 1
ATOM 3211 C CA . ASP A 1 372 ? 23.422 6.796 -33.759 1.00 22.61 360 ASP A CA 1
ATOM 3212 C C . ASP A 1 372 ? 24.462 5.681 -33.696 1.00 25.34 360 ASP A C 1
ATOM 3213 O O . ASP A 1 372 ? 24.985 5.256 -34.728 1.00 27.05 360 ASP A O 1
ATOM 3218 N N . LEU A 1 373 ? 24.770 5.246 -32.479 1.00 21.15 361 LEU A N 1
ATOM 3219 C CA . LEU A 1 373 ? 25.709 4.160 -32.190 1.00 21.44 361 LEU A CA 1
ATOM 3220 C C . LEU A 1 373 ? 27.160 4.510 -32.541 1.00 22.41 361 LEU A C 1
ATOM 3221 O O . LEU A 1 373 ? 27.984 3.630 -32.773 1.00 23.71 361 LEU A O 1
ATOM 3226 N N . GLU A 1 374 ? 27.469 5.800 -32.555 1.00 18.48 362 GLU A N 1
ATOM 3227 C CA A GLU A 1 374 ? 28.841 6.265 -32.740 0.65 19.75 362 GLU A CA 1
ATOM 3228 C CA B GLU A 1 374 ? 28.848 6.235 -32.739 0.35 19.32 362 GLU A CA 1
ATOM 3229 C C . GLU A 1 374 ? 29.538 6.409 -31.392 1.00 17.87 362 GLU A C 1
ATOM 3230 O O . GLU A 1 374 ? 28.956 6.929 -30.443 1.00 17.75 362 GLU A O 1
ATOM 3241 N N . ALA A 1 375 ? 30.784 5.955 -31.306 1.00 19.17 363 ALA A N 1
ATOM 3242 C CA . ALA A 1 375 ? 31.533 6.115 -30.070 1.00 23.26 363 ALA A CA 1
ATOM 3243 C C . ALA A 1 375 ? 31.779 7.597 -29.811 1.00 21.42 363 ALA A C 1
ATOM 3244 O O . ALA A 1 375 ? 31.962 8.395 -30.731 1.00 24.32 363 ALA A O 1
ATOM 3246 N N . VAL A 1 376 ? 31.732 7.936 -28.533 1.00 19.87 364 VAL A N 1
ATOM 3247 C CA . VAL A 1 376 ? 31.904 9.282 -28.030 1.00 17.71 364 VAL A CA 1
ATOM 3248 C C . VAL A 1 376 ? 33.206 9.283 -27.247 1.00 15.62 364 VAL A C 1
ATOM 3249 O O . VAL A 1 376 ? 33.459 8.310 -26.544 1.00 17.63 364 VAL A O 1
ATOM 3253 N N . ASN A 1 377 ? 34.035 10.325 -27.347 1.00 14.30 365 ASN A N 1
ATOM 3254 C CA . ASN A 1 377 ? 35.269 10.340 -26.547 1.00 13.25 365 ASN A CA 1
ATOM 3255 C C . ASN A 1 377 ? 34.960 10.474 -25.056 1.00 12.44 365 ASN A C 1
ATOM 3256 O O . ASN A 1 377 ? 34.541 11.534 -24.582 1.00 13.51 365 ASN A O 1
ATOM 3261 N N . MET A 1 378 ? 35.150 9.372 -24.335 1.00 11.97 366 MET A N 1
ATOM 3262 C CA . MET A 1 378 ? 34.966 9.282 -22.886 1.00 11.27 366 MET A CA 1
ATOM 3263 C C . MET A 1 378 ? 35.985 8.272 -22.364 1.00 11.19 366 MET A C 1
ATOM 3264 O O . MET A 1 378 ? 36.374 7.360 -23.101 1.00 12.47 366 MET A O 1
ATOM 3269 N N . PRO A 1 379 ? 36.431 8.433 -21.110 1.00 12.19 367 PRO A N 1
ATOM 3270 C CA . PRO A 1 379 ? 37.437 7.503 -20.579 1.00 10.89 367 PRO A CA 1
ATOM 3271 C C . PRO A 1 379 ? 36.923 6.084 -20.412 1.00 11.92 367 PRO A C 1
ATOM 3272 O O . PRO A 1 379 ? 35.721 5.857 -20.270 1.00 11.82 367 PRO A O 1
ATOM 3276 N N . ILE A 1 380 ? 37.857 5.141 -20.404 1.00 10.82 368 ILE A N 1
ATOM 3277 C CA . ILE A 1 380 ? 37.554 3.743 -20.092 1.00 10.59 368 ILE A CA 1
ATOM 3278 C C . ILE A 1 380 ? 37.562 3.502 -18.580 1.00 10.27 368 ILE A C 1
ATOM 3279 O O . ILE A 1 380 ? 36.829 2.653 -18.070 1.00 10.84 368 ILE A O 1
ATOM 3284 N N . VAL A 1 381 ? 38.407 4.240 -17.863 1.00 10.23 369 VAL A N 1
ATOM 3285 C CA . VAL A 1 381 ? 38.450 4.188 -16.407 1.00 9.98 369 VAL A CA 1
ATOM 3286 C C . VAL A 1 381 ? 38.392 5.606 -15.862 1.00 10.63 369 VAL A C 1
ATOM 3287 O O . VAL A 1 381 ? 39.096 6.487 -16.363 1.00 10.23 369 VAL A O 1
ATOM 3291 N N . GLU A 1 382 ? 37.540 5.831 -14.867 1.00 9.44 370 GLU A N 1
ATOM 3292 C CA . GLU A 1 382 ? 37.389 7.150 -14.265 1.00 9.89 370 GLU A CA 1
ATOM 3293 C C . GLU A 1 382 ? 36.778 6.950 -12.884 1.00 8.91 370 GLU A C 1
ATOM 3294 O O . GLU A 1 382 ? 36.344 5.832 -12.552 1.00 9.03 370 GLU A O 1
ATOM 3300 N N . GLN A 1 383 ? 36.728 8.004 -12.068 1.00 10.50 371 GLN A N 1
ATOM 3301 C CA . GLN A 1 383 ? 36.168 7.844 -10.732 1.00 10.16 371 GLN A CA 1
ATOM 3302 C C . GLN A 1 383 ? 34.765 7.241 -10.773 1.00 9.75 371 GLN A C 1
ATOM 3303 O O . GLN A 1 383 ? 34.365 6.579 -9.829 1.00 8.93 371 GLN A O 1
ATOM 3309 N N . TRP A 1 384 ? 34.043 7.435 -11.878 1.00 9.30 372 TRP A N 1
ATOM 3310 C CA . TRP A 1 384 ? 32.689 6.887 -11.972 1.00 7.82 372 TRP A CA 1
ATOM 3311 C C . TRP A 1 384 ? 32.546 5.748 -12.964 1.00 10.33 372 TRP A C 1
ATOM 3312 O O . TRP A 1 384 ? 31.424 5.282 -13.188 1.00 12.09 372 TRP A O 1
ATOM 3323 N N . LYS A 1 385 ? 33.649 5.286 -13.542 1.00 8.17 373 LYS A N 1
ATOM 3324 C CA . LYS A 1 385 ? 33.566 4.125 -14.428 1.00 8.12 373 LYS A CA 1
ATOM 3325 C C . LYS A 1 385 ? 34.502 3.017 -13.936 1.00 9.87 373 LYS A C 1
ATOM 3326 O O . LYS A 1 385 ? 35.731 3.147 -13.916 1.00 9.66 373 LYS A O 1
ATOM 3332 N N . CYS A 1 386 ? 33.857 1.906 -13.602 1.00 10.10 374 CYS A N 1
ATOM 3333 C CA . CYS A 1 386 ? 34.309 0.879 -12.671 1.00 10.87 374 CYS A CA 1
ATOM 3334 C C . CYS A 1 386 ? 34.122 -0.512 -13.278 1.00 11.83 374 CYS A C 1
ATOM 3335 O O . CYS A 1 386 ? 33.523 -0.623 -14.346 1.00 12.35 374 CYS A O 1
ATOM 3338 N N . PRO A 1 387 ? 34.569 -1.581 -12.581 1.00 8.49 375 PRO A N 1
ATOM 3339 C CA . PRO A 1 387 ? 34.184 -2.928 -13.025 1.00 9.32 375 PRO A CA 1
ATOM 3340 C C . PRO A 1 387 ? 32.901 -3.431 -12.371 1.00 8.96 375 PRO A C 1
ATOM 3341 O O . PRO A 1 387 ? 32.532 -4.589 -12.581 1.00 9.89 375 PRO A O 1
ATOM 3345 N N . TYR A 1 388 ? 32.254 -2.610 -11.551 1.00 8.22 376 TYR A N 1
ATOM 3346 C CA . TYR A 1 388 ? 31.155 -3.098 -10.721 1.00 8.62 376 TYR A CA 1
ATOM 3347 C C . TYR A 1 388 ? 29.857 -3.363 -11.497 1.00 9.34 376 TYR A C 1
ATOM 3348 O O . TYR A 1 388 ? 29.306 -4.450 -11.369 1.00 10.24 376 TYR A O 1
ATOM 3357 N N . HIS A 1 389 ? 29.393 -2.440 -12.333 1.00 8.48 377 HIS A N 1
ATOM 3358 C CA . HIS A 1 389 ? 28.119 -2.684 -13.027 1.00 8.08 377 HIS A CA 1
ATOM 3359 C C . HIS A 1 389 ? 28.234 -3.831 -14.036 1.00 9.44 377 HIS A C 1
ATOM 3360 O O . HIS A 1 389 ? 27.387 -4.743 -14.071 1.00 9.67 377 HIS A O 1
ATOM 3367 N N . ASN A 1 390 ? 29.276 -3.791 -14.864 1.00 10.45 378 ASN A N 1
ATOM 3368 C CA . ASN A 1 390 ? 29.405 -4.803 -15.909 1.00 10.24 378 ASN A CA 1
ATOM 3369 C C . ASN A 1 390 ? 29.935 -6.123 -15.350 1.00 9.12 378 ASN A C 1
ATOM 3370 O O . ASN A 1 390 ? 29.492 -7.196 -15.766 1.00 11.13 378 ASN A O 1
ATOM 3375 N N . GLY A 1 391 ? 30.831 -6.058 -14.371 1.00 9.69 379 GLY A N 1
ATOM 3376 C CA . GLY A 1 391 ? 31.274 -7.268 -13.702 1.00 10.35 379 GLY A CA 1
ATOM 3377 C C . GLY A 1 391 ? 30.113 -7.938 -12.981 1.00 9.93 379 GLY A C 1
ATOM 3378 O O . GLY A 1 391 ? 29.929 -9.161 -13.053 1.00 11.71 379 GLY A O 1
ATOM 3379 N N . ARG A 1 392 ? 29.303 -7.139 -12.295 1.00 9.32 380 ARG A N 1
ATOM 3380 C CA . ARG A 1 392 ? 28.177 -7.706 -11.562 1.00 8.92 380 ARG A CA 1
ATOM 3381 C C . ARG A 1 392 ? 27.140 -8.317 -12.509 1.00 11.27 380 ARG A C 1
ATOM 3382 O O . ARG A 1 392 ? 26.513 -9.322 -12.174 1.00 10.29 380 ARG A O 1
ATOM 3390 N N . MET A 1 393 ? 26.969 -7.724 -13.689 1.00 9.86 381 MET A N 1
ATOM 3391 C CA . MET A 1 393 ? 26.057 -8.304 -14.684 1.00 9.56 381 MET A CA 1
ATOM 3392 C C . MET A 1 393 ? 26.435 -9.755 -14.972 1.00 10.90 381 MET A C 1
ATOM 3393 O O . MET A 1 393 ? 25.580 -10.656 -14.944 1.00 10.52 381 MET A O 1
ATOM 3398 N N . CYS A 1 394 ? 27.723 -9.980 -15.227 1.00 11.53 382 CYS A N 1
ATOM 3399 C CA . CYS A 1 394 ? 28.225 -11.321 -15.510 1.00 10.90 382 CYS A CA 1
ATOM 3400 C C . CYS A 1 394 ? 28.061 -12.227 -14.301 1.00 11.04 382 CYS A C 1
ATOM 3401 O O . CYS A 1 394 ? 27.571 -13.347 -14.426 1.00 12.79 382 CYS A O 1
ATOM 3404 N N . LEU A 1 395 ? 28.457 -11.739 -13.131 1.00 10.64 383 LEU A N 1
ATOM 3405 C CA . LEU A 1 395 ? 28.382 -12.558 -11.923 1.00 10.85 383 LEU A CA 1
ATOM 3406 C C . LEU A 1 395 ? 26.944 -12.914 -11.544 1.00 11.25 383 LEU A C 1
ATOM 3407 O O . LEU A 1 395 ? 26.698 -14.033 -11.094 1.00 12.49 383 LEU A O 1
ATOM 3412 N N . GLU A 1 396 ? 26.004 -11.985 -11.724 1.00 10.56 384 GLU A N 1
ATOM 3413 C CA . GLU A 1 396 ? 24.602 -12.274 -11.437 1.00 11.16 384 GLU A CA 1
ATOM 3414 C C . GLU A 1 396 ? 24.042 -13.381 -12.309 1.00 11.42 384 GLU A C 1
ATOM 3415 O O . GLU A 1 396 ? 23.384 -14.285 -11.806 1.00 13.16 384 GLU A O 1
ATOM 3421 N N . ILE A 1 397 ? 24.315 -13.344 -13.608 1.00 11.99 385 ILE A N 1
ATOM 3422 C CA . ILE A 1 397 ? 23.819 -14.405 -14.477 1.00 14.59 385 ILE A CA 1
ATOM 3423 C C . ILE A 1 397 ? 24.467 -15.744 -14.112 1.00 14.35 385 ILE A C 1
ATOM 3424 O O . ILE A 1 397 ? 23.791 -16.782 -14.073 1.00 14.23 385 ILE A O 1
ATOM 3429 N N . ILE A 1 398 ? 25.760 -15.725 -13.793 1.00 13.28 386 ILE A N 1
ATOM 3430 C CA . ILE A 1 398 ? 26.447 -16.950 -13.383 1.00 13.33 386 ILE A CA 1
ATOM 3431 C C . ILE A 1 398 ? 25.807 -17.564 -12.126 1.00 14.53 386 ILE A C 1
ATOM 3432 O O . ILE A 1 398 ? 25.588 -18.778 -12.064 1.00 17.00 386 ILE A O 1
ATOM 3437 N N . LYS A 1 399 ? 25.500 -16.721 -11.142 1.00 14.25 387 LYS A N 1
ATOM 3438 C CA . LYS A 1 399 ? 24.816 -17.151 -9.916 1.00 14.33 387 LYS A CA 1
ATOM 3439 C C . LYS A 1 399 ? 23.407 -17.676 -10.171 1.00 14.90 387 LYS A C 1
ATOM 3440 O O . LYS A 1 399 ? 22.986 -18.654 -9.557 1.00 19.86 387 LYS A O 1
ATOM 3446 N N . ARG A 1 400 ? 22.672 -17.014 -11.057 1.00 17.35 388 ARG A N 1
ATOM 3447 C CA . ARG A 1 400 ? 21.239 -17.282 -11.219 1.00 16.09 388 ARG A CA 1
ATOM 3448 C C . ARG A 1 400 ? 20.917 -18.489 -12.090 1.00 22.09 388 ARG A C 1
ATOM 3449 O O . ARG A 1 400 ? 19.859 -19.106 -11.933 1.00 24.19 388 ARG A O 1
ATOM 3457 N N . VAL A 1 401 ? 21.808 -18.808 -13.021 1.00 17.84 389 VAL A N 1
ATOM 3458 C CA . VAL A 1 401 ? 21.590 -19.934 -13.936 1.00 19.80 389 VAL A CA 1
ATOM 3459 C C . VAL A 1 401 ? 22.244 -21.197 -13.398 1.00 27.08 389 VAL A C 1
ATOM 3460 O O . VAL A 1 401 ? 23.467 -21.255 -13.265 1.00 27.76 389 VAL A O 1
ATOM 3464 N N . ASP A 1 402 ? 21.412 -22.198 -13.102 1.00 32.29 390 ASP A N 1
ATOM 3465 C CA . ASP A 1 402 ? 21.839 -23.453 -12.478 1.00 49.23 390 ASP A CA 1
ATOM 3466 C C . ASP A 1 402 ? 22.847 -24.232 -13.320 1.00 56.73 390 ASP A C 1
ATOM 3467 O O . ASP A 1 402 ? 23.749 -24.882 -12.788 1.00 58.52 390 ASP A O 1
#

B-factor: mean 18.97, std 9.09, range [7.67, 74.95]

InterPro domains:
  IPR008928 Six-hairpin glycosidase superfamily [SSF48208] (5-388)
  IPR010819 N-acylglucosamine 2-epimerase/Cellobiose 2-epimerase [PF07221] (32-370)
  IPR012341 Six-hairpin glycosidase-like superfamily [G3DSA:1.50.10.10] (1-390)
  IPR028584 Cellobiose 2-epimerase [MF_00929] (5-389)

Organism: Caldicellulosiruptor saccharolyticus (strain ATCC 43494 / DSM 8903 / Tp8T 6331) (NCBI:txid351627)

CATH classification: 1.50.10.10

Secondary structure (DSSP, 8-state):
--HHHHHHHHHHHHHIIIIIHHHHHTTB-TTTSSB---B-TT--B-TT--EEHHHHHHHHHHHHHHHHHH--HHHHHHHHHHHHHIIIIIB-TTT-SB-SEE-TTS-EEE--EEHHHHHHHHHHHHHHHHHH--HHHHHHHHHHHHHIIIIIEETTEE--EE-TTS-B---S-B-TTS-B-SEEHHHHHHHHHHHHHHHHH---HHHHHHHHHHHHHIIIIIEETTTTEE--EE-TTS-BSS-EEEHHHHHHHHHHHHHHHTT-S-HHHHHHHHHHHHHHHHHHHHHHB-SSSB--EEETTEEE--EEHHHHHHHHHHHHHHHHHH--HHHHHHHHHHHHHIIIIIB--STT--B-SEE-TTS-B----SBBTTB-SHHHHHHHHHHHHH--

Foldseek 3Di:
DDPVLVVVLVVLVCQLVPFQVVLQVVQADPPQFAGQFFAWLVGRTDLFAKHFLLQLLLLLLLLLLCCVQVVDPVSLVSNVRSVVLQVPQQADPPQGAGFGIATSNRHGDGLKHFLLSLLSLLNSLLSNCVRPVDVVSVVNSVVSVVCQVPQFADPLGGQTIAGNNSHGDFDDDADPVGHGFRDFPNSLLSNLLSLLSNCVRPVDPVSLVVNVVSLVSCLPQFDDPLQLFGAGGHHNRSHHPFPKGFLLSSLLSLVSLLSSLVSDPDVVSSVSSPVSSLSNLVNQCVPAQPQQFGATMATPNRGFRKGFDLSLLSLLLSLVSSCVVPVDCSSVSSNVSSVVVQVVQFADPDPSAGGAGIAGNVSHGDTGIRGHSPHHSNRNSVSSSSSNVPPD

Radius of gyration: 19.65 Å; Cα contacts (8 Å, |Δi|>4): 765; chains: 1; bounding box: 52×48×48 Å

Sequence (392 aa):
GSMDITRRFKEDDLKAHLEEKIIPFWQSLKDDEFGGYYGYMDFNLNIDRKAQKGCILNSRILWFFSACYNVLKSEKCKEEMAFHAFEFLKNKFWDKEYEGLFWSVSHKGVPVDVTKHVYYVQAFGIYGLSEYYEASGDEEEALHMMAKRRLFEILETKCKRENGYTEQQFERNWQQEKKENRFLSEENGVIASKTMNNTHLHVLLESYTNLYRLLLKLDDVYEALEWIVRLFVDKIYKKGTGHFKVFCDDNWNELIIKKAVSYGHDIEASSWLLDQAAKKYLKKDEKKLKEEEVEKLALEVAQQITLKEAFDGQSLINEMIEDRIDRSKKIIWWVEAETVVGFFNAYQKTKEEKYLDDAAIKKTWEFIKEEHLVDRRRKNSEWLWKVNEDLEEAVNMPIVEQWKCPYHNGRMCLEIIKRVD

Solvent-accessible surface area: 15807 Å² total; per-residue (Å²): 101,53,144,95,5,60,146,8,42,85,55,0,75,35,22,0,72,132,50,0,14,60,13,0,26,69,0,65,1,103,96,86,19,0,7,13,3,76,7,44,40,96,40,90,64,69,140,154,14,110,6,7,1,7,6,6,0,8,0,0,14,0,0,0,3,0,38,22,46,39,130,35,102,124,0,50,99,18,0,98,32,0,2,50,7,0,51,66,76,0,30,0,151,133,102,48,0,0,11,23,8,0,23,25,109,6,91,66,68,34,51,23,0,0,0,10,2,0,0,1,0,0,15,0,0,3,12,5,53,72,10,36,48,47,117,91,0,15,110,9,0,73,54,0,15,80,1,0,41,108,70,0,47,91,170,24,0,0,18,2,4,0,72,76,62,22,116,103,55,114,9,90,42,91,9,113,125,45,82,68,0,37,2,1,4,36,0,0,0,3,0,0,4,0,0,6,13,1,26,81,48,23,119,80,113,110,4,6,113,4,0,28,74,0,0,89,13,0,6,85,96,0,13,32,147,50,54,0,14,1,38,35,50,0,46,72,94,1,86,48,57,32,132,13,15,7,7,0,34,2,0,1,0,2,2,3,0,5,53,0,0,93,56,11,147,49,123,178,6,40,99,88,0,47,134,11,6,66,53,0,2,91,29,0,26,172,87,2,34,77,39,73,0,0,13,21,51,56,19,94,119,137,67,48,107,14,8,13,5,37,0,0,0,2,0,0,1,0,0,4,8,4,20,54,100,35,134,75,98,92,2,9,76,2,0,32,107,0,6,85,6,0,98,100,41,0,25,11,205,86,167,122,3,0,0,19,41,49,2,43,108,100,51,100,58,46,107,52,14,0,0,35,64,78,0,0,0,0,11,0,0,3,0,0,3,9,0,16,116,48,14,189

Nearest PDB structures (foldseek):
  4z4l-assembly1_A  TM=1.002E+00  e=1.017E-67  Caldicellulosiruptor saccharolyticus DSM 8903
  8wbv-assembly1_A  TM=1.002E+00  e=6.450E-67  Caldicellulosiruptor saccharolyticus DSM 8903
  7d5g-assembly1_A  TM=9.935E-01  e=6.700E-65  Caldicellulosiruptor saccharolyticus DSM 8903
  3vw5-assembly3_C  TM=9.781E-01  e=1.284E-39  Ruminococcus albus
  5zig-assembly3_C  TM=9.317E-01  e=1.513E-33  Spirochaeta thermophila DSM 6192